Protein AF-A0A553HT23-F1 (afdb_monomer)

Organism: NCBI:txid2512241

Radius of gyration: 43.9 Å; Cα contacts (8 Å, |Δi|>4): 406; chains: 1; bounding box: 92×54×115 Å

Solvent-accessible surface area (backbone atoms only — not comparable to full-atom values): 29241 Å² total; per-residue (Å²): 132,88,68,79,86,70,66,83,78,41,70,64,61,47,50,35,54,78,65,74,55,50,68,73,56,62,58,64,77,71,72,87,86,89,82,90,74,71,60,68,48,44,36,40,29,29,62,83,18,48,77,47,72,59,80,86,75,75,59,93,81,47,62,45,58,51,63,64,72,59,68,59,93,80,26,27,27,40,37,40,36,34,38,49,90,44,45,71,58,51,29,68,50,72,73,45,90,76,85,74,62,69,58,61,57,42,52,74,72,56,40,47,51,104,82,70,52,76,63,76,85,79,76,67,72,59,73,65,75,78,79,52,87,73,60,57,47,77,40,84,79,28,45,39,47,32,68,45,77,58,88,67,30,38,36,35,39,38,33,49,54,78,66,75,76,76,70,63,93,61,59,83,64,53,82,74,36,74,91,49,60,82,75,49,57,71,56,53,48,49,55,56,56,73,71,54,56,50,67,57,35,31,48,27,44,79,40,61,70,57,67,48,53,62,54,52,52,52,49,47,52,49,53,48,53,50,46,54,52,28,50,51,32,33,56,48,16,70,72,41,37,94,84,37,56,62,34,31,56,50,17,31,50,50,28,48,47,49,57,70,54,63,51,47,43,59,51,50,51,51,51,49,28,49,79,74,52,75,36,56,58,68,70,33,72,68,47,48,57,49,53,50,52,48,51,56,50,50,52,51,33,51,52,52,29,50,53,38,48,54,50,52,52,53,46,55,54,50,49,55,52,51,52,50,51,51,51,53,50,52,50,51,52,53,51,52,50,50,51,53,51,49,53,53,52,57,51,48,68,57,47,52,48,51,51,50,42,53,48,66,72,64,48,90,50,67,84,60,60,78,73,68,66,57,72,64,58,58,53,52,52,42,53,50,48,45,51,52,52,51,50,52,47,54,51,50,51,54,52,52,55,59,70,68,51,82,79,70,89,76,81,77,84,74,64,69,67,62,34,52,51,53,50,51,54,39,50,77,70,68,41,49,68,58,31,52,76,53,37,43,48,60,20,43,74,61,84,61,78,72,36,66,59,77,76,48,76,78,60,77,85,75,90,68,96,73,86,90,78,89,61,96,82,41,62,72,59,51,43,35,69,75,68,67,48,74,88,78,66,75,71,80,81,70,80,123

pLDDT: mean 73.72, std 20.32, range [29.84, 97.56]

Mean predicted aligned error: 15.3 Å

Foldseek 3Di:
DPDDPDDPPPVVVVVCVVVVNPPVVVVLVPDDDDDPPKFKWKWWFDLQLDIDTDDPPDDLPCLLVCVVVDDPPRATEIEIEIEPVCVVSCCVRVVHDDDDDVVLLVVVVPCQDVVGDHPDPPPPVPCVVVDDDPQWQDLSLFWIWGFDDDPRYTYIYIYGHADQPPDPPPPVVVVPLPSHPPPDPSVVLVVQVVPDDSVLSNVCSVPVLSSCLSVLVVLLVSLQVLLVQLLVLCVVCVVCVVPCVVSLVVSLVSLVCCLVRSCSSVVSSQVCCVVPVVCPLVPDPSNVVSVVSSVVSSVSSVVSNVVSVVVVVVVVVVVVVVVVVVVVVVVVVVVVVVVVVVVVVVVCLLVVLVVVLCVVVVPPPVVCPPPCDDVVVSVVSSVVSSVVSVVVVLVVVLVVVVVPDDDPPDPDDDDLVLLVVLLVVCVVVVVVVVCSVQSVNVLSVPVVPDSPPPLCVVDPDPPDDDDDDDDPSRPVVCCCPVVVPVPPDDPVVNPD

Structure (mmCIF, N/CA/C/O backbone):
data_AF-A0A553HT23-F1
#
_entry.id   AF-A0A553HT23-F1
#
loop_
_atom_site.group_PDB
_atom_site.id
_atom_site.type_symbol
_atom_site.label_atom_id
_atom_site.label_alt_id
_atom_site.label_comp_id
_atom_site.label_asym_id
_atom_site.label_entity_id
_atom_site.label_seq_id
_atom_site.pdbx_PDB_ins_code
_atom_site.Cartn_x
_atom_site.Cartn_y
_atom_site.Cartn_z
_atom_site.occupancy
_atom_site.B_iso_or_equiv
_atom_site.auth_seq_id
_atom_site.auth_comp_id
_atom_site.auth_asym_id
_atom_site.auth_atom_id
_atom_site.pdbx_PDB_model_num
ATOM 1 N N . MET A 1 1 ? 26.367 4.614 21.105 1.00 32.88 1 MET A N 1
ATOM 2 C CA . MET A 1 1 ? 25.576 5.789 21.529 1.00 32.88 1 MET A CA 1
ATOM 3 C C . MET A 1 1 ? 24.170 5.623 20.978 1.00 32.88 1 MET A C 1
ATOM 5 O O . MET A 1 1 ? 23.951 5.877 19.803 1.00 32.88 1 MET A O 1
ATOM 9 N N . SER A 1 2 ? 23.246 5.091 21.777 1.00 29.84 2 SER A N 1
ATOM 10 C CA . SER A 1 2 ? 21.829 4.984 21.418 1.00 29.84 2 SER A CA 1
ATOM 11 C C . SER A 1 2 ? 21.179 6.352 21.624 1.00 29.84 2 SER A C 1
ATOM 13 O O . SER A 1 2 ? 20.679 6.651 22.707 1.00 29.84 2 SER A O 1
ATOM 15 N N . GLY A 1 3 ? 21.277 7.219 20.616 1.00 34.31 3 GLY A N 1
ATOM 16 C CA . GLY A 1 3 ? 20.488 8.445 20.586 1.00 34.31 3 GLY A CA 1
ATOM 17 C C . GLY A 1 3 ? 19.008 8.074 20.590 1.00 34.31 3 GLY A C 1
ATOM 18 O O . GLY A 1 3 ? 18.611 7.159 19.869 1.00 34.31 3 GLY A O 1
ATOM 19 N N . SER A 1 4 ? 18.214 8.739 21.428 1.00 37.72 4 SER A N 1
ATOM 20 C CA . SER A 1 4 ? 16.754 8.663 21.367 1.00 37.72 4 SER A CA 1
ATOM 21 C C . SER A 1 4 ? 16.317 8.931 19.923 1.00 37.72 4 SER A C 1
ATOM 23 O O . SER A 1 4 ? 16.543 10.019 19.406 1.00 37.72 4 SER A O 1
ATOM 25 N N . ILE A 1 5 ? 15.753 7.914 19.264 1.00 38.78 5 ILE A N 1
ATOM 26 C CA . ILE A 1 5 ? 15.293 7.959 17.862 1.00 38.78 5 ILE A CA 1
ATOM 27 C C . ILE A 1 5 ? 13.998 8.785 17.729 1.00 38.78 5 ILE A C 1
ATOM 29 O O . ILE A 1 5 ? 13.547 9.071 16.623 1.00 38.78 5 ILE A O 1
ATOM 33 N N . TYR A 1 6 ? 13.405 9.191 18.850 1.00 45.75 6 TYR A N 1
ATOM 34 C CA . TYR A 1 6 ? 12.189 9.986 18.866 1.00 45.75 6 TYR A CA 1
ATOM 35 C C . TYR A 1 6 ? 12.524 11.466 18.708 1.00 45.75 6 TYR A C 1
ATOM 37 O O . TYR A 1 6 ? 13.220 12.053 19.538 1.00 45.75 6 TYR A O 1
ATOM 45 N N . ASP A 1 7 ? 12.019 12.042 17.623 1.00 44.50 7 ASP A N 1
ATOM 46 C CA . ASP A 1 7 ? 11.989 13.477 17.396 1.00 44.50 7 ASP A CA 1
ATOM 47 C C . ASP A 1 7 ? 10.976 14.098 18.372 1.00 44.50 7 ASP A C 1
ATOM 49 O O . ASP A 1 7 ? 9.767 13.899 18.242 1.00 44.50 7 ASP A O 1
ATOM 53 N N . ASP A 1 8 ? 11.464 14.827 19.379 1.00 48.31 8 ASP A N 1
ATOM 54 C CA . ASP A 1 8 ? 10.618 15.541 20.347 1.00 48.31 8 ASP A CA 1
ATOM 55 C C . ASP A 1 8 ? 9.737 16.628 19.689 1.00 48.31 8 ASP A C 1
ATOM 57 O O . ASP A 1 8 ? 8.894 17.215 20.365 1.00 48.31 8 ASP A O 1
ATOM 61 N N . SER A 1 9 ? 9.888 16.886 18.382 1.00 43.16 9 SER A N 1
ATOM 62 C CA . SER A 1 9 ? 9.024 17.796 17.622 1.00 43.16 9 SER A CA 1
ATOM 63 C C . SER A 1 9 ? 7.731 17.167 17.080 1.00 43.16 9 SER A C 1
ATOM 65 O O . SER A 1 9 ? 6.916 17.890 16.505 1.00 43.16 9 SER A O 1
ATOM 67 N N . ASP A 1 10 ? 7.487 15.864 17.286 1.00 49.12 10 ASP A N 1
ATOM 68 C CA . ASP A 1 10 ? 6.227 15.231 16.878 1.00 49.12 10 ASP A CA 1
ATOM 69 C C . ASP A 1 10 ? 5.035 15.830 17.670 1.00 49.12 10 ASP A C 1
ATOM 71 O O . ASP A 1 10 ? 4.980 15.723 18.908 1.00 49.12 10 ASP A O 1
ATOM 75 N N . PRO A 1 11 ? 4.063 16.474 16.990 1.00 48.41 11 PRO A N 1
ATOM 76 C CA . PRO A 1 11 ? 2.960 17.173 17.643 1.00 48.41 11 PRO A CA 1
ATOM 77 C C . PRO A 1 11 ? 2.004 16.228 18.386 1.00 48.41 11 PRO A C 1
ATOM 79 O O . PRO A 1 11 ? 1.372 16.646 19.361 1.00 48.41 11 PRO A O 1
ATOM 82 N N . TYR A 1 12 ? 1.913 14.954 17.993 1.00 43.84 12 TYR A N 1
ATOM 83 C CA . TYR A 1 12 ? 1.084 13.967 18.679 1.00 43.84 12 TYR A CA 1
ATOM 84 C C . TYR A 1 12 ? 1.796 13.375 19.900 1.00 43.84 12 TYR A C 1
ATOM 86 O O . TYR A 1 12 ? 1.176 13.262 20.962 1.00 43.84 12 TYR A O 1
ATOM 94 N N . LEU A 1 13 ? 3.102 13.089 19.823 1.00 47.69 13 LEU A N 1
ATOM 95 C CA . LEU A 1 13 ? 3.883 12.710 21.015 1.00 47.69 13 LEU A CA 1
ATOM 96 C C . LEU A 1 13 ? 3.906 13.841 22.048 1.00 47.69 13 LEU A C 1
ATOM 98 O O . LEU A 1 13 ? 3.698 13.594 23.239 1.00 47.69 13 LEU A O 1
ATOM 102 N N . SER A 1 14 ? 4.069 15.086 21.597 1.00 62.66 14 SER A N 1
ATOM 103 C CA . SER A 1 14 ? 3.932 16.280 22.437 1.00 62.66 14 SER A CA 1
ATOM 104 C C . SER A 1 14 ? 2.544 16.360 23.085 1.00 62.66 14 SER A C 1
ATOM 106 O O . SER A 1 14 ? 2.430 16.618 24.287 1.00 62.66 14 SER A O 1
ATOM 108 N N . HIS A 1 15 ? 1.479 16.052 22.333 1.00 55.81 15 HIS A N 1
ATOM 109 C CA . HIS A 1 15 ? 0.119 15.991 22.869 1.00 55.81 15 HIS A CA 1
ATOM 110 C C . HIS A 1 15 ? -0.032 14.897 23.940 1.00 55.81 15 HIS A C 1
ATOM 112 O O . HIS A 1 15 ? -0.539 15.180 25.027 1.00 55.81 15 HIS A O 1
ATOM 118 N N . LEU A 1 16 ? 0.439 13.672 23.694 1.00 45.53 16 LEU A N 1
ATOM 119 C CA . LEU A 1 16 ? 0.335 12.558 24.644 1.00 45.53 16 LEU A CA 1
ATOM 120 C C . LEU A 1 16 ? 1.160 12.780 25.919 1.00 45.53 16 LEU A C 1
ATOM 122 O O . LEU A 1 16 ? 0.661 12.514 27.020 1.00 45.53 16 LEU A O 1
ATOM 126 N N . LYS A 1 17 ? 2.381 13.321 25.789 1.00 61.34 17 LYS A N 1
ATOM 127 C CA . LYS A 1 17 ? 3.230 13.733 26.920 1.00 61.34 17 LYS A CA 1
ATOM 128 C C . LYS A 1 17 ? 2.552 14.833 27.740 1.00 61.34 17 LYS A C 1
ATOM 130 O O . LYS A 1 17 ? 2.459 14.702 28.957 1.00 61.34 17 LYS A O 1
ATOM 135 N N . SER A 1 18 ? 1.960 15.846 27.092 1.00 61.44 18 SER A N 1
ATOM 136 C CA . SER A 1 18 ? 1.226 16.925 27.784 1.00 61.44 18 SER A CA 1
ATOM 137 C C . SER A 1 18 ? 0.013 16.442 28.593 1.00 61.44 18 SER A C 1
ATOM 139 O O . SER A 1 18 ? -0.486 17.158 29.460 1.00 61.44 18 SER A O 1
ATOM 141 N N . LYS A 1 19 ? -0.481 15.228 28.315 1.00 65.50 19 LYS A N 1
ATOM 142 C CA . LYS A 1 19 ? -1.624 14.613 29.001 1.00 65.50 19 LYS A CA 1
ATOM 143 C C . LYS A 1 19 ? -1.232 13.523 30.001 1.00 65.50 19 LYS A C 1
ATOM 145 O O . LYS A 1 19 ? -2.136 12.932 30.585 1.00 65.50 19 LYS A O 1
ATOM 150 N N . GLY A 1 20 ? 0.062 13.238 30.189 1.00 59.62 20 GLY A N 1
ATOM 151 C CA . GLY A 1 20 ? 0.537 12.189 31.103 1.00 59.62 20 GLY A CA 1
ATOM 152 C C . GLY A 1 20 ? 0.102 10.773 30.705 1.00 59.62 20 GLY A C 1
ATOM 153 O O . GLY A 1 20 ? -0.005 9.899 31.559 1.00 59.62 20 GLY A O 1
ATOM 154 N N . LYS A 1 21 ? -0.209 10.542 29.421 1.00 53.16 21 LYS A N 1
ATOM 155 C CA . LYS A 1 21 ? -0.753 9.261 28.933 1.00 53.16 21 LYS A CA 1
ATOM 156 C C . LYS A 1 21 ? 0.279 8.360 28.250 1.00 53.16 21 LYS A C 1
ATOM 158 O O . LYS A 1 21 ? -0.044 7.220 27.952 1.00 53.16 21 LYS A O 1
ATOM 163 N N . TYR A 1 22 ? 1.489 8.853 27.990 1.00 51.84 22 TYR A N 1
ATOM 164 C CA . TYR A 1 22 ? 2.473 8.164 27.147 1.00 51.84 22 TYR A CA 1
ATOM 165 C C . TYR A 1 22 ? 3.105 6.925 27.814 1.00 51.84 22 TYR A C 1
ATOM 167 O O . TYR A 1 22 ? 3.157 5.857 27.212 1.00 51.84 22 TYR A O 1
ATOM 175 N N . GLU A 1 23 ? 3.535 7.033 29.073 1.00 51.25 23 GLU A N 1
ATOM 176 C CA . GLU A 1 23 ? 4.326 5.976 29.730 1.00 51.25 23 GLU A CA 1
ATOM 177 C C . GLU A 1 23 ? 3.486 4.748 30.121 1.00 51.25 23 GLU A C 1
ATOM 179 O O . GLU A 1 23 ? 3.918 3.616 29.923 1.00 51.25 23 GLU A O 1
ATOM 184 N N . GLY A 1 24 ? 2.241 4.951 30.569 1.00 51.59 24 GLY A N 1
ATOM 185 C CA . GLY A 1 24 ? 1.388 3.856 31.047 1.00 51.59 24 GLY A CA 1
ATOM 186 C C . GLY A 1 24 ? 0.917 2.873 29.968 1.00 51.59 24 GLY A C 1
ATOM 187 O O . GLY A 1 24 ? 0.591 1.735 30.294 1.00 51.59 24 GLY A O 1
ATOM 188 N N . TRP A 1 25 ? 0.874 3.283 28.696 1.00 42.53 25 TRP A N 1
ATOM 189 C CA . TRP A 1 25 ? 0.464 2.407 27.589 1.00 42.53 25 TRP A CA 1
ATOM 190 C C . TRP A 1 25 ? 1.647 1.634 26.987 1.00 42.53 25 TRP A C 1
ATOM 192 O O . TRP A 1 25 ? 1.503 0.459 26.658 1.00 42.53 25 TRP A O 1
ATOM 202 N N . MET A 1 26 ? 2.836 2.245 26.926 1.00 41.50 26 MET A N 1
ATOM 203 C CA . MET A 1 26 ? 4.041 1.624 26.349 1.00 41.50 26 MET A CA 1
ATOM 204 C C . MET A 1 26 ? 4.666 0.536 27.234 1.00 41.50 26 MET A C 1
ATOM 206 O O . MET A 1 26 ? 5.411 -0.312 26.740 1.00 41.50 26 MET A O 1
ATOM 210 N N . GLU A 1 27 ? 4.384 0.551 28.538 1.00 41.81 27 GLU A N 1
ATOM 211 C CA . GLU A 1 27 ? 4.813 -0.491 29.478 1.00 41.81 27 GLU A CA 1
ATOM 212 C C . GLU A 1 27 ? 3.898 -1.729 29.431 1.00 41.81 27 GLU A C 1
ATOM 214 O O . GLU A 1 27 ? 4.374 -2.854 29.579 1.00 41.81 27 GLU A O 1
ATOM 219 N N . CYS A 1 28 ? 2.609 -1.549 29.111 1.00 39.19 28 CYS A N 1
ATOM 220 C CA . CYS A 1 28 ? 1.644 -2.646 28.965 1.00 39.19 28 CYS A CA 1
ATOM 221 C C . CYS A 1 28 ? 1.963 -3.561 27.768 1.00 39.19 28 CYS A C 1
ATOM 223 O O . CYS A 1 28 ? 1.777 -4.771 27.849 1.00 39.19 28 CYS A O 1
ATOM 225 N N . LEU A 1 29 ? 2.519 -3.003 26.689 1.00 36.84 29 LEU A N 1
ATOM 226 C CA . LEU A 1 29 ? 2.864 -3.748 25.472 1.00 36.84 29 LEU A CA 1
ATOM 227 C C . LEU A 1 29 ? 4.167 -4.561 25.586 1.00 36.84 29 LEU A C 1
ATOM 229 O O . LEU A 1 29 ? 4.445 -5.391 24.727 1.00 36.84 29 LEU A O 1
ATOM 233 N N . ARG A 1 30 ? 4.983 -4.338 26.628 1.00 39.97 30 ARG A N 1
ATOM 234 C CA . ARG A 1 30 ? 6.358 -4.866 26.709 1.00 39.97 30 ARG A CA 1
ATOM 235 C C . ARG A 1 30 ? 6.490 -6.220 27.426 1.00 39.97 30 ARG A C 1
ATOM 237 O O . ARG A 1 30 ? 7.562 -6.815 27.382 1.00 39.97 30 ARG A O 1
ATOM 244 N N . ASN A 1 31 ? 5.422 -6.718 28.055 1.00 34.09 31 ASN A N 1
ATOM 245 C CA . ASN A 1 31 ? 5.437 -7.939 28.871 1.00 34.09 31 ASN A CA 1
ATOM 246 C C . ASN A 1 31 ? 4.551 -9.041 28.258 1.00 34.09 31 ASN A C 1
ATOM 248 O O . ASN A 1 31 ? 3.340 -9.050 28.480 1.00 34.09 31 ASN A O 1
ATOM 252 N N . ALA A 1 32 ? 5.138 -9.995 27.522 1.00 37.56 32 ALA A N 1
ATOM 253 C CA . ALA A 1 32 ? 4.396 -11.142 26.989 1.00 37.56 32 ALA A CA 1
ATOM 254 C C . ALA A 1 32 ? 5.243 -12.421 26.844 1.00 37.56 32 ALA A C 1
ATOM 256 O O . ALA A 1 32 ? 6.030 -12.536 25.913 1.00 37.56 32 ALA A O 1
ATOM 257 N N . HIS A 1 33 ? 5.013 -13.413 27.714 1.00 36.53 33 HIS A N 1
ATOM 258 C CA . HIS A 1 33 ? 5.000 -14.833 27.341 1.00 36.53 33 HIS A CA 1
ATOM 259 C C . HIS A 1 33 ? 4.323 -15.707 28.418 1.00 36.53 33 HIS A C 1
ATOM 261 O O . HIS A 1 33 ? 4.409 -15.416 29.606 1.00 36.53 33 HIS A O 1
ATOM 267 N N . GLU A 1 34 ? 3.693 -16.783 27.924 1.00 37.50 34 GLU A N 1
ATOM 268 C CA . GLU A 1 34 ? 3.120 -17.976 28.583 1.00 37.50 34 GLU A CA 1
ATOM 269 C C . GLU A 1 34 ? 1.604 -18.047 28.924 1.00 37.50 34 GLU A C 1
ATOM 271 O O . GLU A 1 34 ? 1.054 -17.281 29.707 1.00 37.50 34 GLU A O 1
ATOM 276 N N . ASN A 1 35 ? 1.008 -19.114 28.355 1.00 44.62 35 ASN A N 1
ATOM 277 C CA . ASN A 1 35 ? -0.273 -19.821 28.561 1.00 44.62 35 ASN A CA 1
ATOM 278 C C . ASN A 1 35 ? -1.545 -19.469 27.726 1.00 44.62 35 ASN A C 1
ATOM 280 O O . ASN A 1 35 ? -2.093 -18.380 27.867 1.00 44.62 35 ASN A O 1
ATOM 284 N N . PRO A 1 36 ? -2.084 -20.408 26.895 1.00 46.00 36 PRO A N 1
ATOM 285 C CA . PRO A 1 36 ? -3.158 -20.156 25.924 1.00 46.00 36 PRO A CA 1
ATOM 286 C C . PRO A 1 36 ? -4.531 -20.740 26.323 1.00 46.00 36 PRO A C 1
ATOM 288 O O . PRO A 1 36 ? -5.268 -21.233 25.465 1.00 46.00 36 PRO A O 1
ATOM 291 N N . LEU A 1 37 ? -4.911 -20.713 27.602 1.00 57.91 37 LEU A N 1
ATOM 292 C CA . LEU A 1 37 ? -6.314 -20.944 27.967 1.00 57.91 37 LEU A CA 1
ATOM 293 C C . LEU A 1 37 ? -7.049 -19.611 27.827 1.00 57.91 37 LEU A C 1
ATOM 295 O O . LEU A 1 37 ? -6.831 -18.688 28.603 1.00 57.91 37 LEU A O 1
ATOM 299 N N . GLY A 1 38 ? -7.865 -19.483 26.778 1.00 66.25 38 GLY A N 1
ATOM 300 C CA . GLY A 1 38 ? -8.582 -18.244 26.490 1.00 66.25 38 GLY A CA 1
ATOM 301 C C . GLY A 1 38 ? -9.477 -17.858 27.665 1.00 66.25 38 GLY A C 1
ATOM 302 O O . GLY A 1 38 ? -10.455 -18.550 27.943 1.00 66.25 38 GLY A O 1
ATOM 303 N N . HIS A 1 39 ? -9.163 -16.757 28.341 1.00 77.88 39 HIS A N 1
ATOM 304 C CA . HIS A 1 39 ? -9.997 -16.237 29.416 1.00 77.88 39 HIS A CA 1
ATOM 305 C C . HIS A 1 39 ? -11.312 -15.670 28.852 1.00 77.88 39 HIS A C 1
ATOM 307 O O . HIS A 1 39 ? -11.359 -15.093 27.758 1.00 77.88 39 HIS A O 1
ATOM 313 N N . ILE A 1 40 ? -12.400 -15.872 29.595 1.00 85.62 40 ILE A N 1
ATOM 314 C CA . ILE A 1 40 ? -13.675 -15.181 29.395 1.00 85.62 40 ILE A CA 1
ATOM 315 C C . ILE A 1 40 ? -13.824 -14.230 30.578 1.00 85.62 40 ILE A C 1
ATOM 317 O O . ILE A 1 40 ? -13.844 -14.668 31.726 1.00 85.62 40 ILE A O 1
ATOM 321 N N . HIS A 1 41 ? -13.916 -12.933 30.306 1.00 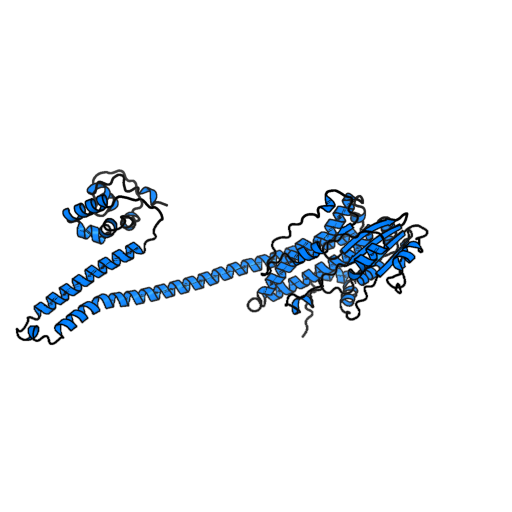88.69 41 HIS A N 1
ATOM 322 C CA . HIS A 1 41 ? -14.174 -11.922 31.322 1.00 88.69 41 HIS A CA 1
ATOM 323 C C . HIS A 1 41 ? -15.629 -11.496 31.243 1.00 88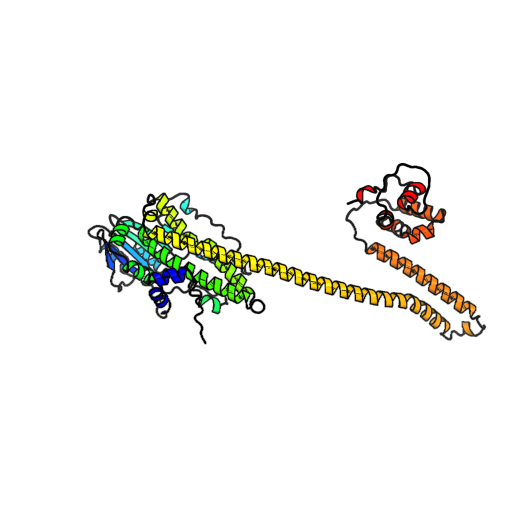.69 41 HIS A C 1
ATOM 325 O O . HIS A 1 41 ? -16.125 -11.158 30.168 1.00 88.69 41 HIS A O 1
ATOM 331 N N . ILE A 1 42 ? -16.307 -11.495 32.386 1.00 91.56 42 ILE A N 1
ATOM 332 C CA . ILE A 1 42 ? -17.690 -11.043 32.492 1.00 91.56 42 ILE A CA 1
ATOM 333 C C . ILE A 1 42 ? -17.717 -9.858 33.443 1.00 91.56 42 ILE A C 1
ATOM 335 O O . ILE A 1 42 ? -17.204 -9.928 34.563 1.00 91.56 42 ILE A O 1
ATOM 339 N N . VAL A 1 43 ? -18.281 -8.758 32.959 1.00 93.69 43 VAL A N 1
ATOM 340 C CA . VAL A 1 43 ? -18.424 -7.509 33.698 1.00 93.69 43 VAL A CA 1
ATOM 341 C C . VAL A 1 43 ? -19.892 -7.125 33.692 1.00 93.69 43 VAL A C 1
ATOM 343 O O . VAL A 1 43 ? -20.474 -6.845 32.645 1.00 93.69 43 VAL A O 1
ATOM 346 N N . ASP A 1 44 ? -20.482 -7.103 34.877 1.00 94.62 44 ASP A N 1
ATOM 347 C CA . ASP A 1 44 ? -21.846 -6.651 35.092 1.00 94.62 44 ASP A CA 1
ATOM 348 C C . ASP A 1 44 ? -21.854 -5.155 35.409 1.00 94.62 44 ASP A C 1
ATOM 350 O O . ASP A 1 44 ? -21.189 -4.704 36.339 1.00 94.62 44 ASP A O 1
ATOM 354 N N . ILE A 1 45 ? -22.606 -4.384 34.625 1.00 95.12 45 ILE A N 1
ATOM 355 C CA . ILE A 1 45 ? -22.737 -2.930 34.741 1.00 95.12 45 ILE A CA 1
ATOM 356 C C . ILE A 1 45 ? -24.168 -2.611 35.175 1.00 95.12 45 ILE A C 1
ATOM 358 O O . ILE A 1 45 ? -25.124 -2.877 34.441 1.00 95.12 45 ILE A O 1
ATOM 362 N N . THR A 1 46 ? -24.336 -2.042 36.365 1.00 95.31 46 THR A N 1
ATOM 363 C CA . THR A 1 46 ? -25.659 -1.695 36.904 1.00 95.31 46 THR A CA 1
ATOM 364 C C . THR A 1 46 ? -26.167 -0.366 36.361 1.00 95.31 46 THR A C 1
ATOM 366 O O . THR A 1 46 ? -25.395 0.471 35.892 1.00 95.31 46 THR A O 1
ATOM 369 N N . ALA A 1 47 ? -27.474 -0.123 36.485 1.00 93.56 47 ALA A N 1
ATOM 370 C CA . ALA A 1 47 ? -28.092 1.145 36.092 1.00 93.56 47 ALA A CA 1
ATOM 371 C C . ALA A 1 47 ? -27.507 2.374 36.812 1.00 93.56 47 ALA A C 1
ATOM 373 O O . ALA A 1 47 ? -27.517 3.482 36.278 1.00 93.56 47 ALA A O 1
ATOM 374 N N . LEU A 1 48 ? -26.952 2.169 38.010 1.00 95.06 48 LEU A N 1
ATOM 375 C CA . LEU A 1 48 ? -26.286 3.201 38.802 1.00 95.06 48 LEU A CA 1
ATOM 376 C C . LEU A 1 48 ? -24.802 3.372 38.438 1.00 95.06 48 LEU A C 1
ATOM 378 O O . LEU A 1 48 ? -24.106 4.129 39.110 1.00 95.06 48 LEU A O 1
ATOM 382 N N . GLY A 1 49 ? -24.302 2.672 37.416 1.00 93.94 49 GLY A N 1
ATOM 383 C CA . GLY A 1 49 ? -22.907 2.717 36.974 1.00 93.94 49 GLY A CA 1
ATOM 384 C C . GLY A 1 49 ? -21.935 1.925 37.848 1.00 93.94 49 GLY A C 1
ATOM 385 O O . GLY A 1 49 ? -20.730 2.147 37.772 1.00 93.94 49 GLY A O 1
ATOM 386 N N . GLY A 1 50 ? -22.437 1.040 38.713 1.00 95.38 50 GLY A N 1
ATOM 387 C CA . GLY A 1 50 ? -21.591 0.102 39.448 1.00 95.38 50 GLY A CA 1
ATOM 388 C C . GLY A 1 50 ? -21.107 -1.011 38.524 1.00 95.38 50 GLY A C 1
ATOM 389 O O . GLY A 1 50 ? -21.874 -1.491 37.693 1.00 95.38 50 GLY A O 1
ATOM 390 N N . THR A 1 51 ? -19.852 -1.421 38.676 1.00 95.06 51 THR A N 1
ATOM 391 C CA . THR A 1 51 ? -19.252 -2.505 37.891 1.00 95.06 51 THR A CA 1
ATOM 392 C C . THR A 1 51 ? -18.878 -3.672 38.789 1.00 95.06 51 THR A C 1
ATOM 394 O O . THR A 1 51 ? -18.188 -3.478 39.789 1.00 95.06 51 THR A O 1
ATOM 397 N N . TYR A 1 52 ? -19.274 -4.881 38.402 1.00 94.19 52 TYR A N 1
ATOM 398 C CA . TYR A 1 52 ? -18.955 -6.118 39.106 1.00 94.19 52 TYR A CA 1
ATOM 399 C C . TYR A 1 52 ? -18.267 -7.071 38.138 1.00 94.19 52 TYR A C 1
ATOM 401 O O . TYR A 1 52 ? -18.886 -7.604 37.216 1.00 94.19 52 TYR A O 1
ATOM 409 N N . GLN A 1 53 ? -16.966 -7.262 38.329 1.00 93.00 53 GLN A N 1
ATOM 410 C CA . GLN A 1 53 ? -16.215 -8.259 37.583 1.00 93.00 53 GLN A CA 1
ATOM 411 C C . GLN A 1 53 ? -16.438 -9.632 38.217 1.00 93.00 53 GLN A C 1
ATOM 413 O O . GLN A 1 53 ? -16.390 -9.776 39.437 1.00 93.00 53 GLN A O 1
ATOM 418 N N . TRP A 1 54 ? -16.684 -10.645 37.392 1.00 90.88 54 TRP A N 1
ATOM 419 C CA . TRP A 1 54 ? -16.767 -12.019 37.871 1.00 90.88 54 TRP A CA 1
ATOM 420 C C . TRP A 1 54 ? -15.350 -12.535 38.156 1.00 90.88 54 TRP A C 1
ATOM 422 O O . TRP A 1 54 ? -14.462 -12.411 37.307 1.00 90.88 54 TRP A O 1
ATOM 432 N N . GLU A 1 55 ? -15.119 -13.079 39.354 1.00 76.12 55 GLU A N 1
ATOM 433 C CA . GLU A 1 55 ? -13.836 -13.695 39.702 1.00 76.12 55 GLU A CA 1
ATOM 434 C C . GLU A 1 55 ? -13.597 -14.921 38.812 1.00 76.12 55 GLU A C 1
ATOM 436 O O . GLU A 1 55 ? -14.417 -15.837 38.730 1.00 76.12 55 GLU A O 1
ATOM 441 N N . ALA A 1 56 ? -12.482 -14.895 38.084 1.00 54.50 56 ALA A N 1
ATOM 442 C CA . ALA A 1 56 ? -12.153 -15.844 37.034 1.00 54.50 56 ALA A CA 1
ATOM 443 C C . ALA A 1 56 ? -11.698 -17.192 37.614 1.00 54.50 56 ALA A C 1
ATOM 445 O O . ALA A 1 56 ? -10.509 -17.467 37.677 1.00 54.50 56 ALA A O 1
ATOM 446 N N . ASN A 1 57 ? -12.651 -18.034 38.005 1.00 54.62 57 ASN A N 1
ATOM 447 C CA . ASN A 1 57 ? -12.457 -19.484 38.145 1.00 54.62 57 ASN A CA 1
ATOM 448 C C . ASN A 1 57 ? -13.493 -20.274 37.333 1.00 54.62 57 ASN A C 1
ATOM 450 O O . ASN A 1 57 ? -13.671 -21.468 37.553 1.00 54.62 57 ASN A O 1
ATOM 454 N N . ALA A 1 58 ? -14.194 -19.611 36.408 1.00 52.00 58 ALA A N 1
ATOM 455 C CA . ALA A 1 58 ? -15.224 -20.245 35.605 1.00 52.00 58 ALA A CA 1
ATOM 456 C C . ALA A 1 58 ? -14.584 -21.269 34.661 1.00 52.00 58 ALA A C 1
ATOM 458 O O . ALA A 1 58 ? -14.137 -20.938 33.559 1.00 52.00 58 ALA A O 1
ATOM 459 N N . ASP A 1 59 ? -14.571 -22.528 35.098 1.00 56.84 59 ASP A N 1
ATOM 460 C CA . ASP A 1 59 ? -14.585 -23.660 34.192 1.00 56.84 59 ASP A CA 1
ATOM 461 C C . ASP A 1 59 ? -15.611 -23.344 33.104 1.00 56.84 59 ASP A C 1
ATOM 463 O O . ASP A 1 59 ? -16.777 -23.033 33.376 1.00 56.84 59 ASP A O 1
ATOM 467 N N . THR A 1 60 ? -15.170 -23.422 31.853 1.00 61.12 60 THR A N 1
ATOM 468 C CA . THR A 1 60 ? -15.965 -23.211 30.635 1.00 61.12 60 THR A CA 1
ATOM 469 C C . THR A 1 60 ? -17.094 -24.240 30.490 1.00 61.12 60 THR A C 1
ATOM 471 O O . THR A 1 60 ? -17.497 -24.586 29.396 1.00 61.12 60 THR A O 1
ATOM 474 N N . ILE A 1 61 ? -17.653 -24.784 31.562 1.00 59.88 61 ILE A N 1
ATOM 475 C CA . ILE A 1 61 ? -18.796 -25.695 31.542 1.00 59.88 61 ILE A CA 1
ATOM 476 C C . ILE A 1 61 ? -20.015 -25.024 32.203 1.00 59.88 61 ILE A C 1
ATOM 478 O O . ILE A 1 61 ? -21.143 -25.330 31.821 1.00 59.88 61 ILE A O 1
ATOM 482 N N . ALA A 1 62 ? -19.827 -24.036 33.091 1.00 73.56 62 ALA A N 1
ATOM 483 C CA . ALA A 1 62 ? -20.918 -23.446 33.879 1.00 73.56 62 ALA A CA 1
ATOM 484 C C . ALA A 1 62 ? -21.563 -22.168 33.294 1.00 73.56 62 ALA A C 1
ATOM 486 O O . ALA A 1 62 ? -22.594 -21.732 33.805 1.00 73.56 62 ALA A O 1
ATOM 487 N N . LEU A 1 63 ? -21.038 -21.585 32.203 1.00 80.62 63 LEU A N 1
ATOM 488 C CA . LEU A 1 63 ? -21.452 -20.250 31.731 1.00 80.62 63 LEU A CA 1
ATOM 489 C C . LEU A 1 63 ? -22.970 -20.099 31.516 1.00 80.62 63 LEU A C 1
ATOM 491 O O . LEU A 1 63 ? -23.542 -19.072 31.861 1.00 80.62 63 LEU A O 1
ATOM 495 N N . SER A 1 64 ? -23.650 -21.103 30.949 1.00 77.69 64 SER A N 1
ATOM 496 C CA . SER A 1 64 ? -25.100 -21.007 30.694 1.00 77.69 64 SER A CA 1
ATOM 497 C C . SER A 1 64 ? -25.935 -21.037 31.981 1.00 77.69 64 SER A C 1
ATOM 499 O O . SER A 1 64 ? -26.914 -20.291 32.082 1.00 77.69 64 SER A O 1
ATOM 501 N N . ALA A 1 65 ? -25.535 -21.854 32.962 1.00 81.25 65 ALA A N 1
ATOM 502 C CA . ALA A 1 65 ? -26.190 -21.913 34.266 1.00 81.25 65 ALA A CA 1
ATOM 503 C C . ALA A 1 65 ? -25.977 -20.595 35.020 1.00 81.25 65 ALA A C 1
ATOM 505 O O . ALA A 1 65 ? -26.950 -19.953 35.404 1.00 81.25 65 ALA A O 1
ATOM 506 N N . GLU A 1 66 ? -24.736 -20.105 35.093 1.00 84.00 66 GLU A N 1
ATOM 507 C CA . GLU A 1 66 ? -24.407 -18.846 35.773 1.00 84.00 66 GLU A CA 1
ATOM 508 C C . GLU A 1 66 ? -25.098 -17.629 35.145 1.00 84.00 66 GLU A C 1
ATOM 510 O O . GLU A 1 66 ? -25.592 -16.755 35.858 1.00 84.00 66 GLU A O 1
ATOM 515 N N . LEU A 1 67 ? -25.184 -17.571 33.809 1.00 83.19 67 LEU A N 1
ATOM 516 C CA . LEU A 1 67 ? -25.912 -16.505 33.114 1.00 83.19 67 LEU A CA 1
ATOM 517 C C . LEU A 1 67 ? -27.414 -16.513 33.424 1.00 83.19 67 LEU A C 1
ATOM 519 O O . LEU A 1 67 ? -28.041 -15.459 33.313 1.00 83.19 67 LEU A O 1
ATOM 523 N N . THR A 1 68 ? -27.977 -17.674 33.770 1.00 82.50 68 THR A N 1
ATOM 524 C CA . THR A 1 68 ? -29.400 -17.842 34.097 1.00 82.50 68 THR A CA 1
ATOM 525 C C . THR A 1 68 ? -29.668 -17.616 35.586 1.00 82.50 68 THR A C 1
ATOM 527 O O . THR A 1 68 ? -30.668 -16.998 35.926 1.00 82.50 68 THR A O 1
ATOM 530 N N . GLU A 1 69 ? -28.774 -18.067 36.468 1.00 85.25 69 GLU A N 1
ATOM 531 C CA . GLU A 1 69 ? -28.909 -17.929 37.924 1.00 85.25 69 GLU A CA 1
ATOM 532 C C . GLU A 1 69 ? -28.610 -16.508 38.416 1.00 85.25 69 GLU A C 1
ATOM 534 O O . GLU A 1 69 ? -29.251 -16.024 39.349 1.00 85.25 69 GLU A O 1
ATOM 539 N N . ARG A 1 70 ? -27.655 -15.806 37.790 1.00 86.88 70 ARG A N 1
ATOM 540 C CA . ARG A 1 70 ? -27.317 -14.419 38.137 1.00 86.88 70 ARG A CA 1
ATOM 541 C C . ARG A 1 70 ? -28.140 -13.439 37.313 1.00 86.88 70 ARG A C 1
ATOM 543 O O . ARG A 1 70 ? -27.635 -12.843 36.353 1.00 86.88 70 ARG A O 1
ATOM 550 N N . GLU A 1 71 ? -29.399 -13.253 37.695 1.00 83.75 71 GLU A N 1
ATOM 551 C CA . GLU A 1 71 ? -30.192 -12.123 37.208 1.00 83.75 71 GLU A CA 1
ATOM 552 C C . GLU A 1 71 ? -29.639 -10.801 37.763 1.00 83.75 71 GLU A C 1
ATOM 554 O O . GLU A 1 71 ? -29.196 -10.720 38.907 1.00 83.75 71 GLU A O 1
ATOM 559 N N . LEU A 1 72 ? -29.638 -9.755 36.933 1.00 85.50 72 LEU A N 1
ATOM 560 C CA . LEU A 1 72 ? -29.287 -8.396 37.347 1.00 85.50 72 LEU A CA 1
ATOM 561 C C . LEU A 1 72 ? -30.538 -7.757 37.974 1.00 85.50 72 LEU A C 1
ATOM 563 O O . LEU A 1 72 ? -31.462 -7.441 37.218 1.00 85.50 72 LEU A O 1
ATOM 567 N N . PRO A 1 73 ? -30.594 -7.574 39.310 1.00 77.88 73 PRO A N 1
ATOM 568 C CA . PRO A 1 73 ? -31.838 -7.291 40.035 1.00 77.88 73 PRO A CA 1
ATOM 569 C C . PRO A 1 73 ? -32.549 -5.997 39.602 1.00 77.88 73 PRO A C 1
ATOM 571 O O . PRO A 1 73 ? -33.770 -5.931 39.679 1.00 77.88 73 PRO A O 1
ATOM 574 N N . ASP A 1 74 ? -31.820 -5.022 39.049 1.00 84.19 74 ASP A N 1
ATOM 575 C CA . ASP A 1 74 ? -32.366 -3.729 38.599 1.00 84.19 74 ASP A CA 1
ATOM 576 C C . ASP A 1 74 ? -32.288 -3.534 37.073 1.00 84.19 74 ASP A C 1
ATOM 578 O O . ASP A 1 74 ? -32.354 -2.415 36.558 1.00 84.19 74 ASP A O 1
ATOM 582 N N . GLY A 1 75 ? -32.090 -4.621 36.323 1.00 86.88 75 GLY A N 1
ATOM 583 C CA . GLY A 1 75 ? -31.600 -4.523 34.952 1.00 86.88 75 GLY A CA 1
ATOM 584 C C . GLY A 1 75 ? -30.140 -4.057 34.906 1.00 86.88 75 GLY A C 1
ATOM 585 O O . GLY A 1 75 ? -29.517 -3.704 35.909 1.00 86.88 75 GLY A O 1
ATOM 586 N N . GLY A 1 76 ? -29.531 -4.121 33.727 1.00 91.62 76 GLY A N 1
ATOM 587 C CA . GLY A 1 76 ? -28.102 -3.846 33.606 1.00 91.62 76 GLY A CA 1
ATOM 588 C C . GLY A 1 76 ? -27.554 -4.107 32.217 1.00 91.62 76 GLY A C 1
ATOM 589 O O . GLY A 1 76 ? -28.285 -4.486 31.304 1.00 91.62 76 GLY A O 1
ATOM 590 N N . THR A 1 77 ? -26.254 -3.894 32.069 1.00 93.25 77 THR A N 1
ATOM 591 C CA . THR A 1 77 ? -25.498 -4.306 30.890 1.00 93.25 77 THR A CA 1
ATOM 592 C C . THR A 1 77 ? -24.459 -5.338 31.319 1.00 93.25 77 THR A C 1
ATOM 594 O O . THR A 1 77 ? -23.534 -5.012 32.053 1.00 93.25 77 THR A O 1
ATOM 597 N N . ARG A 1 78 ? -24.607 -6.584 30.867 1.00 93.25 78 ARG A N 1
ATOM 598 C CA . ARG A 1 78 ? -23.621 -7.653 31.030 1.00 93.25 78 ARG A CA 1
ATOM 599 C C . ARG A 1 78 ? -22.698 -7.673 29.823 1.00 93.25 78 ARG A C 1
ATOM 601 O O . ARG A 1 78 ? -23.124 -7.989 28.716 1.00 93.25 78 ARG A O 1
ATOM 608 N N . LEU A 1 79 ? -21.435 -7.349 30.036 1.00 92.94 79 LEU A N 1
ATOM 609 C CA . LEU A 1 79 ? -20.393 -7.387 29.022 1.00 92.94 79 LEU A CA 1
ATOM 610 C C . LEU A 1 79 ? -19.597 -8.689 29.155 1.00 92.94 79 LEU A C 1
ATOM 612 O O . LEU A 1 79 ? -19.038 -8.969 30.211 1.00 92.94 79 LEU A O 1
ATOM 616 N N . ILE A 1 80 ? -19.540 -9.471 28.080 1.00 90.75 80 ILE A N 1
ATOM 617 C CA . ILE A 1 80 ? -18.792 -10.727 27.986 1.00 90.75 80 ILE A CA 1
ATOM 618 C C . ILE A 1 80 ? -17.666 -10.523 26.976 1.00 90.75 80 ILE A C 1
ATOM 620 O O . ILE A 1 80 ? -17.916 -10.404 25.776 1.00 90.75 80 ILE A O 1
ATOM 624 N N . ILE A 1 81 ? -16.430 -10.489 27.463 1.00 89.00 81 ILE A N 1
ATOM 625 C CA . ILE A 1 81 ? -15.218 -10.347 26.659 1.00 89.00 81 ILE A CA 1
ATOM 626 C C . ILE A 1 81 ? -14.565 -11.721 26.555 1.00 89.00 81 ILE A C 1
ATOM 628 O O . ILE A 1 81 ? -14.312 -12.360 27.575 1.00 89.00 81 ILE A O 1
ATOM 632 N N . PHE A 1 82 ? -14.282 -12.195 25.346 1.00 84.06 82 PHE A N 1
ATOM 633 C CA . PHE A 1 82 ? -13.732 -13.536 25.158 1.00 84.06 82 PHE A CA 1
ATOM 634 C C . PHE A 1 82 ? -12.719 -13.611 24.021 1.00 84.06 82 PHE A C 1
ATOM 636 O O . PHE A 1 82 ? -12.850 -12.960 22.981 1.00 84.06 82 PHE A O 1
ATOM 643 N N . ALA A 1 83 ? -11.722 -14.477 24.211 1.00 79.00 83 ALA A N 1
ATOM 644 C CA . ALA A 1 83 ? -10.805 -14.862 23.152 1.00 79.00 83 ALA A CA 1
ATOM 645 C C . ALA A 1 83 ? -11.559 -15.536 21.983 1.00 79.00 83 ALA A C 1
ATOM 647 O O . ALA A 1 83 ? -12.520 -16.273 22.212 1.00 79.00 83 ALA A O 1
ATOM 648 N N . PRO A 1 84 ? -11.110 -15.367 20.732 1.00 74.75 84 PRO A N 1
ATOM 649 C CA . PRO A 1 84 ? -11.793 -15.906 19.548 1.00 74.75 84 PRO A CA 1
ATOM 650 C C . PRO A 1 84 ? -11.890 -17.437 19.537 1.00 74.75 84 PRO A C 1
ATOM 652 O O . PRO A 1 84 ? -12.837 -17.990 18.974 1.00 74.75 84 PRO A O 1
ATOM 655 N N . SER A 1 85 ? -10.970 -18.135 20.210 1.00 74.56 85 SER A N 1
ATOM 656 C CA . SER A 1 85 ? -11.050 -19.584 20.442 1.00 74.56 85 SER A CA 1
ATOM 657 C C . SER A 1 85 ? -12.314 -19.998 21.208 1.00 74.56 85 SER A C 1
ATOM 659 O O . SER A 1 85 ? -12.842 -21.084 20.978 1.00 74.56 85 SER A O 1
ATOM 661 N N . ASN A 1 86 ? -12.862 -19.111 22.045 1.00 78.19 86 ASN A N 1
ATOM 662 C CA . ASN A 1 86 ? -14.074 -19.343 22.830 1.00 78.19 86 ASN A CA 1
ATOM 663 C C . ASN A 1 86 ? -15.363 -18.947 22.093 1.00 78.19 86 ASN A C 1
ATOM 665 O O . ASN A 1 86 ? -16.446 -19.048 22.662 1.00 78.19 86 ASN A O 1
ATOM 669 N N . ARG A 1 87 ? -15.294 -18.505 20.830 1.00 77.62 87 ARG A N 1
ATOM 670 C CA . ARG A 1 87 ? -16.457 -17.983 20.090 1.00 77.62 87 ARG A CA 1
ATOM 671 C C . ARG A 1 87 ? -17.623 -18.966 20.013 1.00 77.62 87 ARG A C 1
ATOM 673 O O . ARG A 1 87 ? -18.736 -18.615 20.394 1.00 77.62 87 ARG A O 1
ATOM 680 N N . ILE A 1 88 ? -17.367 -20.189 19.542 1.00 72.50 88 ILE A N 1
ATOM 681 C CA . ILE A 1 88 ? -18.405 -21.229 19.394 1.00 72.50 88 ILE A CA 1
ATOM 682 C C . ILE A 1 88 ? -19.020 -21.552 20.759 1.00 72.50 88 ILE A C 1
ATOM 684 O O . ILE A 1 88 ? -20.232 -21.725 20.891 1.00 72.50 88 ILE A O 1
ATOM 688 N N . TYR A 1 89 ? -18.173 -21.589 21.788 1.00 80.62 89 TYR A N 1
ATOM 689 C CA . TYR A 1 89 ? -18.596 -21.827 23.155 1.00 80.62 89 TYR A CA 1
ATOM 690 C C . TYR A 1 89 ? -19.538 -20.719 23.656 1.00 80.62 89 TYR A C 1
ATOM 692 O O . TYR A 1 89 ? -20.664 -21.016 24.057 1.00 80.62 89 TYR A O 1
ATOM 700 N N . VAL A 1 90 ? -19.134 -19.448 23.571 1.00 81.75 90 VAL A N 1
ATOM 701 C CA . VAL A 1 90 ? -19.942 -18.304 24.027 1.00 81.75 90 VAL A CA 1
ATOM 702 C C . VAL A 1 90 ? -21.255 -18.202 23.247 1.00 81.75 90 VAL A C 1
ATOM 704 O O . VAL A 1 90 ? -22.306 -18.049 23.863 1.00 81.75 90 VAL A O 1
ATOM 707 N N . GLN A 1 91 ? -21.236 -18.372 21.921 1.00 78.44 91 GLN A N 1
ATOM 708 C CA . GLN A 1 91 ? -22.449 -18.386 21.087 1.00 78.44 91 GLN A CA 1
ATOM 709 C C . GLN A 1 91 ? -23.472 -19.419 21.570 1.00 78.44 91 GLN A C 1
ATOM 711 O O . GLN A 1 91 ? -24.645 -19.094 21.767 1.00 78.44 91 GLN A O 1
ATOM 716 N N . LYS A 1 92 ? -23.013 -20.659 21.792 1.00 78.88 92 LYS A N 1
ATOM 717 C CA . LYS A 1 92 ? -23.862 -21.770 22.235 1.00 78.88 92 LYS A CA 1
ATOM 718 C C . LYS A 1 92 ? -24.513 -21.484 23.590 1.00 78.88 92 LYS A C 1
ATOM 720 O O . LYS A 1 92 ? -25.682 -21.806 23.767 1.00 78.88 92 LYS A O 1
ATOM 725 N N . HIS A 1 93 ? -23.776 -20.889 24.529 1.00 81.69 93 HIS A N 1
ATOM 726 C CA . HIS A 1 93 ? -24.241 -20.707 25.911 1.00 81.69 93 HIS A CA 1
ATOM 727 C C . HIS A 1 93 ? -25.014 -19.400 26.128 1.00 81.69 93 HIS A C 1
ATOM 729 O O . HIS A 1 93 ? -25.907 -19.361 26.971 1.00 81.69 93 HIS A O 1
ATOM 735 N N . VAL A 1 94 ? -24.721 -18.348 25.359 1.00 81.25 94 VAL A N 1
ATOM 736 C CA . VAL A 1 94 ? -25.487 -17.089 25.384 1.00 81.25 94 VAL A CA 1
ATOM 737 C C . VAL A 1 94 ? -26.785 -17.210 24.577 1.00 81.25 94 VAL A C 1
ATOM 739 O O . VAL A 1 94 ? -27.741 -16.483 24.839 1.00 81.25 94 VAL A O 1
ATOM 742 N N . GLY A 1 95 ? -26.846 -18.129 23.605 1.00 76.25 95 GLY A N 1
ATOM 743 C CA . GLY A 1 95 ? -27.996 -18.271 22.708 1.00 76.25 95 GLY A CA 1
ATOM 744 C C . GLY A 1 95 ? -28.061 -17.173 21.641 1.00 76.25 95 GLY A C 1
ATOM 745 O O . GLY A 1 95 ? -29.128 -16.890 21.099 1.00 76.25 95 GLY A O 1
ATOM 746 N N . ALA A 1 96 ? -26.924 -16.539 21.342 1.00 69.56 96 ALA A N 1
ATOM 747 C CA . ALA A 1 96 ? -26.796 -15.533 20.298 1.00 69.56 96 ALA A CA 1
ATOM 748 C C . ALA A 1 96 ? -25.896 -16.067 19.177 1.00 69.56 96 ALA A C 1
ATOM 750 O O . ALA A 1 96 ? -24.725 -16.376 19.398 1.00 69.56 96 ALA A O 1
ATOM 751 N N . MET A 1 97 ? -26.445 -16.161 17.963 1.00 60.06 97 MET A N 1
ATOM 752 C CA . MET A 1 97 ? -25.656 -16.421 16.757 1.00 60.06 97 MET A CA 1
ATOM 753 C C . MET A 1 97 ? -24.784 -15.193 16.474 1.00 60.06 97 MET A C 1
ATOM 755 O O . MET A 1 97 ? -25.298 -14.088 16.301 1.00 60.06 97 MET A O 1
ATOM 759 N N . TYR A 1 98 ? -23.469 -15.395 16.468 1.00 56.84 98 TYR A N 1
ATOM 760 C CA . TYR A 1 98 ? -22.466 -14.367 16.195 1.00 56.84 98 TYR A CA 1
ATOM 761 C C . TYR A 1 98 ? -21.831 -14.678 14.839 1.00 56.84 98 TYR A C 1
ATOM 763 O O . TYR A 1 98 ? -20.918 -15.491 14.745 1.00 56.84 98 TYR A O 1
ATOM 771 N N . ASP A 1 99 ? -22.367 -14.099 13.773 1.00 48.50 99 ASP A N 1
ATOM 772 C CA . ASP A 1 99 ? -21.997 -14.452 12.401 1.00 48.50 99 ASP A CA 1
ATOM 773 C C . ASP A 1 99 ? -20.899 -13.519 11.879 1.00 48.50 99 ASP A C 1
ATOM 775 O O . ASP A 1 99 ? -21.113 -12.720 10.977 1.00 48.50 99 ASP A O 1
ATOM 779 N N . ILE A 1 100 ? -19.717 -13.560 12.505 1.00 50.41 100 ILE A N 1
ATOM 780 C CA . ILE A 1 100 ? -18.524 -13.078 11.804 1.00 50.41 100 ILE A CA 1
ATOM 781 C C . ILE A 1 100 ? -18.058 -14.223 10.915 1.00 50.41 100 ILE A C 1
ATOM 783 O O . ILE A 1 100 ? -17.499 -15.207 11.425 1.00 50.41 100 ILE A O 1
ATOM 787 N N . ASP A 1 101 ? -18.214 -14.045 9.604 1.00 41.00 101 ASP A N 1
ATOM 788 C CA . ASP A 1 101 ? -17.562 -14.879 8.604 1.00 41.00 101 ASP A CA 1
ATOM 789 C C . ASP A 1 101 ? -16.031 -14.754 8.755 1.00 41.00 101 ASP A C 1
ATOM 791 O O . ASP A 1 101 ? -15.453 -13.699 8.474 1.00 41.00 101 ASP A O 1
ATOM 795 N N . PRO A 1 102 ? -15.320 -15.816 9.180 1.00 38.19 102 PRO A N 1
ATOM 796 C CA . PRO A 1 102 ? -13.858 -15.824 9.185 1.00 38.19 102 PRO A CA 1
ATOM 797 C C . PRO A 1 102 ? -13.272 -15.584 7.782 1.00 38.19 102 PRO A C 1
ATOM 799 O O . PRO A 1 102 ? -12.107 -15.210 7.655 1.00 38.19 102 PRO A O 1
ATOM 802 N N . GLY A 1 103 ? -14.068 -15.822 6.733 1.00 35.59 103 GLY A N 1
ATOM 803 C CA . GLY A 1 103 ? -13.787 -15.518 5.338 1.00 35.59 103 GLY A CA 1
ATOM 804 C C . GLY A 1 103 ? -13.572 -14.032 5.063 1.00 35.59 103 GLY A C 1
ATOM 805 O O . GLY A 1 103 ? -12.716 -13.725 4.243 1.00 35.59 103 GLY A O 1
ATOM 806 N N . PHE A 1 104 ? -14.227 -13.115 5.787 1.00 36.00 104 PHE A N 1
ATOM 807 C CA . PHE A 1 104 ? -13.985 -11.669 5.664 1.00 36.00 104 PHE A CA 1
ATOM 808 C C . PHE A 1 104 ? -12.529 -11.327 6.017 1.00 36.00 104 PHE A C 1
ATOM 810 O O . PHE A 1 104 ? -11.806 -10.716 5.232 1.00 36.00 104 PHE A O 1
ATOM 817 N N . PHE A 1 105 ? -12.051 -11.858 7.145 1.00 35.25 105 PHE A N 1
ATOM 818 C CA . PHE A 1 105 ? -10.659 -11.738 7.583 1.00 35.25 105 PHE A CA 1
ATOM 819 C C . PHE A 1 105 ? -9.675 -12.444 6.640 1.00 35.25 105 PHE A C 1
ATOM 821 O O . PHE A 1 105 ? -8.585 -11.935 6.390 1.00 35.25 105 PHE A O 1
ATOM 828 N N . ARG A 1 106 ? -10.048 -13.606 6.082 1.00 30.95 106 ARG A N 1
ATOM 829 C CA . ARG A 1 106 ? -9.210 -14.334 5.112 1.00 30.95 106 ARG A CA 1
ATOM 830 C C . ARG A 1 106 ? -9.159 -13.668 3.740 1.00 30.95 106 ARG A C 1
ATOM 832 O O . ARG A 1 106 ? -8.104 -13.710 3.134 1.00 30.95 106 ARG A O 1
ATOM 839 N N . ALA A 1 107 ? -10.234 -13.054 3.251 1.00 30.25 107 ALA A N 1
ATOM 840 C CA . ALA A 1 107 ? -10.265 -12.371 1.956 1.00 30.25 107 ALA A CA 1
ATOM 841 C C . ALA A 1 107 ? -9.384 -11.111 1.959 1.00 30.25 107 ALA A C 1
ATOM 843 O O . ALA A 1 107 ? -8.667 -10.869 0.990 1.00 30.25 107 ALA A O 1
ATOM 844 N N . VAL A 1 108 ? -9.356 -10.377 3.079 1.00 36.38 108 VAL A N 1
ATOM 845 C CA . VAL A 1 108 ? -8.392 -9.286 3.316 1.00 36.38 108 VAL A CA 1
ATOM 846 C C . VAL A 1 108 ? -6.953 -9.825 3.353 1.00 36.38 108 VAL A C 1
ATOM 848 O O . VAL A 1 108 ? -6.055 -9.212 2.788 1.00 36.38 108 VAL A O 1
ATOM 851 N N . LEU A 1 109 ? -6.728 -11.016 3.926 1.00 35.88 109 LEU A N 1
ATOM 852 C CA . LEU A 1 109 ? -5.409 -11.666 3.956 1.00 35.88 109 LEU A CA 1
ATOM 853 C C . LEU A 1 109 ? -4.997 -12.358 2.631 1.00 35.88 109 LEU A C 1
ATOM 855 O O . LEU A 1 109 ? -3.822 -12.672 2.467 1.00 35.88 109 LEU A O 1
ATOM 859 N N . MET A 1 110 ? -5.931 -12.639 1.708 1.00 34.84 110 MET A N 1
ATOM 860 C CA . MET A 1 110 ? -5.726 -13.524 0.540 1.00 34.84 110 MET A CA 1
ATOM 861 C C . MET A 1 110 ? -5.959 -12.873 -0.838 1.00 34.84 110 MET A C 1
ATOM 863 O O . MET A 1 110 ? -5.935 -13.585 -1.836 1.00 34.84 110 MET A O 1
ATOM 867 N N . SER A 1 111 ? -6.138 -11.551 -0.945 1.00 37.69 111 SER A N 1
ATOM 868 C CA . SER A 1 111 ? -6.142 -10.871 -2.264 1.00 37.69 111 SER A CA 1
ATOM 869 C C . SER A 1 111 ? -4.749 -10.465 -2.778 1.00 37.69 111 SER A C 1
ATOM 871 O O . SER A 1 111 ? -4.639 -9.686 -3.721 1.00 37.69 111 SER A O 1
ATOM 873 N N . CYS A 1 112 ? -3.681 -11.000 -2.179 1.00 38.09 112 CYS A N 1
ATOM 874 C CA . CYS A 1 112 ? -2.366 -11.002 -2.813 1.00 38.09 112 CYS A CA 1
ATOM 875 C C . CYS A 1 112 ? -2.286 -12.196 -3.766 1.00 38.09 112 CYS A C 1
ATOM 877 O O . CYS A 1 112 ? -2.414 -13.342 -3.327 1.00 38.09 112 CYS A O 1
ATOM 879 N N . GLU A 1 113 ? -2.017 -11.942 -5.047 1.00 39.16 113 GLU A N 1
ATOM 880 C CA . GLU A 1 113 ? -1.495 -12.987 -5.932 1.00 39.16 113 GLU A CA 1
ATOM 881 C C . GLU A 1 113 ? -0.183 -13.558 -5.357 1.00 39.16 113 GLU A C 1
ATOM 883 O O . GLU A 1 113 ? 0.422 -12.978 -4.448 1.00 39.16 113 GLU A O 1
ATOM 888 N N . SER A 1 114 ? 0.292 -14.678 -5.913 1.00 43.19 114 SER A N 1
ATOM 889 C CA . SER A 1 114 ? 1.592 -15.301 -5.595 1.00 43.19 114 SER A CA 1
ATOM 890 C C . SER A 1 114 ? 2.786 -14.333 -5.610 1.00 43.19 114 SER A C 1
ATOM 892 O O . SER A 1 114 ? 3.843 -14.654 -5.069 1.00 43.19 114 SER A O 1
ATOM 894 N N . ASP A 1 115 ? 2.589 -13.147 -6.185 1.00 43.09 115 ASP A N 1
ATOM 895 C CA . ASP A 1 115 ? 3.594 -12.139 -6.478 1.00 43.09 115 ASP A CA 1
ATOM 896 C C . ASP A 1 115 ? 3.490 -10.915 -5.533 1.00 43.09 115 ASP A C 1
ATOM 898 O O . ASP A 1 115 ? 4.282 -9.982 -5.639 1.00 43.09 115 ASP A O 1
ATOM 902 N N . GLY A 1 116 ? 2.541 -10.904 -4.582 1.00 40.84 116 GLY A N 1
ATOM 903 C CA . GLY A 1 116 ? 2.467 -9.905 -3.502 1.00 40.84 116 GLY A CA 1
ATOM 904 C C . GLY A 1 116 ? 1.777 -8.574 -3.837 1.00 40.84 116 GLY A C 1
ATOM 905 O O . GLY A 1 116 ? 1.849 -7.639 -3.036 1.00 40.84 116 GLY A O 1
ATOM 906 N N . PHE A 1 117 ? 1.090 -8.466 -4.979 1.00 35.66 117 PHE A N 1
ATOM 907 C CA . PHE A 1 117 ? 0.334 -7.266 -5.359 1.00 35.66 117 PHE A CA 1
ATOM 908 C C . PHE A 1 117 ? -1.161 -7.398 -5.020 1.00 35.66 117 PHE A C 1
ATOM 910 O O . PHE A 1 117 ? -1.778 -8.429 -5.276 1.00 35.66 117 PHE A O 1
ATOM 917 N N . TYR A 1 118 ? -1.739 -6.334 -4.447 1.00 38.09 118 TYR A N 1
ATOM 918 C CA . TYR A 1 118 ? -3.164 -6.228 -4.101 1.00 38.09 118 TYR A CA 1
ATOM 919 C C . TYR A 1 118 ? -4.012 -5.932 -5.352 1.00 38.09 118 TYR A C 1
ATOM 921 O O . TYR A 1 118 ? -3.974 -4.805 -5.861 1.00 38.09 118 TYR A O 1
ATOM 929 N N . GLU A 1 119 ? -4.846 -6.876 -5.798 1.00 36.16 119 GLU A N 1
ATOM 930 C CA . GLU A 1 119 ? -6.007 -6.541 -6.632 1.00 36.16 119 GLU A CA 1
ATOM 931 C C . GLU A 1 119 ? -7.141 -6.087 -5.709 1.00 36.16 119 GLU A C 1
ATOM 933 O O . GLU A 1 119 ? -7.589 -6.824 -4.836 1.00 36.16 119 GLU A O 1
ATOM 938 N N . GLY A 1 120 ? -7.547 -4.823 -5.849 1.00 35.78 120 GLY A N 1
ATOM 939 C CA . GLY A 1 120 ? -8.386 -4.107 -4.889 1.00 35.78 120 GLY A CA 1
ATOM 940 C C . GLY A 1 120 ? -9.533 -4.922 -4.285 1.00 35.78 120 GLY A C 1
ATOM 941 O O . GLY A 1 120 ? -10.312 -5.568 -4.988 1.00 35.78 120 GLY A O 1
ATOM 942 N N . VAL A 1 121 ? -9.678 -4.810 -2.962 1.00 37.50 121 VAL A N 1
ATOM 943 C CA . VAL A 1 121 ? -10.810 -5.367 -2.224 1.00 37.50 121 VAL A CA 1
ATOM 944 C C . VAL A 1 121 ? -12.087 -4.737 -2.780 1.00 37.50 121 VAL A C 1
ATOM 946 O O . VAL A 1 121 ? -12.389 -3.568 -2.533 1.00 37.50 121 VAL A O 1
ATOM 949 N N . LYS A 1 122 ? -12.859 -5.502 -3.560 1.00 34.59 122 LYS A N 1
ATOM 950 C CA . LYS A 1 122 ? -14.257 -5.159 -3.821 1.00 34.59 122 LYS A CA 1
ATOM 951 C C . LYS A 1 122 ? -14.988 -5.303 -2.496 1.00 34.59 122 LYS A C 1
ATOM 953 O O . LYS A 1 122 ? -15.453 -6.390 -2.160 1.00 34.59 122 LYS A O 1
ATOM 958 N N . HIS A 1 123 ? -15.094 -4.197 -1.765 1.00 37.31 123 HIS A N 1
ATOM 959 C CA . HIS A 1 123 ? -16.010 -4.058 -0.642 1.00 37.31 123 HIS A CA 1
ATOM 960 C C . HIS A 1 123 ? -17.424 -4.230 -1.172 1.00 37.31 123 HIS A C 1
ATOM 962 O O . HIS A 1 123 ? -18.106 -3.272 -1.532 1.00 37.31 123 HIS A O 1
ATOM 968 N N . ARG A 1 124 ? -17.889 -5.477 -1.234 1.00 34.31 124 ARG A N 1
ATOM 969 C CA . ARG A 1 124 ? -19.302 -5.691 -0.992 1.00 34.31 124 ARG A CA 1
ATOM 970 C C . ARG A 1 124 ? -19.479 -5.273 0.454 1.00 34.31 124 ARG A C 1
ATOM 972 O O . ARG A 1 124 ? -19.043 -5.986 1.352 1.00 34.31 124 ARG A O 1
ATOM 979 N N . VAL A 1 125 ? -20.079 -4.098 0.654 1.00 34.84 125 VAL A N 1
ATOM 980 C CA . VAL A 1 125 ? -20.885 -3.857 1.851 1.00 34.84 125 VAL A CA 1
ATOM 981 C C . VAL A 1 125 ? -21.634 -5.165 2.059 1.00 34.84 125 VAL A C 1
ATOM 983 O O . VAL A 1 125 ? -22.339 -5.574 1.127 1.00 34.84 125 VAL A O 1
ATOM 986 N N . PRO A 1 126 ? -21.374 -5.902 3.144 1.00 38.91 126 PRO A N 1
ATOM 987 C CA . PRO A 1 126 ? -21.884 -7.248 3.220 1.00 38.91 126 PRO A CA 1
ATOM 988 C C . PRO A 1 126 ? -23.397 -7.217 3.021 1.00 38.91 126 PRO A C 1
ATOM 990 O O . PRO A 1 126 ? -24.091 -6.361 3.579 1.00 38.91 126 PRO A O 1
ATOM 993 N N . GLU A 1 127 ? -23.905 -8.123 2.187 1.00 35.22 127 GLU A N 1
ATOM 994 C CA . GLU A 1 127 ? -25.316 -8.188 1.782 1.00 35.22 127 GLU A CA 1
ATOM 995 C C . GLU A 1 127 ? -26.278 -8.248 2.995 1.00 35.22 127 GLU A C 1
ATOM 997 O O . GLU A 1 127 ? -27.467 -7.965 2.862 1.00 35.22 127 GLU A O 1
ATOM 1002 N N . PHE A 1 128 ? -25.761 -8.495 4.209 1.00 40.78 128 PHE A N 1
ATOM 1003 C CA . PHE A 1 128 ? -26.484 -8.400 5.476 1.00 40.78 128 PHE A CA 1
ATOM 1004 C C . PHE A 1 128 ? -26.992 -6.995 5.854 1.00 40.78 128 PHE A C 1
ATOM 1006 O O . PHE A 1 128 ? -27.907 -6.904 6.672 1.00 40.78 128 PHE A O 1
ATOM 1013 N N . LEU A 1 129 ? -26.484 -5.907 5.258 1.00 37.31 129 LEU A N 1
ATOM 1014 C CA . LEU A 1 129 ? -27.042 -4.557 5.461 1.00 37.31 129 LEU A CA 1
ATOM 1015 C C . LEU A 1 129 ? -28.225 -4.231 4.532 1.00 37.31 129 LEU A C 1
ATOM 1017 O O . LEU A 1 129 ? -28.893 -3.220 4.730 1.00 37.31 129 LEU A O 1
ATOM 1021 N N . VAL A 1 130 ? -28.532 -5.085 3.548 1.00 34.69 130 VAL A N 1
ATOM 1022 C CA . VAL A 1 130 ? -29.536 -4.788 2.508 1.00 34.69 130 VAL A CA 1
ATOM 1023 C C . VAL A 1 130 ? -30.950 -5.288 2.871 1.00 34.69 130 VAL A C 1
ATOM 1025 O O . VAL A 1 130 ? -31.893 -5.053 2.122 1.00 34.69 130 VAL A O 1
ATOM 1028 N N . GLY A 1 131 ? -31.177 -5.911 4.039 1.00 35.47 131 GLY A N 1
ATOM 1029 C CA . GLY A 1 131 ? -32.527 -6.419 4.351 1.00 35.47 131 GLY A CA 1
ATOM 1030 C C . GLY A 1 131 ? -32.897 -6.779 5.792 1.00 35.47 131 GLY A C 1
ATOM 1031 O O . GLY A 1 131 ? -34.013 -7.248 6.010 1.00 35.47 131 GLY A O 1
ATOM 1032 N N . GLY A 1 132 ? -32.042 -6.571 6.797 1.00 39.53 132 GLY A N 1
ATOM 1033 C CA . GLY A 1 132 ? -32.368 -6.944 8.179 1.00 39.53 132 GLY A CA 1
ATOM 1034 C C . GLY A 1 132 ? -31.599 -6.134 9.214 1.00 39.53 132 GLY A C 1
ATOM 1035 O O . GLY A 1 132 ? -30.444 -5.794 8.998 1.00 39.53 132 GLY A O 1
ATOM 1036 N N . ARG A 1 133 ? -32.249 -5.823 10.346 1.00 41.03 133 ARG A N 1
ATOM 1037 C CA . ARG A 1 133 ? -31.660 -5.092 11.484 1.00 41.03 133 ARG A CA 1
ATOM 1038 C C . ARG A 1 133 ? -30.309 -5.731 11.863 1.00 41.03 133 ARG A C 1
ATOM 1040 O O . ARG A 1 133 ? -30.339 -6.859 12.370 1.00 41.03 133 ARG A O 1
ATOM 1047 N N . PRO A 1 134 ? -29.155 -5.074 11.656 1.00 41.88 134 PRO A N 1
ATOM 1048 C CA . PRO A 1 134 ? -27.874 -5.660 12.010 1.00 41.88 134 PRO A CA 1
ATOM 1049 C C . PRO A 1 134 ? -27.815 -5.801 13.534 1.00 41.88 134 PRO A C 1
ATOM 1051 O O . PRO A 1 134 ? -27.863 -4.825 14.276 1.00 41.88 134 PRO A O 1
ATOM 1054 N N . ARG A 1 135 ? -27.775 -7.049 14.015 1.00 50.53 135 ARG A N 1
ATOM 1055 C CA . ARG A 1 135 ? -27.602 -7.372 15.445 1.00 50.53 135 ARG A CA 1
ATOM 1056 C C . ARG A 1 135 ? -26.128 -7.346 15.879 1.00 50.53 135 ARG A C 1
ATOM 1058 O O . ARG A 1 135 ? -25.839 -7.617 17.042 1.00 50.53 135 ARG A O 1
ATOM 1065 N N . HIS A 1 136 ? -25.212 -7.066 14.954 1.00 54.84 136 HIS A N 1
ATOM 1066 C CA . HIS A 1 136 ? -23.767 -7.074 15.159 1.00 54.84 136 HIS A CA 1
ATOM 1067 C C . HIS A 1 136 ? -23.116 -5.868 14.469 1.00 54.84 136 HIS A C 1
ATOM 1069 O O . HIS A 1 136 ? -23.585 -5.418 13.425 1.00 54.84 136 HIS A O 1
ATOM 1075 N N . LEU A 1 137 ? -22.036 -5.362 15.063 1.00 53.25 137 LEU A N 1
ATOM 1076 C CA . LEU A 1 137 ? -21.120 -4.388 14.467 1.00 53.25 137 LEU A CA 1
ATOM 1077 C C . LEU A 1 137 ? -19.820 -5.113 14.139 1.00 53.25 137 LEU A C 1
ATOM 1079 O O . LEU A 1 137 ? -19.154 -5.555 15.070 1.00 53.25 137 LEU A O 1
ATOM 1083 N N . ASP A 1 138 ? -19.477 -5.236 12.859 1.00 58.72 138 ASP A N 1
ATOM 1084 C CA . ASP A 1 138 ? -18.181 -5.761 12.420 1.00 58.72 138 ASP A CA 1
ATOM 1085 C C . ASP A 1 138 ? -17.231 -4.596 12.124 1.00 58.72 138 ASP A C 1
ATOM 1087 O O . ASP A 1 138 ? -17.560 -3.703 11.344 1.00 58.72 138 ASP A O 1
ATOM 1091 N N . LEU A 1 139 ? -16.073 -4.585 12.784 1.00 59.34 139 LEU A N 1
ATOM 1092 C CA . LEU A 1 139 ? -15.041 -3.562 12.615 1.00 59.34 139 LEU A CA 1
ATOM 1093 C C . LEU A 1 139 ? -13.882 -4.032 11.717 1.00 59.34 139 LEU A C 1
ATOM 1095 O O . LEU A 1 139 ? -12.854 -3.365 11.665 1.00 59.34 139 LEU A O 1
ATOM 1099 N N . GLY A 1 140 ? -13.993 -5.187 11.056 1.00 51.84 140 GLY A N 1
ATOM 1100 C CA . GLY A 1 140 ? -13.084 -5.658 10.005 1.00 51.84 140 GLY A CA 1
ATOM 1101 C C . GLY A 1 140 ? -11.662 -6.070 10.415 1.00 51.84 140 GLY A C 1
ATOM 1102 O O . GLY A 1 140 ? -11.010 -6.784 9.660 1.00 51.84 140 GLY A O 1
ATOM 1103 N N . TYR A 1 141 ? -11.198 -5.711 11.622 1.00 54.59 141 TYR A N 1
ATOM 1104 C CA . TYR A 1 141 ? -9.832 -5.995 12.125 1.00 54.59 141 TYR A CA 1
ATOM 1105 C C . TYR A 1 141 ? -9.772 -6.825 13.399 1.00 54.59 141 TYR A C 1
ATOM 1107 O O . TYR A 1 141 ? -8.703 -7.023 13.963 1.00 54.59 141 TYR A O 1
ATOM 1115 N N . GLY A 1 142 ? -10.905 -7.344 13.857 1.00 56.62 142 GLY A N 1
ATOM 1116 C CA . GLY A 1 142 ? -10.890 -8.202 15.028 1.00 56.62 142 GLY A CA 1
ATOM 1117 C C . GLY A 1 142 ? -12.072 -8.022 15.946 1.00 56.62 142 GLY A C 1
ATOM 1118 O O . GLY A 1 142 ? -12.233 -8.795 16.868 1.00 56.62 142 GLY A O 1
ATOM 1119 N N . TRP A 1 143 ? -12.895 -7.009 15.756 1.00 63.88 143 TRP A N 1
ATOM 1120 C CA . TRP A 1 143 ? -13.794 -6.588 16.816 1.00 63.88 143 TRP A CA 1
ATOM 1121 C C . TRP A 1 143 ? -15.216 -6.729 16.312 1.00 63.88 143 TRP A C 1
ATOM 1123 O O . TRP A 1 143 ? -15.621 -5.958 15.445 1.00 63.88 143 TRP A O 1
ATOM 1133 N N . ALA A 1 144 ? -15.982 -7.678 16.854 1.00 57.06 144 ALA A N 1
ATOM 1134 C CA . ALA A 1 144 ? -17.427 -7.495 16.833 1.00 57.06 144 ALA A CA 1
ATOM 1135 C C . ALA A 1 144 ? -18.057 -7.505 18.207 1.00 57.06 144 ALA A C 1
ATOM 1137 O O . ALA A 1 144 ? -17.803 -8.384 19.037 1.00 57.06 144 ALA A O 1
ATOM 1138 N N . GLY A 1 145 ? -18.906 -6.492 18.358 1.00 63.53 145 GLY A N 1
ATOM 1139 C CA . GLY A 1 145 ? -19.893 -6.324 19.399 1.00 63.53 145 GLY A CA 1
ATOM 1140 C C . GLY A 1 145 ? -21.230 -6.887 18.924 1.00 63.53 145 GLY A C 1
ATOM 1141 O O . GLY A 1 145 ? -21.746 -6.440 17.899 1.00 63.53 145 GLY A O 1
ATOM 1142 N N . VAL A 1 146 ? -21.817 -7.831 19.660 1.00 65.50 146 VAL A N 1
ATOM 1143 C CA . VAL A 1 146 ? -23.254 -8.146 19.538 1.00 65.50 146 VAL A CA 1
ATOM 1144 C C . VAL A 1 146 ? -23.968 -7.582 20.745 1.00 65.50 146 VAL A C 1
ATOM 1146 O O . VAL A 1 146 ? -23.618 -7.922 21.872 1.00 65.50 146 VAL A O 1
ATOM 1149 N N . ILE A 1 147 ? -24.984 -6.754 20.504 1.00 70.88 147 ILE A N 1
ATOM 1150 C CA . ILE A 1 147 ? -25.873 -6.251 21.550 1.00 70.88 147 ILE A CA 1
ATOM 1151 C C . ILE A 1 147 ? -27.150 -7.091 21.498 1.00 70.88 147 ILE A C 1
ATOM 1153 O O . ILE A 1 147 ? -27.982 -6.948 20.602 1.00 70.88 147 ILE A O 1
ATOM 1157 N N . HIS A 1 148 ? -27.300 -7.995 22.460 1.00 76.50 148 HIS A N 1
ATOM 1158 C CA . HIS A 1 148 ? -28.474 -8.840 22.620 1.00 76.50 148 HIS A CA 1
ATOM 1159 C C . HIS A 1 148 ? -29.277 -8.388 23.838 1.00 76.50 148 HIS A C 1
ATOM 1161 O O . HIS A 1 148 ? -28.757 -8.345 24.946 1.00 76.50 148 HIS A O 1
ATOM 1167 N N . ARG A 1 149 ? -30.561 -8.070 23.669 1.00 76.38 149 ARG A N 1
ATOM 1168 C CA . ARG A 1 149 ? -31.424 -7.683 24.791 1.00 76.38 149 ARG A CA 1
ATOM 1169 C C . ARG A 1 149 ? -32.218 -8.890 25.285 1.00 76.38 149 ARG A C 1
ATOM 1171 O O . ARG A 1 149 ? -33.011 -9.442 24.524 1.00 76.38 149 ARG A O 1
ATOM 1178 N N . ARG A 1 150 ? -32.037 -9.267 26.554 1.00 78.81 150 ARG A N 1
ATOM 1179 C CA . ARG A 1 150 ? -32.777 -10.345 27.231 1.00 78.81 150 ARG A CA 1
ATOM 1180 C C . ARG A 1 150 ? -33.501 -9.754 28.442 1.00 78.81 150 ARG A C 1
ATOM 1182 O O . ARG A 1 150 ? -32.888 -9.465 29.466 1.00 78.81 150 ARG A O 1
ATOM 1189 N N . GLY A 1 151 ? -34.805 -9.514 28.300 1.00 85.75 151 GLY A N 1
ATOM 1190 C CA . GLY A 1 151 ? -35.591 -8.795 29.310 1.00 85.75 151 GLY A CA 1
ATOM 1191 C C . GLY A 1 151 ? -35.079 -7.362 29.525 1.00 85.75 151 GLY A C 1
ATOM 1192 O O . GLY A 1 151 ? -34.949 -6.592 28.569 1.00 85.75 151 GLY A O 1
ATOM 1193 N N . ASN A 1 152 ? -34.757 -7.025 30.778 1.00 85.06 152 ASN A N 1
ATOM 1194 C CA . ASN A 1 152 ? -34.200 -5.724 31.179 1.00 85.06 152 ASN A CA 1
ATOM 1195 C C . ASN A 1 152 ? -32.659 -5.685 31.175 1.00 85.06 152 ASN A C 1
ATOM 1197 O O . ASN A 1 152 ? -32.067 -4.694 31.600 1.00 85.06 152 ASN A O 1
ATOM 1201 N N . CYS A 1 153 ? -32.005 -6.750 30.704 1.00 86.62 153 CYS A N 1
ATOM 1202 C CA . CYS A 1 153 ? -30.554 -6.837 30.613 1.00 86.62 153 CYS A CA 1
ATOM 1203 C C . CYS A 1 153 ? -30.080 -6.702 29.158 1.00 86.62 153 CYS A C 1
ATOM 1205 O O . CYS A 1 153 ? -30.572 -7.391 28.256 1.00 86.62 153 CYS A O 1
ATOM 1207 N N . ASN A 1 154 ? -29.100 -5.829 28.934 1.00 87.00 154 ASN A N 1
ATOM 1208 C CA . ASN A 1 154 ? -28.326 -5.785 27.701 1.00 87.00 154 ASN A CA 1
ATOM 1209 C C . ASN A 1 154 ? -27.141 -6.743 27.840 1.00 87.00 154 ASN A C 1
ATOM 1211 O O . ASN A 1 154 ? -26.322 -6.581 28.733 1.00 87.00 154 ASN A O 1
ATOM 1215 N N . ILE A 1 155 ? -27.014 -7.715 26.951 1.00 86.00 155 ILE A N 1
ATOM 1216 C CA . ILE A 1 155 ? -25.855 -8.600 26.864 1.00 86.00 155 ILE A CA 1
ATOM 1217 C C . ILE A 1 155 ? -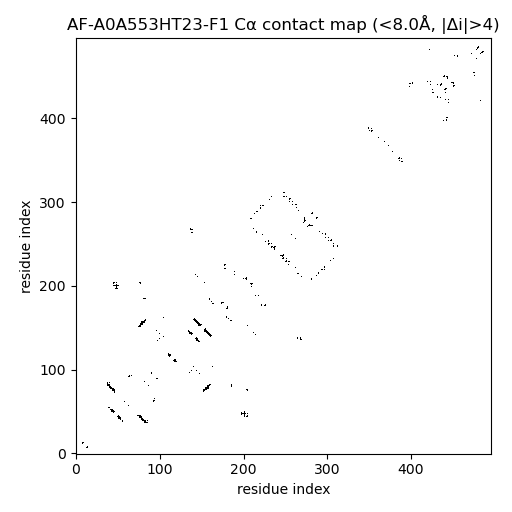24.993 -8.108 25.707 1.00 86.00 155 ILE A C 1
ATOM 1219 O O . ILE A 1 155 ? -25.447 -8.085 24.564 1.00 86.00 155 ILE A O 1
ATOM 1223 N N . VAL A 1 156 ? -23.760 -7.707 26.001 1.00 87.25 156 VAL A N 1
ATOM 1224 C CA . VAL A 1 156 ? -22.785 -7.250 25.010 1.00 87.25 156 VAL A CA 1
ATOM 1225 C C . VAL A 1 156 ? -21.689 -8.288 24.891 1.00 87.25 156 VAL A C 1
ATOM 1227 O O . VAL A 1 156 ? -20.987 -8.572 25.855 1.00 87.25 156 VAL A O 1
ATOM 1230 N N . LEU A 1 157 ? -21.555 -8.869 23.705 1.00 86.31 157 LEU A N 1
ATOM 1231 C CA . LEU A 1 157 ? -20.520 -9.850 23.396 1.00 86.31 157 LEU A CA 1
ATOM 1232 C C . LEU A 1 157 ? -19.389 -9.158 22.661 1.00 86.31 157 LEU A C 1
ATOM 1234 O O . LEU A 1 157 ? -19.636 -8.623 21.586 1.00 86.31 157 LEU A O 1
ATOM 1238 N N . LEU A 1 158 ? -18.179 -9.195 23.209 1.00 86.50 158 LEU A N 1
ATOM 1239 C CA . LEU A 1 158 ? -16.996 -8.602 22.606 1.00 86.50 158 LEU A CA 1
ATOM 1240 C C . LEU A 1 158 ? -15.938 -9.684 22.397 1.00 86.50 158 LEU A C 1
ATOM 1242 O O . LEU A 1 158 ? -15.419 -10.261 23.352 1.00 86.50 158 LEU A O 1
ATOM 1246 N N . SER A 1 159 ? -15.613 -9.950 21.135 1.00 81.19 159 SER A N 1
ATOM 1247 C CA . SER A 1 159 ? -14.494 -10.817 20.771 1.00 81.19 159 SER A CA 1
ATOM 1248 C C . SER A 1 159 ? -13.423 -10.013 20.058 1.00 81.19 159 SER A C 1
ATOM 1250 O O . SER A 1 159 ? -13.755 -9.141 19.258 1.00 81.19 159 SER A O 1
ATOM 1252 N N . ALA A 1 160 ? -12.166 -10.335 20.355 1.00 68.25 160 ALA A N 1
ATOM 1253 C CA . ALA A 1 160 ? -11.028 -10.033 19.496 1.00 68.25 160 ALA A CA 1
ATOM 1254 C C . ALA A 1 160 ? -10.935 -11.145 18.441 1.00 68.25 160 ALA A C 1
ATOM 1256 O O . ALA A 1 160 ? -11.072 -12.303 18.814 1.00 68.25 160 ALA A O 1
ATOM 1257 N N . SER A 1 161 ? -10.688 -10.873 17.163 1.00 58.69 161 SER A N 1
ATOM 1258 C CA . SER A 1 161 ? -10.455 -11.914 16.166 1.00 58.69 161 SER A CA 1
ATOM 1259 C C . SER A 1 161 ? -8.972 -12.243 16.132 1.00 58.69 161 SER A C 1
ATOM 1261 O O . SER A 1 161 ? -8.100 -11.423 16.416 1.00 58.69 161 SER A O 1
ATOM 1263 N N . TYR A 1 162 ? -8.714 -13.519 15.879 1.00 52.50 162 TYR A N 1
ATOM 1264 C CA . TYR A 1 162 ? -7.385 -14.083 15.794 1.00 52.50 162 TYR A CA 1
ATOM 1265 C C . TYR A 1 162 ? -7.034 -14.159 14.322 1.00 52.50 162 TYR A C 1
ATOM 1267 O O . TYR A 1 162 ? -7.501 -15.055 13.616 1.00 52.50 162 TYR A O 1
ATOM 1275 N N . SER A 1 163 ? -6.206 -13.229 13.864 1.00 46.38 163 SER A N 1
ATOM 1276 C CA . SER A 1 163 ? -5.361 -13.525 12.721 1.00 46.38 163 SER A CA 1
ATOM 1277 C C . SER A 1 163 ? -4.150 -14.252 13.282 1.00 46.38 163 SER A C 1
ATOM 1279 O O . SER A 1 163 ? -3.297 -13.633 13.914 1.00 46.38 163 SER A O 1
ATOM 1281 N N . SER A 1 164 ? -4.070 -15.578 13.114 1.00 43.44 164 SER A N 1
ATOM 1282 C CA . SER A 1 164 ? -2.752 -16.194 13.212 1.00 43.44 164 SER A CA 1
ATOM 1283 C C . SER A 1 164 ? -1.911 -15.499 12.160 1.00 43.44 164 SER A C 1
ATOM 1285 O O . SER A 1 164 ? -2.198 -15.629 10.970 1.00 43.44 164 SER A O 1
ATOM 1287 N N . GLY A 1 165 ? -0.871 -14.786 12.585 1.00 42.47 165 GLY A N 1
ATOM 1288 C CA . GLY A 1 165 ? 0.238 -14.401 11.724 1.00 42.47 165 GLY A CA 1
ATOM 1289 C C . GLY A 1 165 ? 0.945 -15.661 11.232 1.00 42.47 165 GLY A C 1
ATOM 1290 O O . GLY A 1 165 ? 2.083 -15.931 11.602 1.00 42.47 165 GLY A O 1
ATOM 1291 N N . ARG A 1 166 ? 0.248 -16.505 10.462 1.00 37.81 166 ARG A N 1
ATOM 1292 C CA . ARG A 1 166 ? 0.764 -17.734 9.882 1.00 37.81 166 ARG A CA 1
ATOM 1293 C C . ARG A 1 166 ? 1.661 -17.317 8.722 1.00 37.81 166 ARG A C 1
ATOM 1295 O O . ARG A 1 166 ? 1.260 -17.352 7.569 1.00 37.81 166 ARG A O 1
ATOM 1302 N N . LEU A 1 167 ? 2.853 -16.870 9.113 1.00 39.22 167 LEU A N 1
ATOM 1303 C CA . LEU A 1 167 ? 4.147 -17.132 8.502 1.00 39.22 167 LEU A CA 1
ATOM 1304 C C . LEU A 1 167 ? 4.107 -17.199 6.975 1.00 39.22 167 LEU A C 1
ATOM 1306 O O . LEU A 1 167 ? 4.151 -18.279 6.389 1.00 39.22 167 LEU A O 1
ATOM 1310 N N . THR A 1 168 ? 4.129 -16.033 6.339 1.00 40.75 168 THR A N 1
ATOM 1311 C CA . THR A 1 168 ? 5.027 -15.882 5.193 1.00 40.75 168 THR A CA 1
ATOM 1312 C C . THR A 1 168 ? 6.465 -15.898 5.738 1.00 40.75 168 THR A C 1
ATOM 1314 O O . THR A 1 168 ? 6.711 -15.450 6.859 1.00 40.75 168 THR A O 1
ATOM 1317 N N . GLU A 1 169 ? 7.422 -16.474 5.005 1.00 47.97 169 GLU A N 1
ATOM 1318 C CA . GLU A 1 169 ? 8.796 -16.769 5.471 1.00 47.97 169 GL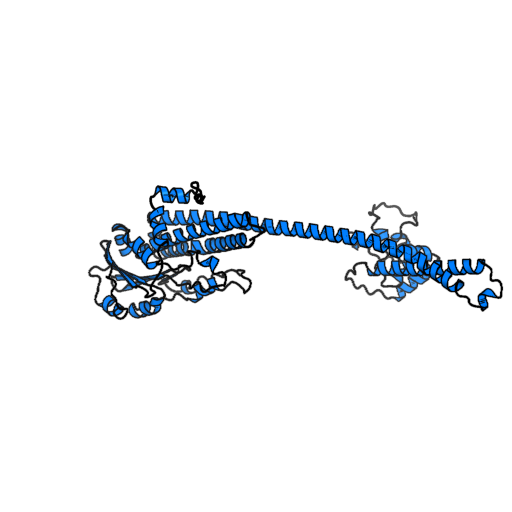U A CA 1
ATOM 1319 C C . GLU A 1 169 ? 9.606 -15.551 5.980 1.00 47.97 169 GLU A C 1
ATOM 1321 O O . GLU A 1 169 ? 10.687 -15.710 6.550 1.00 47.97 169 GLU A O 1
ATOM 1326 N N . HIS A 1 170 ? 9.079 -14.329 5.876 1.00 52.88 170 HIS A N 1
ATOM 1327 C CA . HIS A 1 170 ? 9.666 -13.114 6.440 1.00 52.88 170 HIS A CA 1
ATOM 1328 C C . HIS A 1 170 ? 9.383 -12.961 7.947 1.00 52.88 170 HIS A C 1
ATOM 1330 O O . HIS A 1 170 ? 8.820 -11.971 8.411 1.00 52.88 170 HIS A O 1
ATOM 1336 N N . ARG A 1 171 ? 9.838 -13.946 8.731 1.00 45.97 171 ARG A N 1
ATOM 1337 C CA . ARG A 1 171 ? 9.706 -14.030 10.199 1.00 45.97 171 ARG A CA 1
ATOM 1338 C C . ARG A 1 171 ? 10.156 -12.756 10.936 1.00 45.97 171 ARG A C 1
ATOM 1340 O O . ARG A 1 171 ? 9.485 -12.307 11.854 1.00 45.97 171 ARG A O 1
ATOM 1347 N N . TRP A 1 172 ? 11.222 -12.111 10.460 1.00 55.22 172 TRP A N 1
ATOM 1348 C CA . TRP A 1 172 ? 11.789 -10.891 11.054 1.00 55.22 172 TRP A CA 1
ATOM 1349 C C . TRP A 1 172 ? 10.898 -9.644 10.930 1.00 55.22 172 TRP A C 1
ATOM 1351 O O . TRP A 1 172 ? 11.129 -8.656 11.624 1.00 55.22 172 TRP A O 1
ATOM 1361 N N . TYR A 1 173 ? 9.914 -9.661 10.026 1.00 52.84 173 TYR A N 1
ATOM 1362 C CA . TYR A 1 173 ? 9.064 -8.503 9.743 1.00 52.84 173 TYR A CA 1
ATOM 1363 C C . TYR A 1 173 ? 7.825 -8.444 10.642 1.00 52.84 173 TYR A C 1
ATOM 1365 O O . TYR A 1 173 ? 7.322 -7.363 10.937 1.00 52.84 173 TYR A O 1
ATOM 1373 N N . TYR A 1 174 ? 7.354 -9.604 11.103 1.00 49.25 174 TYR A N 1
ATOM 1374 C CA . TYR A 1 174 ? 6.146 -9.727 11.917 1.00 49.25 174 TYR A CA 1
ATOM 1375 C C . TYR A 1 174 ? 6.418 -9.755 13.419 1.00 49.25 174 TYR A C 1
ATOM 1377 O O . TYR A 1 174 ? 5.556 -9.313 14.166 1.00 49.25 174 TYR A O 1
ATOM 1385 N N . GLU A 1 175 ? 7.623 -10.143 13.851 1.00 45.91 175 GLU A N 1
ATOM 1386 C CA . GLU A 1 175 ? 8.028 -10.120 15.272 1.00 45.91 175 GLU A CA 1
ATOM 1387 C C . GLU A 1 175 ? 8.010 -8.712 15.904 1.00 45.91 175 GLU A C 1
ATOM 1389 O O . GLU A 1 175 ? 8.100 -8.585 17.118 1.00 45.91 175 GLU A O 1
ATOM 1394 N N . ASN A 1 176 ? 7.888 -7.644 15.104 1.00 46.72 176 ASN A N 1
ATOM 1395 C CA . ASN A 1 176 ? 7.730 -6.267 15.593 1.00 46.72 176 ASN A CA 1
ATOM 1396 C C . ASN A 1 176 ? 6.476 -5.568 15.057 1.00 46.72 176 ASN A C 1
ATOM 1398 O O . ASN A 1 176 ? 6.280 -4.381 15.318 1.00 46.72 176 ASN A O 1
ATOM 1402 N N . ASN A 1 177 ? 5.649 -6.259 14.268 1.00 45.00 177 ASN A N 1
ATOM 1403 C CA . ASN A 1 177 ? 4.438 -5.658 13.737 1.00 45.00 177 ASN A CA 1
ATOM 1404 C C . ASN A 1 177 ? 3.332 -5.878 14.767 1.00 45.00 177 ASN A C 1
ATOM 1406 O O . ASN A 1 177 ? 2.623 -6.884 14.755 1.00 45.00 177 ASN A O 1
ATOM 1410 N N . THR A 1 178 ? 3.197 -4.910 15.671 1.00 46.44 178 THR A N 1
ATOM 1411 C CA . THR A 1 178 ? 2.207 -4.849 16.760 1.00 46.44 178 THR A CA 1
ATOM 1412 C C . THR A 1 178 ? 0.764 -5.043 16.277 1.00 46.44 178 THR A C 1
ATOM 1414 O O . THR A 1 178 ? -0.129 -5.293 17.079 1.00 46.44 178 THR A O 1
ATOM 1417 N N . TYR A 1 179 ? 0.536 -4.951 14.962 1.00 46.75 179 TYR A N 1
ATOM 1418 C CA . TYR A 1 179 ? -0.716 -5.289 14.293 1.00 46.75 179 TYR A CA 1
ATOM 1419 C C . TYR A 1 179 ? -1.119 -6.770 14.445 1.00 46.75 179 TYR A C 1
ATOM 1421 O O . TYR A 1 179 ? -2.296 -7.091 14.305 1.00 46.75 179 TYR A O 1
ATOM 1429 N N . LEU A 1 180 ? -0.162 -7.678 14.687 1.00 46.16 180 LEU A N 1
ATOM 1430 C CA . LEU A 1 180 ? -0.374 -9.132 14.626 1.00 46.16 180 LEU A CA 1
ATOM 1431 C C . LEU A 1 180 ? 0.018 -9.892 15.896 1.00 46.16 180 LEU A C 1
ATOM 1433 O O . LEU A 1 180 ? -0.505 -10.988 16.114 1.00 46.16 180 LEU A O 1
ATOM 1437 N N . ASP A 1 181 ? 0.856 -9.316 16.760 1.00 46.06 181 ASP A N 1
ATOM 1438 C CA . ASP A 1 181 ? 1.103 -9.900 18.075 1.00 46.06 181 ASP A CA 1
ATOM 1439 C C . ASP A 1 181 ? -0.060 -9.574 19.017 1.00 46.06 181 ASP A C 1
ATOM 1441 O O . ASP A 1 181 ? -0.126 -8.544 19.684 1.00 46.06 181 ASP A O 1
ATOM 1445 N N . LEU A 1 182 ? -1.001 -10.523 19.010 1.00 55.44 182 LEU A N 1
ATOM 1446 C CA . LEU A 1 182 ? -2.198 -10.744 19.829 1.00 55.44 182 LEU A CA 1
ATOM 1447 C C . LEU A 1 182 ? -1.947 -10.760 21.351 1.00 55.44 182 LEU A C 1
ATOM 1449 O O . LEU A 1 182 ? -2.533 -11.554 22.093 1.00 55.44 182 LEU A O 1
ATOM 1453 N N . VAL A 1 183 ? -1.102 -9.875 21.862 1.00 49.28 183 VAL A N 1
ATOM 1454 C CA . VAL A 1 183 ? -0.917 -9.710 23.295 1.00 49.28 183 VAL A CA 1
ATOM 1455 C C . VAL A 1 183 ? -2.133 -8.965 23.840 1.00 49.28 183 VAL A C 1
ATOM 1457 O O . VAL A 1 183 ? -2.266 -7.750 23.744 1.00 49.28 183 VAL A O 1
ATOM 1460 N N . LYS A 1 184 ? -3.042 -9.745 24.432 1.00 64.62 184 LYS A N 1
ATOM 1461 C CA . LYS A 1 184 ? -3.909 -9.318 25.535 1.00 64.62 184 LYS A CA 1
ATOM 1462 C C . LYS A 1 184 ? -4.881 -8.170 25.248 1.00 64.62 184 LYS A C 1
ATOM 1464 O O . LYS A 1 184 ? -5.295 -7.526 26.203 1.00 64.62 184 LYS A O 1
ATOM 1469 N N . PHE A 1 185 ? -5.346 -7.945 24.010 1.00 74.00 185 PHE A N 1
ATOM 1470 C CA . PHE A 1 185 ? -6.363 -6.899 23.775 1.00 74.00 185 PHE A CA 1
ATOM 1471 C C . PHE A 1 185 ? -7.530 -7.000 24.755 1.00 74.00 185 PHE A C 1
ATOM 1473 O O . PHE A 1 185 ? -7.972 -5.990 25.278 1.00 74.00 185 PHE A O 1
ATOM 1480 N N . HIS A 1 186 ? -8.046 -8.204 25.012 1.00 77.44 186 HIS A N 1
ATOM 1481 C CA . HIS A 1 186 ? -9.162 -8.369 25.939 1.00 77.44 186 HIS A CA 1
ATOM 1482 C C . HIS A 1 186 ? -8.808 -7.882 27.354 1.00 77.44 186 HIS A C 1
ATOM 1484 O O . HIS A 1 186 ? -9.657 -7.279 28.006 1.00 77.44 186 HIS A O 1
ATOM 1490 N N . GLU A 1 187 ? -7.561 -8.070 27.802 1.00 79.12 187 GLU A N 1
ATOM 1491 C CA . GLU A 1 187 ? -7.069 -7.520 29.066 1.00 79.12 187 GLU A CA 1
ATOM 1492 C C . GLU A 1 187 ? -6.852 -6.005 28.986 1.00 79.12 187 GLU A C 1
ATOM 1494 O O . GLU A 1 187 ? -7.212 -5.308 29.927 1.00 79.12 187 GLU A O 1
ATOM 1499 N N . GLU A 1 188 ? -6.295 -5.474 27.891 1.00 80.62 188 GLU A N 1
ATOM 1500 C CA . GLU A 1 188 ? -6.090 -4.028 27.708 1.00 80.62 188 GLU A CA 1
ATOM 1501 C C . GLU A 1 188 ? -7.414 -3.279 27.623 1.00 80.62 188 GLU A C 1
ATOM 1503 O O . GLU A 1 188 ? -7.588 -2.241 28.254 1.00 80.62 188 GLU A O 1
ATOM 1508 N N . TYR A 1 189 ? -8.377 -3.834 26.896 1.00 88.12 189 TYR A N 1
ATOM 1509 C CA . TYR A 1 189 ? -9.736 -3.336 26.817 1.00 88.12 189 TYR A CA 1
ATOM 1510 C C . TYR A 1 189 ? -10.402 -3.382 28.188 1.00 88.12 189 TYR A C 1
ATOM 1512 O O . TYR A 1 189 ? -10.955 -2.374 28.617 1.00 88.12 189 TYR A O 1
ATOM 1520 N N . LEU A 1 190 ? -10.298 -4.502 28.914 1.00 88.62 190 LEU A N 1
ATOM 1521 C CA . LEU A 1 190 ? -10.818 -4.600 30.277 1.00 88.62 190 LEU A CA 1
ATOM 1522 C C . LEU A 1 190 ? -10.150 -3.569 31.198 1.00 88.62 190 LEU A C 1
ATOM 1524 O O . LEU A 1 190 ? -10.833 -2.867 31.937 1.00 88.62 190 LEU A O 1
ATOM 1528 N N . ARG A 1 191 ? -8.828 -3.412 31.120 1.00 87.81 191 ARG A N 1
ATOM 1529 C CA . ARG A 1 191 ? -8.064 -2.442 31.913 1.00 87.81 191 ARG A CA 1
ATOM 1530 C C . ARG A 1 191 ? -8.427 -1.001 31.559 1.00 87.81 191 ARG A C 1
ATOM 1532 O O . ARG A 1 191 ? -8.508 -0.165 32.455 1.00 87.81 191 ARG A O 1
ATOM 1539 N N . ALA A 1 192 ? -8.643 -0.697 30.282 1.00 88.81 192 ALA A N 1
ATOM 1540 C CA . ALA A 1 192 ? -9.094 0.609 29.814 1.00 88.81 192 ALA A CA 1
ATOM 1541 C C . ALA A 1 192 ? -10.524 0.893 30.284 1.00 88.81 192 ALA A C 1
ATOM 1543 O O . ALA A 1 192 ? -10.795 1.987 30.772 1.00 88.81 192 ALA A O 1
ATOM 1544 N N . LEU A 1 193 ? -11.404 -0.107 30.208 1.00 92.06 193 LEU A N 1
ATOM 1545 C CA . LEU A 1 193 ? -12.787 -0.029 30.658 1.00 92.06 193 LEU A CA 1
ATOM 1546 C C . LEU A 1 193 ? -12.865 0.243 32.165 1.00 92.06 193 LEU A C 1
ATOM 1548 O O . LEU A 1 193 ? -13.545 1.175 32.575 1.00 92.06 193 LEU A O 1
ATOM 1552 N N . LEU A 1 194 ? -12.123 -0.508 32.985 1.00 90.88 194 LEU A N 1
ATOM 1553 C CA . LEU A 1 194 ? -12.114 -0.366 34.449 1.00 90.88 194 LEU A CA 1
ATOM 1554 C C . LEU A 1 194 ? -11.543 0.978 34.941 1.00 90.88 194 LEU A C 1
ATOM 1556 O O . LEU A 1 194 ? -11.755 1.344 36.093 1.00 90.88 194 LEU A O 1
ATOM 1560 N N . LYS A 1 195 ? -10.830 1.726 34.088 1.00 92.50 195 LYS A N 1
ATOM 1561 C CA . LYS A 1 195 ? -10.339 3.083 34.392 1.00 92.50 195 LYS A CA 1
ATOM 1562 C C . LYS A 1 195 ? -11.389 4.177 34.154 1.00 92.50 195 LYS A C 1
ATOM 1564 O O . LYS A 1 195 ? -11.122 5.335 34.476 1.00 92.50 195 LYS A O 1
ATOM 1569 N N . LEU A 1 196 ? -12.532 3.851 33.549 1.00 93.81 196 LEU A N 1
ATOM 1570 C CA . LEU A 1 196 ? -13.582 4.823 33.250 1.00 93.81 196 LEU A CA 1
ATOM 1571 C C . LEU A 1 196 ? -14.396 5.157 34.500 1.00 93.81 196 LEU A C 1
ATOM 1573 O O . LEU A 1 196 ? -14.473 4.385 35.453 1.00 93.81 196 LEU A O 1
ATOM 1577 N N . ASP A 1 197 ? -14.981 6.351 34.506 1.00 95.50 197 ASP A N 1
ATOM 1578 C CA . ASP A 1 197 ? -15.736 6.834 35.653 1.00 95.50 197 ASP A CA 1
ATOM 1579 C C . ASP A 1 197 ? -17.136 6.208 35.738 1.00 95.50 197 ASP A C 1
ATOM 1581 O O . ASP A 1 197 ? -17.695 5.659 34.786 1.00 95.50 197 ASP A O 1
ATOM 1585 N N . LYS A 1 198 ? -17.744 6.321 36.920 1.00 96.12 198 LYS A N 1
ATOM 1586 C CA . LYS A 1 198 ? -19.110 5.849 37.173 1.00 96.12 198 LYS A CA 1
ATOM 1587 C C . LYS A 1 198 ? -20.130 6.463 36.204 1.00 96.12 198 LYS A C 1
ATOM 1589 O O . LYS A 1 198 ? -21.103 5.808 35.837 1.00 96.12 198 LYS A O 1
ATOM 1594 N N . GLN A 1 199 ? -19.907 7.709 35.778 1.00 96.31 199 GLN A N 1
ATOM 1595 C CA . GLN A 1 199 ? -20.799 8.411 34.858 1.00 96.31 199 GLN A CA 1
ATOM 1596 C C . GLN A 1 199 ? -20.818 7.750 33.477 1.00 96.31 199 GLN A C 1
ATOM 1598 O O . GLN A 1 199 ? -21.892 7.586 32.899 1.00 96.31 199 GLN A O 1
ATOM 1603 N N . PHE A 1 200 ? -19.663 7.313 32.972 1.00 95.00 200 PHE A N 1
ATOM 1604 C CA . PHE A 1 200 ? -19.571 6.539 31.740 1.00 95.00 200 PHE A CA 1
ATOM 1605 C C . PHE A 1 200 ? -20.422 5.268 31.814 1.00 95.00 200 PHE A C 1
ATOM 1607 O O . PHE A 1 200 ? -21.190 4.991 30.897 1.00 95.00 200 PHE A O 1
ATOM 1614 N N . PHE A 1 201 ? -20.359 4.527 32.922 1.00 95.38 201 PHE A N 1
ATOM 1615 C CA . PHE A 1 201 ? -21.128 3.292 33.085 1.00 95.38 201 PHE A CA 1
ATOM 1616 C C . PHE A 1 201 ? -22.645 3.510 33.178 1.00 95.38 201 PHE A C 1
ATOM 1618 O O . PHE A 1 201 ? -23.410 2.688 32.672 1.00 95.38 201 PHE A O 1
ATOM 1625 N N . ILE A 1 202 ? -23.092 4.639 33.741 1.00 94.69 202 ILE A N 1
ATOM 1626 C CA . ILE A 1 202 ? -24.506 5.050 33.684 1.00 94.69 202 ILE A CA 1
ATOM 1627 C C . ILE A 1 202 ? -24.940 5.259 32.226 1.00 94.69 202 ILE A C 1
ATOM 1629 O O . ILE A 1 202 ? -26.015 4.811 31.824 1.00 94.69 202 ILE A O 1
ATOM 1633 N N . GLU A 1 203 ? -24.105 5.906 31.410 1.00 94.38 203 GLU A N 1
ATOM 1634 C CA . GLU A 1 203 ? -24.393 6.099 29.985 1.00 94.38 203 GLU A CA 1
ATOM 1635 C C . GLU A 1 203 ? -24.321 4.786 29.191 1.00 94.38 203 GLU A C 1
ATOM 1637 O O . GLU A 1 203 ? -25.173 4.553 28.336 1.00 94.38 203 GLU A O 1
ATOM 1642 N N . VAL A 1 204 ? -23.398 3.873 29.518 1.00 92.38 204 VAL A N 1
ATOM 1643 C CA . VAL A 1 204 ? -23.339 2.515 28.939 1.00 92.38 204 VAL A CA 1
ATOM 1644 C C . VAL A 1 204 ? -24.609 1.720 29.226 1.00 92.38 204 VAL A C 1
ATOM 1646 O O . VAL A 1 204 ? -25.087 0.985 28.361 1.00 92.38 204 VAL A O 1
ATOM 1649 N N . HIS A 1 205 ? -25.180 1.851 30.423 1.00 90.00 205 HIS A N 1
ATOM 1650 C CA . HIS A 1 205 ? -26.447 1.198 30.731 1.00 90.00 205 HIS A CA 1
ATOM 1651 C C . HIS A 1 205 ? -27.585 1.718 29.838 1.00 90.00 205 HIS A C 1
ATOM 1653 O O . HIS A 1 205 ? -28.361 0.926 29.299 1.00 90.00 205 HIS A O 1
ATOM 1659 N N . LYS A 1 206 ? -27.650 3.041 29.627 1.00 91.00 206 LYS A N 1
ATOM 1660 C CA . LYS A 1 206 ? -28.634 3.673 28.731 1.00 91.00 206 LYS A CA 1
ATOM 1661 C C . LYS A 1 206 ? -28.394 3.312 27.265 1.00 91.00 206 LYS A C 1
ATOM 1663 O O . LYS A 1 206 ? -29.350 3.171 26.504 1.00 91.00 206 LYS A O 1
ATOM 1668 N N . ASN A 1 207 ? -27.130 3.202 26.868 1.00 89.12 207 ASN A N 1
ATOM 1669 C CA . ASN A 1 207 ? -26.710 2.941 25.504 1.00 89.12 207 ASN A CA 1
ATOM 1670 C C . ASN A 1 207 ? -25.425 2.087 25.472 1.00 89.12 207 ASN A C 1
ATOM 1672 O O . ASN A 1 207 ? -24.314 2.619 25.548 1.00 89.12 207 ASN A O 1
ATOM 1676 N N . PRO A 1 208 ? -25.548 0.764 25.278 1.00 88.56 208 PRO A N 1
ATOM 1677 C CA . PRO A 1 208 ? -24.401 -0.142 25.300 1.00 88.56 208 PRO A CA 1
ATOM 1678 C C . PRO A 1 208 ? -23.350 0.138 24.220 1.00 88.56 208 PRO A C 1
ATOM 1680 O O . PRO A 1 208 ? -22.214 -0.306 24.349 1.00 88.56 208 PRO A O 1
ATOM 1683 N N . LEU A 1 209 ? -23.687 0.907 23.179 1.00 87.56 209 LEU A N 1
ATOM 1684 C CA . LEU A 1 209 ? -22.761 1.275 22.109 1.00 87.56 209 LEU A CA 1
ATOM 1685 C C . LEU A 1 209 ? -21.588 2.150 22.615 1.00 87.56 209 LEU A C 1
ATOM 1687 O O . LEU A 1 209 ? -20.530 2.170 21.989 1.00 87.56 209 LEU A O 1
ATOM 1691 N N . PHE A 1 210 ? -21.700 2.776 23.798 1.00 91.19 210 PHE A N 1
ATOM 1692 C CA . PHE A 1 210 ? -20.568 3.438 24.469 1.00 91.19 210 PHE A CA 1
ATOM 1693 C C . PHE A 1 210 ? -19.392 2.490 24.760 1.00 91.19 210 PHE A C 1
ATOM 1695 O O . PHE A 1 210 ? -18.245 2.937 24.783 1.00 91.19 210 PHE A O 1
ATOM 1702 N N . LEU A 1 211 ? -19.640 1.182 24.894 1.00 91.44 211 LEU A N 1
ATOM 1703 C CA . LEU A 1 211 ? -18.595 0.164 25.064 1.00 91.44 211 LEU A CA 1
ATOM 1704 C C . LEU A 1 211 ? -17.671 0.029 23.843 1.00 91.44 211 LEU A C 1
ATOM 1706 O O . LEU A 1 211 ? -16.610 -0.584 23.963 1.00 91.44 211 LEU A O 1
ATOM 1710 N N . MET A 1 212 ? -18.027 0.624 22.699 1.00 89.31 212 MET A N 1
ATOM 1711 C CA . MET A 1 212 ? -17.167 0.685 21.514 1.00 89.31 212 MET A CA 1
ATOM 1712 C C . MET A 1 212 ? -16.104 1.788 21.613 1.00 89.31 212 MET A C 1
ATOM 1714 O O . MET A 1 212 ? -15.090 1.703 20.926 1.00 8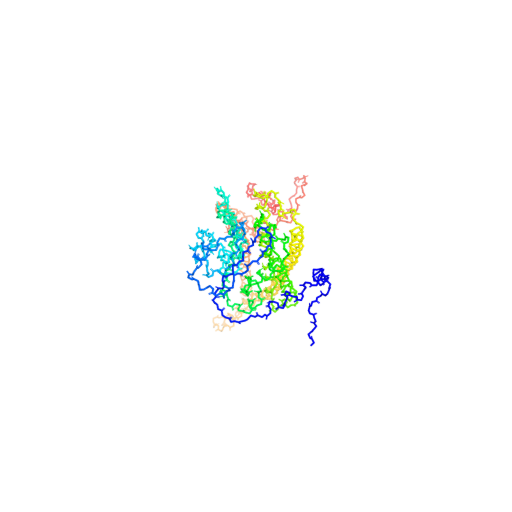9.31 212 MET A O 1
ATOM 1718 N N . LEU A 1 213 ? -16.279 2.809 22.468 1.00 91.88 213 LEU A N 1
ATOM 1719 C CA . LEU A 1 213 ? -15.315 3.916 22.564 1.00 91.88 213 LEU A CA 1
ATOM 1720 C C . LEU A 1 213 ? -13.909 3.459 22.980 1.00 91.88 213 LEU A C 1
ATOM 1722 O O . LEU A 1 213 ? -12.957 3.893 22.333 1.00 91.88 213 LEU A O 1
ATOM 1726 N N . PRO A 1 214 ? -13.731 2.567 23.976 1.00 91.31 214 PRO A N 1
ATOM 1727 C CA . PRO A 1 214 ? -12.399 2.067 24.308 1.00 91.31 214 PRO A CA 1
ATOM 1728 C C . PRO A 1 214 ? -11.791 1.213 23.187 1.00 91.31 214 PRO A C 1
ATOM 1730 O O . PRO A 1 214 ? -10.583 1.256 22.996 1.00 91.31 214 PRO A O 1
ATOM 1733 N N . ILE A 1 215 ? -12.608 0.490 22.404 1.00 87.88 215 ILE A N 1
ATOM 1734 C CA . ILE A 1 215 ? -12.128 -0.261 21.227 1.00 87.88 215 ILE A CA 1
ATOM 1735 C C . ILE A 1 215 ? -11.565 0.709 20.192 1.00 87.88 215 ILE A C 1
ATOM 1737 O O . ILE A 1 215 ? -10.456 0.526 19.701 1.00 87.88 215 ILE A O 1
ATOM 1741 N N . LEU A 1 216 ? -12.326 1.760 19.885 1.00 89.88 216 LEU A N 1
ATOM 1742 C CA . LEU A 1 216 ? -11.916 2.797 18.951 1.00 89.88 216 LEU A CA 1
ATOM 1743 C C . LEU A 1 216 ? -10.658 3.530 19.445 1.00 89.88 216 LEU A C 1
ATOM 1745 O O . LEU A 1 216 ? -9.777 3.802 18.643 1.00 89.88 216 LEU A O 1
ATOM 1749 N N . ASP A 1 217 ? -10.534 3.813 20.745 1.00 90.00 217 ASP A N 1
ATOM 1750 C CA . ASP A 1 217 ? -9.339 4.451 21.321 1.00 90.00 217 ASP A CA 1
ATOM 1751 C C . ASP A 1 217 ? -8.087 3.578 21.183 1.00 90.00 217 ASP A C 1
ATOM 1753 O O . ASP A 1 217 ? -7.028 4.052 20.765 1.00 90.00 217 ASP A O 1
ATOM 1757 N N . ILE A 1 218 ? -8.231 2.282 21.458 1.00 86.00 218 ILE A N 1
ATOM 1758 C CA . ILE A 1 218 ? -7.176 1.293 21.251 1.00 86.00 218 ILE A CA 1
ATOM 1759 C C . ILE A 1 218 ? -6.806 1.205 19.759 1.00 86.00 218 ILE A C 1
ATOM 1761 O O . ILE A 1 218 ? -5.628 1.245 19.414 1.00 86.00 218 ILE A O 1
ATOM 1765 N N . HIS A 1 219 ? -7.793 1.173 18.859 1.00 86.56 219 HIS A N 1
ATOM 1766 C CA . HIS A 1 219 ? -7.563 1.159 17.409 1.00 86.56 219 HIS A CA 1
ATOM 1767 C C . HIS A 1 219 ? -6.815 2.405 16.916 1.00 86.56 219 HIS A C 1
ATOM 1769 O O . HIS A 1 219 ? -5.900 2.292 16.107 1.00 86.56 219 HIS A O 1
ATOM 1775 N N . VAL A 1 220 ? -7.122 3.591 17.452 1.00 89.75 220 VAL A N 1
ATOM 1776 C CA . VAL A 1 220 ? -6.362 4.822 17.161 1.00 89.75 220 VAL A CA 1
ATOM 1777 C C . VAL A 1 220 ? -4.908 4.703 17.589 1.00 89.75 220 VAL A C 1
ATOM 1779 O O . VAL A 1 220 ? -4.021 5.127 16.849 1.00 89.75 220 VAL A O 1
ATOM 1782 N N . ALA A 1 221 ? -4.650 4.151 18.777 1.00 87.25 221 ALA A N 1
ATOM 1783 C CA . ALA A 1 221 ? -3.287 3.928 19.243 1.00 87.25 221 ALA A CA 1
ATOM 1784 C C . ALA A 1 221 ? -2.535 2.968 18.307 1.00 87.25 221 ALA A C 1
ATOM 1786 O O . ALA A 1 221 ? -1.399 3.250 17.933 1.00 87.25 221 ALA A O 1
ATOM 1787 N N . TYR A 1 222 ? -3.195 1.904 17.845 1.00 83.94 222 TYR A N 1
ATOM 1788 C CA . TYR A 1 222 ? -2.617 0.981 16.869 1.00 83.94 222 TYR A CA 1
ATOM 1789 C C . TYR A 1 222 ? -2.318 1.634 15.518 1.00 83.94 222 TYR A C 1
ATOM 1791 O O . TYR A 1 222 ? -1.231 1.435 14.978 1.00 83.94 222 TYR A O 1
ATOM 1799 N N . LEU A 1 223 ? -3.237 2.440 14.976 1.00 87.38 223 LEU A N 1
ATOM 1800 C CA . LEU A 1 223 ? -2.992 3.179 13.732 1.00 87.38 223 LEU A CA 1
ATOM 1801 C C . LEU A 1 223 ? -1.801 4.127 13.860 1.00 87.38 223 LEU A C 1
ATOM 1803 O O . LEU A 1 223 ? -1.025 4.278 12.920 1.00 87.38 223 LEU A O 1
ATOM 1807 N N . TYR A 1 224 ? -1.649 4.750 15.025 1.00 90.75 224 TYR A N 1
ATOM 1808 C CA . TYR A 1 224 ? -0.540 5.650 15.289 1.00 90.75 224 TYR A CA 1
ATOM 1809 C C . TYR A 1 224 ? 0.812 4.924 15.360 1.00 90.75 224 TYR A C 1
ATOM 1811 O O . TYR A 1 224 ? 1.772 5.354 14.724 1.00 90.75 224 TYR A O 1
ATOM 1819 N N . GLU A 1 225 ? 0.888 3.795 16.066 1.00 84.62 225 GLU A N 1
ATOM 1820 C CA . GLU A 1 225 ? 2.093 2.953 16.094 1.00 84.62 225 GLU A CA 1
ATOM 1821 C C . GLU A 1 225 ? 2.447 2.428 14.693 1.00 84.62 225 GLU A C 1
ATOM 1823 O O . GLU A 1 225 ? 3.602 2.499 14.266 1.00 84.62 225 GLU A O 1
ATOM 1828 N N . GLY A 1 226 ? 1.444 1.972 13.935 1.00 85.81 226 GLY A N 1
ATOM 1829 C CA . GLY A 1 226 ? 1.622 1.540 12.549 1.00 85.81 226 GLY A CA 1
ATOM 1830 C C . GLY A 1 226 ? 2.154 2.658 11.647 1.00 85.81 226 GLY A C 1
ATOM 1831 O O . GLY A 1 226 ? 3.056 2.424 10.841 1.00 85.81 226 GLY A O 1
ATOM 1832 N N . LEU A 1 227 ? 1.657 3.888 11.820 1.00 92.69 227 LEU A N 1
ATOM 1833 C CA . LEU A 1 227 ? 2.161 5.075 11.130 1.00 92.69 227 LEU A CA 1
ATOM 1834 C C . LEU A 1 227 ? 3.631 5.350 11.475 1.00 92.69 227 LEU A C 1
ATOM 1836 O O . LEU A 1 227 ? 4.429 5.534 10.556 1.00 92.69 227 LEU A O 1
ATOM 1840 N N . ILE A 1 228 ? 4.007 5.337 12.762 1.00 90.31 228 ILE A N 1
ATOM 1841 C CA . ILE A 1 228 ? 5.405 5.526 13.189 1.00 90.31 228 ILE A CA 1
ATOM 1842 C C . ILE A 1 228 ? 6.303 4.482 12.524 1.00 90.31 228 ILE A C 1
ATOM 1844 O O . ILE A 1 228 ? 7.357 4.815 11.977 1.00 90.31 228 ILE A O 1
ATOM 1848 N N . TYR A 1 229 ? 5.892 3.217 12.557 1.00 88.56 229 TYR A N 1
ATOM 1849 C CA . TYR A 1 229 ? 6.659 2.128 11.971 1.00 88.56 229 TYR A CA 1
ATOM 1850 C C . TYR A 1 229 ? 6.822 2.293 10.454 1.00 88.56 229 TYR A C 1
ATOM 1852 O O . TYR A 1 229 ? 7.937 2.203 9.933 1.00 88.56 229 TYR A O 1
ATOM 1860 N N . ALA A 1 230 ? 5.738 2.606 9.740 1.00 90.81 230 ALA A N 1
ATOM 1861 C CA . ALA A 1 230 ? 5.784 2.833 8.301 1.00 90.81 230 ALA A CA 1
ATOM 1862 C C . ALA A 1 230 ? 6.641 4.056 7.925 1.00 90.81 230 ALA A C 1
ATOM 1864 O O . ALA A 1 230 ? 7.415 3.981 6.969 1.00 90.81 230 ALA A O 1
ATOM 1865 N N . ASP A 1 231 ? 6.587 5.150 8.691 1.00 94.81 231 ASP A N 1
ATOM 1866 C CA . ASP A 1 231 ? 7.473 6.304 8.485 1.00 94.81 231 ASP A CA 1
ATOM 1867 C C . ASP A 1 231 ? 8.948 5.932 8.720 1.00 94.81 231 ASP A C 1
ATOM 1869 O O . ASP A 1 231 ? 9.822 6.283 7.925 1.00 94.81 231 ASP A O 1
ATOM 1873 N N . GLN A 1 232 ? 9.255 5.143 9.755 1.00 93.94 232 GLN A N 1
ATOM 1874 C CA . GLN A 1 232 ? 10.620 4.656 9.988 1.00 93.94 232 GLN A CA 1
ATOM 1875 C C . GLN A 1 232 ? 11.134 3.794 8.831 1.00 93.94 232 GLN A C 1
ATOM 1877 O O . GLN A 1 232 ? 12.281 3.965 8.402 1.00 93.94 232 GLN A O 1
ATOM 1882 N N . LEU A 1 233 ? 10.305 2.884 8.312 1.00 92.62 233 LEU A N 1
ATOM 1883 C CA . LEU A 1 233 ? 10.626 2.083 7.130 1.00 92.62 233 LEU A CA 1
ATOM 1884 C C . LEU A 1 233 ? 10.871 2.968 5.912 1.00 92.62 233 LEU A C 1
ATOM 1886 O O . LEU A 1 233 ? 11.883 2.798 5.231 1.00 92.62 233 LEU A O 1
ATOM 1890 N N . PHE A 1 234 ? 10.004 3.955 5.687 1.00 95.88 234 PHE A N 1
ATOM 1891 C CA . PHE A 1 234 ? 10.146 4.911 4.599 1.00 95.88 234 PHE A CA 1
ATOM 1892 C C . PHE A 1 234 ? 11.471 5.676 4.696 1.00 95.88 234 PHE A C 1
ATOM 1894 O O . PHE A 1 234 ? 12.252 5.697 3.743 1.00 95.88 234 PHE A O 1
ATOM 1901 N N . ARG A 1 235 ? 11.786 6.252 5.863 1.00 95.56 235 ARG A N 1
ATOM 1902 C CA . ARG A 1 235 ? 13.043 6.982 6.097 1.00 95.56 235 ARG A CA 1
ATOM 1903 C C . ARG A 1 235 ? 14.269 6.093 5.915 1.00 95.56 235 ARG A C 1
ATOM 1905 O O . ARG A 1 235 ? 15.226 6.512 5.263 1.00 95.56 235 ARG A O 1
ATOM 1912 N N . ARG A 1 236 ? 14.249 4.868 6.450 1.00 94.44 236 ARG A N 1
ATOM 1913 C CA . ARG A 1 236 ? 15.346 3.901 6.277 1.00 94.44 236 ARG A CA 1
ATOM 1914 C C . ARG A 1 236 ? 15.519 3.528 4.812 1.00 94.44 236 ARG A C 1
ATOM 1916 O O . ARG A 1 236 ? 16.624 3.661 4.303 1.00 94.44 236 ARG A O 1
ATOM 1923 N N . GLY A 1 237 ? 14.436 3.175 4.121 1.00 94.88 237 GLY A N 1
ATOM 1924 C CA . GLY A 1 237 ? 14.447 2.843 2.697 1.00 94.88 237 GLY A CA 1
ATOM 1925 C C . GLY A 1 237 ? 14.969 3.977 1.817 1.00 94.88 237 GLY A C 1
ATOM 1926 O O . GLY A 1 237 ? 15.711 3.736 0.869 1.00 94.88 237 GLY A O 1
ATOM 1927 N N . ARG A 1 238 ? 14.687 5.236 2.178 1.00 94.94 238 ARG A N 1
ATOM 1928 C CA . ARG A 1 238 ? 15.261 6.404 1.494 1.00 94.94 238 ARG A CA 1
ATOM 1929 C C . ARG A 1 238 ? 16.780 6.506 1.635 1.00 94.94 238 ARG A C 1
ATOM 1931 O O . ARG A 1 238 ? 17.432 6.943 0.687 1.00 94.94 238 ARG A O 1
ATOM 1938 N N . ILE A 1 239 ? 17.328 6.149 2.799 1.00 95.75 239 ILE A N 1
ATOM 1939 C CA . ILE A 1 239 ? 18.770 6.201 3.086 1.00 95.75 239 ILE A CA 1
ATOM 1940 C C . ILE A 1 239 ? 19.479 4.986 2.473 1.00 95.75 239 ILE A C 1
ATOM 1942 O O . ILE A 1 239 ? 20.461 5.145 1.753 1.00 95.75 239 ILE A O 1
ATOM 1946 N N . SER A 1 240 ? 18.965 3.776 2.707 1.00 93.56 240 SER A N 1
ATOM 1947 C CA . SER A 1 240 ? 19.567 2.504 2.284 1.00 93.56 240 SER A CA 1
ATOM 1948 C C . SER A 1 240 ? 19.054 2.013 0.930 1.00 93.56 240 SER A C 1
ATOM 1950 O O . SER A 1 240 ? 18.994 0.812 0.682 1.00 93.56 240 SER A O 1
ATOM 1952 N N . ARG A 1 241 ? 18.670 2.927 0.035 1.00 85.62 241 ARG A N 1
ATOM 1953 C CA . ARG A 1 241 ? 17.939 2.605 -1.202 1.00 85.62 241 ARG A CA 1
ATOM 1954 C C . ARG A 1 241 ? 18.617 1.556 -2.084 1.00 85.62 241 ARG A C 1
ATOM 1956 O O . ARG A 1 241 ? 17.940 0.738 -2.685 1.00 85.62 241 ARG A O 1
ATOM 1963 N N . ARG A 1 242 ? 19.949 1.599 -2.199 1.00 88.69 242 ARG A N 1
ATOM 1964 C CA . ARG A 1 242 ? 20.706 0.646 -3.034 1.00 88.69 242 ARG A CA 1
ATOM 1965 C C . ARG A 1 242 ? 20.762 -0.754 -2.436 1.00 88.69 242 ARG A C 1
ATOM 1967 O O . ARG A 1 242 ? 20.931 -1.712 -3.174 1.00 88.69 242 ARG A O 1
ATOM 1974 N N . GLU A 1 243 ? 20.682 -0.841 -1.115 1.00 93.62 243 GLU A N 1
ATOM 1975 C CA . GLU A 1 243 ? 20.818 -2.094 -0.378 1.00 93.62 243 GLU A CA 1
ATOM 1976 C C . GLU A 1 243 ? 19.460 -2.750 -0.140 1.00 93.62 243 GLU A C 1
ATOM 1978 O O . GLU A 1 243 ? 19.385 -3.972 -0.136 1.00 93.62 243 GLU A O 1
ATOM 1983 N N . LYS A 1 244 ? 18.416 -1.937 0.086 1.00 92.88 244 LYS A N 1
ATOM 1984 C CA . LYS A 1 244 ? 17.076 -2.382 0.488 1.00 92.88 244 LYS A CA 1
ATOM 1985 C C . LYS A 1 244 ? 15.958 -1.525 -0.133 1.00 92.88 244 LYS A C 1
ATOM 1987 O O . LYS A 1 244 ? 15.302 -0.766 0.596 1.00 92.88 244 LYS A O 1
ATOM 1992 N N . PRO A 1 245 ? 15.771 -1.549 -1.465 1.00 87.62 245 PRO A N 1
ATOM 1993 C CA . PRO A 1 245 ? 14.708 -0.790 -2.134 1.00 87.62 245 PRO A CA 1
ATOM 1994 C C . PRO A 1 245 ? 13.297 -1.159 -1.641 1.00 87.62 245 PRO A C 1
ATOM 1996 O O . PRO A 1 245 ? 12.424 -0.291 -1.574 1.00 87.62 245 PRO A O 1
ATOM 1999 N N . GLU A 1 246 ? 13.101 -2.403 -1.206 1.00 91.81 246 GLU A N 1
ATOM 2000 C CA . GLU A 1 246 ? 11.828 -2.959 -0.746 1.00 91.81 246 GLU A CA 1
ATOM 2001 C C . GLU A 1 246 ? 11.247 -2.244 0.485 1.00 91.81 246 GLU A C 1
ATOM 2003 O O . GLU A 1 246 ? 10.033 -2.207 0.665 1.00 91.81 246 GLU A O 1
ATOM 2008 N N . LEU A 1 247 ? 12.077 -1.588 1.309 1.00 92.75 247 LEU A N 1
ATOM 2009 C CA . LEU A 1 247 ? 11.608 -0.890 2.515 1.00 92.75 247 LEU A CA 1
ATOM 2010 C C . LEU A 1 247 ? 10.612 0.236 2.205 1.00 92.75 247 LEU A C 1
ATOM 2012 O O . LEU A 1 247 ? 9.686 0.468 2.982 1.00 92.75 247 LEU A O 1
ATOM 2016 N N . VAL A 1 248 ? 10.801 0.950 1.090 1.00 94.25 248 VAL A N 1
ATOM 2017 C CA . VAL A 1 248 ? 9.890 2.037 0.696 1.00 94.25 248 VAL A CA 1
ATOM 2018 C C . VAL A 1 248 ? 8.573 1.475 0.169 1.00 94.25 248 VAL A C 1
ATOM 2020 O O . VAL A 1 248 ? 7.513 2.020 0.472 1.00 94.25 248 VAL A O 1
ATOM 2023 N N . GLU A 1 249 ? 8.628 0.381 -0.588 1.00 91.25 249 GLU A N 1
ATOM 2024 C CA . GLU A 1 249 ? 7.439 -0.306 -1.099 1.00 91.25 249 GLU A CA 1
ATOM 2025 C C . GLU A 1 249 ? 6.605 -0.881 0.045 1.00 91.25 249 GLU A C 1
ATOM 2027 O O . GLU A 1 249 ? 5.387 -0.709 0.074 1.00 91.25 249 GLU A O 1
ATOM 2032 N N . TRP A 1 250 ? 7.264 -1.477 1.040 1.00 91.06 250 TRP A N 1
ATOM 2033 C CA . TRP A 1 250 ? 6.613 -1.972 2.247 1.00 91.06 250 TRP A CA 1
ATOM 2034 C C . TRP A 1 250 ? 5.972 -0.851 3.060 1.00 91.06 250 TRP A C 1
ATOM 2036 O O . TRP A 1 250 ? 4.812 -0.977 3.453 1.00 91.06 250 TRP A O 1
ATOM 2046 N N . ALA A 1 251 ? 6.679 0.266 3.260 1.00 92.81 251 ALA A N 1
ATOM 2047 C CA . ALA A 1 251 ? 6.113 1.439 3.920 1.00 92.81 251 ALA A CA 1
ATOM 2048 C C . ALA A 1 251 ? 4.869 1.955 3.180 1.00 92.81 251 ALA A C 1
ATOM 2050 O O . ALA A 1 251 ? 3.830 2.182 3.797 1.00 92.81 251 ALA A O 1
ATOM 2051 N N . TRP A 1 252 ? 4.950 2.094 1.853 1.00 95.12 252 TRP A N 1
ATOM 2052 C CA . TRP A 1 252 ? 3.830 2.543 1.028 1.00 95.12 252 TRP A CA 1
ATOM 2053 C C . TRP A 1 252 ? 2.632 1.585 1.100 1.00 95.12 252 TRP A C 1
ATOM 2055 O O . TRP A 1 252 ? 1.499 2.034 1.275 1.00 95.12 252 TRP A O 1
ATOM 2065 N N . SER A 1 253 ? 2.875 0.274 1.026 1.00 87.69 253 SER A N 1
ATOM 2066 C CA . SER A 1 253 ? 1.837 -0.754 1.149 1.00 87.69 253 SER A CA 1
ATOM 2067 C C . SER A 1 253 ? 1.148 -0.702 2.516 1.00 87.69 253 SER A C 1
ATOM 2069 O O . SER A 1 253 ? -0.079 -0.607 2.587 1.00 87.69 253 SER A O 1
ATOM 2071 N N . ALA A 1 254 ? 1.924 -0.640 3.605 1.00 86.12 254 ALA A N 1
ATOM 2072 C CA . ALA A 1 254 ? 1.394 -0.518 4.961 1.00 86.12 254 ALA A CA 1
ATOM 2073 C C . ALA A 1 254 ? 0.544 0.753 5.136 1.00 86.12 254 ALA A C 1
ATOM 2075 O O . ALA A 1 254 ? -0.562 0.689 5.671 1.00 86.12 254 ALA A O 1
ATOM 2076 N N . LEU A 1 255 ? 1.017 1.900 4.634 1.00 91.56 255 LEU A N 1
ATOM 2077 C CA . LEU A 1 255 ? 0.280 3.167 4.685 1.00 91.56 255 LEU A CA 1
ATOM 2078 C C . LEU A 1 255 ? -1.028 3.110 3.894 1.00 91.56 255 LEU A C 1
ATOM 2080 O O . LEU A 1 255 ? -2.038 3.638 4.353 1.00 91.56 255 LEU A O 1
ATOM 2084 N N . ARG A 1 256 ? -1.042 2.450 2.731 1.00 90.31 256 ARG A N 1
ATOM 2085 C CA . ARG A 1 256 ? -2.264 2.256 1.940 1.00 90.31 256 ARG A CA 1
ATOM 2086 C C . ARG A 1 256 ? -3.287 1.394 2.661 1.00 90.31 256 ARG A C 1
ATOM 2088 O O . ARG A 1 256 ? -4.457 1.769 2.664 1.00 90.31 256 ARG A O 1
ATOM 2095 N N . ILE A 1 257 ? -2.848 0.289 3.262 1.00 82.56 257 ILE A N 1
ATOM 2096 C CA . ILE A 1 257 ? -3.709 -0.571 4.078 1.00 82.56 257 ILE A CA 1
ATOM 2097 C C . ILE A 1 257 ? -4.280 0.269 5.219 1.00 82.56 257 ILE A C 1
ATOM 2099 O O . ILE A 1 257 ? -5.483 0.469 5.264 1.00 82.56 257 ILE A O 1
ATOM 2103 N N . MET A 1 258 ? -3.442 0.907 6.045 1.00 86.62 258 MET A N 1
ATOM 2104 C CA . MET A 1 258 ? -3.909 1.750 7.157 1.00 86.62 258 MET A CA 1
ATOM 2105 C C . MET A 1 258 ? -4.851 2.882 6.724 1.00 86.62 258 MET A C 1
ATOM 2107 O O . MET A 1 258 ? -5.799 3.192 7.439 1.00 86.62 258 MET A O 1
ATOM 2111 N N . LYS A 1 259 ? -4.623 3.503 5.563 1.00 88.88 259 LYS A N 1
ATOM 2112 C CA . LYS A 1 259 ? -5.492 4.555 5.015 1.00 88.88 259 LYS A CA 1
ATOM 2113 C C . LYS A 1 259 ? -6.862 4.020 4.615 1.00 88.88 259 LYS A C 1
ATOM 2115 O O . LYS A 1 259 ? -7.870 4.661 4.891 1.00 88.88 259 LYS A O 1
ATOM 2120 N N . HIS A 1 260 ? -6.877 2.885 3.924 1.00 82.25 260 HIS A N 1
ATOM 2121 C CA . HIS A 1 260 ? -8.097 2.256 3.440 1.00 82.25 260 HIS A CA 1
ATOM 2122 C C . HIS A 1 260 ? -8.919 1.687 4.611 1.00 82.25 260 HIS A C 1
ATOM 2124 O O . HIS A 1 260 ? -10.136 1.840 4.677 1.00 82.25 260 HIS A O 1
ATOM 2130 N N . ASP A 1 261 ? -8.223 1.087 5.566 1.00 80.44 261 ASP A N 1
ATOM 2131 C CA . ASP A 1 261 ? -8.798 0.206 6.573 1.00 80.44 261 ASP A CA 1
ATOM 2132 C C . ASP A 1 261 ? -8.979 0.884 7.933 1.00 80.44 261 ASP A C 1
ATOM 2134 O O . ASP A 1 261 ? -9.869 0.544 8.713 1.00 80.44 261 ASP A O 1
ATOM 2138 N N . GLY A 1 262 ? -8.156 1.892 8.222 1.00 81.19 262 GLY A N 1
ATOM 2139 C CA . GLY A 1 262 ? -8.101 2.532 9.530 1.00 81.19 262 GLY A CA 1
ATOM 2140 C C . GLY A 1 262 ? -9.374 3.279 9.910 1.00 81.19 262 GLY A C 1
ATOM 2141 O O . GLY A 1 262 ? -9.704 3.327 11.094 1.00 81.19 262 GLY A O 1
ATOM 2142 N N . MET A 1 263 ? -10.116 3.811 8.933 1.00 81.50 263 MET A N 1
ATOM 2143 C CA . MET A 1 263 ? -11.366 4.546 9.173 1.00 81.50 263 MET A CA 1
ATOM 2144 C C . MET A 1 263 ? -12.595 3.652 9.320 1.00 81.50 263 MET A C 1
ATOM 2146 O O . MET A 1 263 ? -13.571 4.084 9.935 1.00 81.50 263 MET A O 1
ATOM 2150 N N . GLY A 1 264 ? -12.534 2.411 8.823 1.00 84.81 264 GLY A N 1
ATOM 2151 C CA . GLY A 1 264 ? -13.665 1.482 8.813 1.00 84.81 264 GLY A CA 1
ATOM 2152 C C . GLY A 1 264 ? -14.384 1.400 10.164 1.00 84.81 264 GLY A C 1
ATOM 2153 O O . GLY A 1 264 ? -15.583 1.672 10.219 1.00 84.81 264 GLY A O 1
ATOM 2154 N N . PRO A 1 265 ? -13.676 1.149 11.283 1.00 84.81 265 PRO A N 1
ATOM 2155 C CA . PRO A 1 265 ? -14.315 1.053 12.592 1.00 84.81 265 PRO A CA 1
ATOM 2156 C C . PRO A 1 265 ? -15.058 2.321 13.036 1.00 84.81 265 PRO A C 1
ATOM 2158 O O . PRO A 1 265 ? -16.164 2.234 13.576 1.00 84.81 265 PRO A O 1
ATOM 2161 N N . LEU A 1 266 ? -14.467 3.501 12.816 1.00 89.50 266 LEU A N 1
ATOM 2162 C CA . LEU A 1 266 ? -15.086 4.772 13.194 1.00 89.50 266 LEU A CA 1
ATOM 2163 C C . LEU A 1 266 ? -16.316 5.055 12.325 1.00 89.50 266 LEU A C 1
ATOM 2165 O O . LEU A 1 266 ? -17.358 5.443 12.853 1.00 89.50 266 LEU A O 1
ATOM 2169 N N . ASP A 1 267 ? -16.208 4.833 11.015 1.00 87.88 267 ASP A N 1
ATOM 2170 C CA . ASP A 1 267 ? -17.304 5.037 10.071 1.00 87.88 267 ASP A CA 1
ATOM 2171 C C . ASP A 1 267 ? -18.471 4.081 10.350 1.00 87.88 267 ASP A C 1
ATOM 2173 O O . ASP A 1 267 ? -19.622 4.520 10.344 1.00 87.88 267 ASP A O 1
ATOM 2177 N N . CYS A 1 268 ? -18.192 2.819 10.696 1.00 84.44 268 CYS A N 1
ATOM 2178 C CA . CYS A 1 268 ? -19.200 1.846 11.121 1.00 84.44 268 CYS A CA 1
ATOM 2179 C C . CYS A 1 268 ? -19.954 2.310 12.375 1.00 84.44 268 CYS A C 1
ATOM 2181 O O . CYS A 1 268 ? -21.186 2.282 12.397 1.00 84.44 268 CYS A O 1
ATOM 2183 N N . VAL A 1 269 ? -19.240 2.769 13.411 1.00 86.12 269 VAL A N 1
ATOM 2184 C CA . VAL A 1 269 ? -19.872 3.276 14.642 1.00 86.12 269 VAL A CA 1
ATOM 2185 C C . VAL A 1 269 ? -20.671 4.550 14.365 1.00 86.12 269 VAL A C 1
ATOM 2187 O O . VAL A 1 269 ? -21.791 4.675 14.858 1.00 86.12 269 VAL A O 1
ATOM 2190 N N . ARG A 1 270 ? -20.143 5.471 13.548 1.00 90.06 270 ARG A N 1
ATOM 2191 C CA . ARG A 1 270 ? -20.836 6.705 13.150 1.00 90.06 270 ARG A CA 1
ATOM 2192 C C . ARG A 1 270 ? -22.136 6.404 12.409 1.00 90.06 270 ARG A C 1
ATOM 2194 O O . ARG A 1 270 ? -23.173 6.965 12.752 1.00 90.06 270 ARG A O 1
ATOM 2201 N N . GLN A 1 271 ? -22.077 5.517 11.417 1.00 87.00 271 GLN A N 1
ATOM 2202 C CA . GLN A 1 271 ? -23.235 5.120 10.621 1.00 87.00 271 GLN A CA 1
ATOM 2203 C C . GLN A 1 271 ? -24.301 4.474 11.510 1.00 87.00 271 GLN A C 1
ATOM 2205 O O . GLN A 1 271 ? -25.449 4.906 11.510 1.00 87.00 271 GLN A O 1
ATOM 2210 N N . TYR A 1 272 ? -23.908 3.511 12.349 1.00 84.25 272 TYR A N 1
ATOM 2211 C CA . TYR A 1 272 ? -24.832 2.838 13.259 1.00 84.25 272 TYR A CA 1
ATOM 2212 C C . TYR A 1 272 ? -25.464 3.800 14.279 1.00 84.25 272 TYR A C 1
ATOM 2214 O O . TYR A 1 272 ? -26.662 3.723 14.552 1.00 84.25 272 TYR A O 1
ATOM 2222 N N . ASP A 1 273 ? -24.685 4.725 14.848 1.00 88.31 273 ASP A N 1
ATOM 2223 C CA . ASP A 1 273 ? -25.199 5.734 15.781 1.00 88.31 273 ASP A CA 1
ATOM 2224 C C . ASP A 1 273 ? -26.204 6.683 15.107 1.00 88.31 273 ASP A C 1
ATOM 2226 O O . ASP A 1 273 ? -27.196 7.076 15.728 1.00 88.31 273 ASP A O 1
ATOM 2230 N N . SER A 1 274 ? -25.987 7.010 13.829 1.00 89.19 274 SER A N 1
ATOM 2231 C CA . SER A 1 274 ? -26.924 7.806 13.033 1.00 89.19 274 SER A CA 1
ATOM 2232 C C . SER A 1 274 ? -28.222 7.055 12.753 1.00 89.19 274 SER A C 1
ATOM 2234 O O . SER A 1 274 ? -29.305 7.567 13.041 1.00 89.19 274 SER A O 1
ATOM 2236 N N . ASP A 1 275 ? -28.107 5.814 12.284 1.00 85.00 275 ASP A N 1
ATOM 2237 C CA . ASP A 1 275 ? -29.244 5.002 11.852 1.00 85.00 275 ASP A CA 1
ATOM 2238 C C . ASP A 1 275 ? -30.134 4.562 13.025 1.00 85.00 275 ASP A C 1
ATOM 2240 O O . ASP A 1 275 ? -31.357 4.489 12.886 1.00 85.00 275 ASP A O 1
ATOM 2244 N N . TYR A 1 276 ? -29.541 4.267 14.189 1.00 82.62 276 TYR A N 1
ATOM 2245 C CA . TYR A 1 276 ? -30.250 3.581 15.280 1.00 82.62 276 TYR A CA 1
ATOM 2246 C C . TYR A 1 276 ? -30.312 4.344 16.599 1.00 82.62 276 TYR A C 1
ATOM 2248 O O . TYR A 1 276 ? -31.136 4.006 17.451 1.00 82.62 276 TYR A O 1
ATOM 2256 N N . ASN A 1 277 ? -29.464 5.350 16.805 1.00 84.12 277 ASN A N 1
ATOM 2257 C CA . ASN A 1 277 ? -29.315 5.985 18.114 1.00 84.12 277 ASN A CA 1
ATOM 2258 C C . ASN A 1 277 ? -29.454 7.516 18.080 1.00 84.12 277 ASN A C 1
ATOM 2260 O O . ASN A 1 277 ? -29.264 8.179 19.102 1.00 84.12 277 ASN A O 1
ATOM 2264 N N . GLY A 1 278 ? -29.839 8.084 16.932 1.00 92.00 278 GLY A N 1
ATOM 2265 C CA . GLY A 1 278 ? -30.115 9.513 16.789 1.00 92.00 278 GLY A CA 1
ATOM 2266 C C . GLY A 1 278 ? -28.898 10.389 17.079 1.00 92.00 278 GLY A C 1
ATOM 2267 O O . GLY A 1 278 ? -29.052 11.465 17.644 1.00 92.00 278 GLY A O 1
ATOM 2268 N N . ASN A 1 279 ? -27.698 9.918 16.730 1.00 94.19 279 ASN A N 1
ATOM 2269 C CA . ASN A 1 279 ? -26.425 10.624 16.911 1.00 94.19 279 ASN A CA 1
ATOM 2270 C C . ASN A 1 279 ? -26.008 10.888 18.378 1.00 94.19 279 ASN A C 1
ATOM 2272 O O . ASN A 1 279 ? -25.134 11.722 18.633 1.00 94.19 279 ASN A O 1
ATOM 2276 N N . LYS A 1 280 ? -26.593 10.196 19.369 1.00 92.88 280 LYS A N 1
ATOM 2277 C CA . LYS A 1 280 ? -26.273 10.441 20.791 1.00 92.88 280 LYS A CA 1
ATOM 2278 C C . LYS A 1 280 ? -24.810 10.153 21.138 1.00 92.88 280 LYS A C 1
ATOM 2280 O O . LYS A 1 280 ? -24.260 10.829 22.006 1.00 92.88 280 LYS A O 1
ATOM 2285 N N . ILE A 1 281 ? -24.164 9.167 20.504 1.00 92.62 281 ILE A N 1
ATOM 2286 C CA . ILE A 1 281 ? -22.728 8.935 20.736 1.00 92.62 281 ILE A CA 1
ATOM 2287 C C . ILE A 1 281 ? -21.904 10.034 20.094 1.00 92.62 281 ILE A C 1
ATOM 2289 O O . ILE A 1 281 ? -20.972 10.530 20.723 1.00 92.62 281 ILE A O 1
ATOM 2293 N N . GLN A 1 282 ? -22.256 10.453 18.881 1.00 94.38 282 GLN A N 1
ATOM 2294 C CA . GLN A 1 282 ? -21.561 11.536 18.191 1.00 94.38 282 GLN A CA 1
ATOM 2295 C C . GLN A 1 282 ? -21.584 12.856 18.970 1.00 94.38 282 GLN A C 1
ATOM 2297 O O . GLN A 1 282 ? -20.633 13.639 18.905 1.00 94.38 282 GLN A O 1
ATOM 2302 N N . GLU A 1 283 ? -22.631 13.100 19.756 1.00 95.75 283 GLU A N 1
ATOM 2303 C CA . GLU A 1 283 ? -22.724 14.268 20.630 1.00 95.75 283 GLU A CA 1
ATOM 2304 C C . GLU A 1 283 ? -21.833 14.173 21.877 1.00 95.75 283 GLU A C 1
ATOM 2306 O O . GLU A 1 283 ? -21.442 15.211 22.430 1.00 95.75 283 GLU A O 1
ATOM 2311 N N . PHE A 1 284 ? -21.444 12.959 22.281 1.00 94.88 284 PHE A N 1
ATOM 2312 C CA . PHE A 1 284 ? -20.650 12.713 23.476 1.00 94.88 284 PHE A CA 1
ATOM 2313 C C . PHE A 1 284 ? -19.235 13.290 23.354 1.00 94.88 284 PHE A C 1
ATOM 2315 O O . PHE A 1 284 ? -18.494 13.041 22.400 1.00 94.88 284 PHE A O 1
ATOM 2322 N N . GLY A 1 285 ? -18.814 14.047 24.370 1.00 94.12 285 GLY A N 1
ATOM 2323 C CA . GLY A 1 285 ? -17.546 14.781 24.337 1.00 94.12 285 GLY A CA 1
ATOM 2324 C C . GLY A 1 285 ? -16.305 13.897 24.160 1.00 94.12 285 GLY A C 1
ATOM 2325 O O . GLY A 1 285 ? -15.340 14.333 23.530 1.00 94.12 285 GLY A O 1
ATOM 2326 N N . GLN A 1 286 ? -16.311 12.661 24.677 1.00 92.12 286 GLN A N 1
ATOM 2327 C CA . GLN A 1 286 ? -15.193 11.729 24.474 1.00 92.12 286 GLN A CA 1
ATOM 2328 C C . GLN A 1 286 ? -15.134 11.216 23.031 1.00 92.12 286 GLN A C 1
ATOM 2330 O O . GLN A 1 286 ? -14.042 11.139 22.472 1.00 92.12 286 GLN A O 1
ATOM 2335 N N . TYR A 1 287 ? -16.286 10.950 22.404 1.00 94.44 287 TYR A N 1
ATOM 2336 C CA . TYR A 1 287 ? -16.342 10.537 21.003 1.00 94.44 287 TYR A CA 1
ATOM 2337 C C . TYR A 1 287 ? -15.820 11.641 20.082 1.00 94.44 287 TYR A C 1
ATOM 2339 O O . TYR A 1 287 ? -14.974 11.369 19.241 1.00 94.44 287 TYR A O 1
ATOM 2347 N N . LYS A 1 288 ? -16.232 12.903 20.281 1.00 96.06 288 LYS A N 1
ATOM 2348 C CA . LYS A 1 288 ? -15.734 14.037 19.475 1.00 96.06 288 LYS A CA 1
ATOM 2349 C C . LYS A 1 288 ? -14.209 14.153 19.519 1.00 96.06 288 LYS A C 1
ATOM 2351 O O . LYS A 1 288 ? -13.570 14.322 18.487 1.00 96.06 288 LYS A O 1
ATOM 2356 N N . LYS A 1 289 ? -13.618 14.013 20.712 1.00 95.50 289 LYS A N 1
ATOM 2357 C CA . LYS A 1 289 ? -12.155 14.011 20.889 1.00 95.50 289 LYS A CA 1
ATOM 2358 C C . LYS A 1 289 ? -11.490 12.820 20.199 1.00 95.50 289 LYS A C 1
ATOM 2360 O O . LYS A 1 289 ? -10.395 12.962 19.666 1.00 95.50 289 LYS A O 1
ATOM 2365 N N . LEU A 1 290 ? -12.129 11.654 20.236 1.00 94.19 290 LEU A N 1
ATOM 2366 C CA . LEU A 1 290 ? -11.622 10.444 19.603 1.00 94.19 290 LEU A CA 1
ATOM 2367 C C . LEU A 1 290 ? -11.681 10.537 18.074 1.00 94.19 290 LEU A C 1
ATOM 2369 O O . LEU A 1 290 ? -10.674 10.292 17.419 1.00 94.19 290 LEU A O 1
ATOM 2373 N N . ALA A 1 291 ? -12.812 10.966 17.517 1.00 95.31 291 ALA A N 1
ATOM 2374 C CA . ALA A 1 291 ? -12.991 11.200 16.087 1.00 95.31 291 ALA A CA 1
ATOM 2375 C C . ALA A 1 291 ? -11.986 12.230 15.545 1.00 95.31 291 ALA A C 1
ATOM 2377 O O . ALA A 1 291 ? -11.426 12.043 14.468 1.00 95.31 291 ALA A O 1
ATOM 2378 N N . GLU A 1 292 ? -11.692 13.276 16.319 1.00 96.06 292 GLU A N 1
ATOM 2379 C CA . GLU A 1 292 ? -10.664 14.251 15.955 1.00 96.06 292 GLU A CA 1
ATOM 2380 C C . GLU A 1 292 ? -9.257 13.628 15.918 1.00 96.06 292 GLU A C 1
ATOM 2382 O O . GLU A 1 292 ? -8.489 13.889 14.996 1.00 96.06 292 GLU A O 1
ATOM 2387 N N . ARG A 1 293 ? -8.923 12.740 16.866 1.00 94.69 293 ARG A N 1
ATOM 2388 C CA . ARG A 1 293 ? -7.648 11.998 16.839 1.00 94.69 293 ARG A CA 1
ATOM 2389 C C . ARG A 1 293 ? -7.539 11.080 15.623 1.00 94.69 293 ARG A C 1
ATOM 2391 O O . ARG A 1 293 ? -6.486 11.061 14.993 1.00 94.69 293 ARG A O 1
ATOM 2398 N N . PHE A 1 294 ? -8.614 10.367 15.279 1.00 94.50 294 PHE A N 1
ATOM 2399 C CA . PHE A 1 294 ? -8.690 9.583 14.042 1.00 94.50 294 PHE A CA 1
ATOM 2400 C C . PHE A 1 294 ? -8.394 10.446 12.818 1.00 94.50 294 PHE A C 1
ATOM 2402 O O . PHE A 1 294 ? -7.538 10.090 12.012 1.00 94.50 294 PHE A O 1
ATOM 2409 N N . ARG A 1 295 ? -9.068 11.598 12.708 1.00 94.81 295 ARG A N 1
ATOM 2410 C CA . ARG A 1 295 ? -8.893 12.533 11.592 1.00 94.81 295 ARG A CA 1
ATOM 2411 C C . ARG A 1 295 ? -7.432 12.960 11.453 1.00 94.81 295 ARG A C 1
ATOM 2413 O O . ARG A 1 295 ? -6.871 12.821 10.372 1.00 94.81 295 ARG A O 1
ATOM 2420 N N . CYS A 1 296 ? -6.803 13.394 12.547 1.00 96.00 296 CYS A N 1
ATOM 2421 C CA . CYS A 1 296 ? -5.396 13.802 12.542 1.00 96.00 296 CYS A CA 1
ATOM 2422 C C . CYS A 1 296 ? -4.454 12.672 12.095 1.00 96.00 296 CYS A C 1
ATOM 2424 O O . CYS A 1 296 ? -3.563 12.899 11.281 1.00 96.00 296 CYS A O 1
ATOM 2426 N N . ILE A 1 297 ? -4.652 11.448 12.597 1.00 94.44 297 ILE A N 1
ATOM 2427 C CA . ILE A 1 297 ? -3.797 10.303 12.246 1.00 94.44 297 ILE A CA 1
ATOM 2428 C C . ILE A 1 297 ? -3.975 9.904 10.780 1.00 94.44 297 ILE A C 1
ATOM 2430 O O . ILE A 1 297 ? -2.996 9.612 10.101 1.00 94.44 297 ILE A O 1
ATOM 2434 N N . ILE A 1 298 ? -5.198 9.940 10.257 1.00 93.56 298 ILE A N 1
ATOM 2435 C CA . ILE A 1 298 ? -5.482 9.592 8.859 1.00 93.56 298 ILE A CA 1
ATOM 2436 C C . ILE A 1 298 ? -4.968 10.654 7.885 1.00 93.56 298 ILE A C 1
ATOM 2438 O O . ILE A 1 298 ? -4.505 10.312 6.792 1.00 93.56 298 ILE A O 1
ATOM 2442 N N . GLU A 1 299 ? -5.004 11.929 8.272 1.00 95.94 299 GLU A N 1
ATOM 2443 C CA . GLU A 1 299 ? -4.356 13.006 7.521 1.00 95.94 299 GLU A CA 1
ATOM 2444 C C . GLU A 1 299 ? -2.844 12.775 7.427 1.00 95.94 299 GLU A C 1
ATOM 2446 O O . GLU A 1 299 ? -2.284 12.851 6.330 1.00 95.94 299 GLU A O 1
ATOM 2451 N N . GLU A 1 300 ? -2.194 12.392 8.529 1.00 96.38 300 GLU A N 1
ATOM 2452 C CA . GLU A 1 300 ? -0.754 12.114 8.530 1.00 96.38 300 GLU A CA 1
ATOM 2453 C C . GLU A 1 300 ? -0.397 10.814 7.784 1.00 96.38 300 GLU A C 1
ATOM 2455 O O . GLU A 1 300 ? 0.577 10.786 7.027 1.00 96.38 300 GLU A O 1
ATOM 2460 N N . ILE A 1 301 ? -1.220 9.762 7.889 1.00 95.56 301 ILE A N 1
ATOM 2461 C CA . ILE A 1 301 ? -1.099 8.554 7.052 1.00 95.56 301 ILE A CA 1
ATOM 2462 C C . ILE A 1 301 ? -1.198 8.934 5.572 1.00 95.56 301 ILE A C 1
ATOM 2464 O O . ILE A 1 301 ? -0.370 8.511 4.769 1.00 95.56 301 ILE A O 1
ATOM 2468 N N . SER A 1 302 ? -2.179 9.758 5.197 1.00 96.50 302 SER A N 1
ATOM 2469 C CA . SER A 1 302 ? -2.382 10.179 3.807 1.00 96.50 302 SER A CA 1
ATOM 2470 C C . SER A 1 302 ? -1.217 11.011 3.280 1.00 96.50 302 SER A C 1
ATOM 2472 O O . SER A 1 302 ? -0.818 10.850 2.126 1.00 96.50 302 SER A O 1
ATOM 2474 N N . ARG A 1 303 ? -0.652 11.878 4.123 1.00 97.56 303 ARG A N 1
ATOM 2475 C CA . ARG A 1 303 ? 0.530 12.674 3.797 1.00 97.56 303 ARG A CA 1
ATOM 2476 C C . ARG A 1 303 ? 1.756 11.788 3.581 1.00 97.56 303 ARG A C 1
ATOM 2478 O O . ARG A 1 303 ? 2.428 11.925 2.560 1.00 97.56 303 ARG A O 1
ATOM 2485 N N . THR A 1 304 ? 2.029 10.872 4.506 1.00 96.19 304 THR A N 1
ATOM 2486 C CA . THR A 1 304 ? 3.178 9.960 4.420 1.00 96.19 304 THR A CA 1
ATOM 2487 C C . THR A 1 304 ? 3.029 8.993 3.241 1.00 96.19 304 THR A C 1
ATOM 2489 O O . THR A 1 304 ? 3.998 8.743 2.527 1.00 96.19 304 THR A O 1
ATOM 2492 N N . GLU A 1 305 ? 1.813 8.515 2.957 1.00 97.00 305 GLU A N 1
ATOM 2493 C CA . GLU A 1 305 ? 1.510 7.682 1.783 1.00 97.00 305 GLU A CA 1
ATOM 2494 C C . GLU A 1 305 ? 1.822 8.413 0.476 1.00 97.00 305 GLU A C 1
ATOM 2496 O O . GLU A 1 305 ? 2.501 7.855 -0.386 1.00 97.00 305 GLU A O 1
ATOM 2501 N N . ALA A 1 306 ? 1.387 9.671 0.349 1.00 97.31 306 ALA A N 1
ATOM 2502 C CA . ALA A 1 306 ? 1.678 10.491 -0.823 1.00 97.31 306 ALA A CA 1
ATOM 2503 C C . ALA A 1 306 ? 3.190 10.694 -1.008 1.00 97.31 306 ALA A C 1
ATOM 2505 O O . ALA A 1 306 ? 3.699 10.515 -2.112 1.00 97.31 306 ALA A O 1
ATOM 2506 N N . LEU A 1 307 ? 3.928 10.975 0.074 1.00 97.19 307 LEU A N 1
ATOM 2507 C CA . LEU A 1 307 ? 5.390 11.096 0.028 1.00 97.19 307 LEU A CA 1
ATOM 2508 C C . LEU A 1 307 ? 6.071 9.792 -0.408 1.00 97.19 307 LEU A C 1
ATOM 2510 O O . LEU A 1 307 ? 7.009 9.828 -1.208 1.00 97.19 307 LEU A O 1
ATOM 2514 N N . ALA A 1 308 ? 5.609 8.647 0.100 1.00 96.50 308 ALA A N 1
ATOM 2515 C CA . ALA A 1 308 ? 6.139 7.342 -0.275 1.00 96.50 308 ALA A CA 1
ATOM 2516 C C . ALA A 1 308 ? 5.865 7.025 -1.753 1.00 96.50 308 ALA A C 1
ATOM 2518 O O . ALA A 1 308 ? 6.778 6.631 -2.482 1.00 96.50 308 ALA A O 1
ATOM 2519 N N . ARG A 1 309 ? 4.642 7.287 -2.225 1.00 96.81 309 ARG A N 1
ATOM 2520 C CA . ARG A 1 309 ? 4.246 7.115 -3.627 1.00 96.81 309 ARG A CA 1
ATOM 2521 C C . ARG A 1 309 ? 5.064 7.994 -4.568 1.00 96.81 309 ARG A C 1
ATOM 2523 O O . ARG A 1 309 ? 5.592 7.495 -5.559 1.00 96.81 309 ARG A O 1
ATOM 2530 N N . ASP A 1 310 ? 5.185 9.283 -4.267 1.00 97.12 310 ASP A N 1
ATOM 2531 C CA . ASP A 1 310 ? 5.907 10.234 -5.114 1.00 97.12 310 ASP A CA 1
ATOM 2532 C C . ASP A 1 310 ? 7.403 9.868 -5.182 1.00 97.12 310 ASP A C 1
ATOM 2534 O O . ASP A 1 310 ? 8.030 9.953 -6.241 1.00 97.12 310 ASP A O 1
ATOM 2538 N N . TYR A 1 311 ? 7.972 9.362 -4.079 1.00 96.06 311 TYR A N 1
ATOM 2539 C CA . TYR A 1 311 ? 9.334 8.829 -4.061 1.00 96.06 311 TYR A CA 1
ATOM 2540 C C . TYR A 1 311 ? 9.494 7.588 -4.954 1.00 96.06 311 TYR A C 1
ATOM 2542 O O . TYR A 1 311 ? 10.464 7.508 -5.715 1.00 96.06 311 TYR A O 1
ATOM 2550 N N . LEU A 1 312 ? 8.557 6.634 -4.895 1.00 95.19 312 LEU A N 1
ATOM 2551 C CA . LEU A 1 312 ? 8.562 5.444 -5.756 1.00 95.19 312 LEU A CA 1
ATOM 2552 C C . LEU A 1 312 ? 8.423 5.821 -7.237 1.00 95.19 312 LEU A C 1
ATOM 2554 O O . LEU A 1 312 ? 9.193 5.344 -8.068 1.00 95.19 312 LEU A O 1
ATOM 2558 N N . GLN A 1 313 ? 7.518 6.740 -7.577 1.00 95.44 313 GLN A N 1
ATOM 2559 C CA . GLN A 1 313 ? 7.352 7.226 -8.952 1.00 95.44 313 GLN A CA 1
ATOM 2560 C C . GLN A 1 313 ? 8.615 7.920 -9.472 1.00 95.44 313 GLN A C 1
ATOM 2562 O O . GLN A 1 313 ? 9.075 7.636 -10.581 1.00 95.44 313 GLN A O 1
ATOM 2567 N N . HIS A 1 314 ? 9.231 8.777 -8.653 1.00 94.44 314 HIS A N 1
ATOM 2568 C CA . HIS A 1 314 ? 10.521 9.378 -8.976 1.00 94.44 314 HIS A CA 1
ATOM 2569 C C . HIS A 1 314 ? 11.604 8.306 -9.189 1.00 94.44 314 HIS A C 1
ATOM 2571 O O . HIS A 1 314 ? 12.461 8.447 -10.065 1.00 94.44 314 HIS A O 1
ATOM 2577 N N . HIS A 1 315 ? 11.569 7.205 -8.430 1.00 91.00 315 HIS A N 1
ATOM 2578 C CA . HIS A 1 315 ? 12.510 6.104 -8.613 1.00 91.00 315 HIS A CA 1
ATOM 2579 C C . HIS A 1 315 ? 12.359 5.405 -9.956 1.00 91.00 315 HIS A C 1
ATOM 2581 O O . HIS A 1 315 ? 13.364 5.219 -10.648 1.00 91.00 315 HIS A O 1
ATOM 2587 N N . VAL A 1 316 ? 11.134 5.034 -10.313 1.00 92.94 316 VAL A N 1
ATOM 2588 C CA . VAL A 1 316 ? 10.838 4.384 -11.591 1.00 92.94 316 VAL A CA 1
ATOM 2589 C C . VAL A 1 316 ? 11.272 5.288 -12.748 1.00 92.94 316 VAL A C 1
ATOM 2591 O O . VAL A 1 316 ? 11.947 4.830 -13.669 1.00 92.94 316 VAL A O 1
ATOM 2594 N N . GLY A 1 317 ? 11.005 6.596 -12.652 1.00 95.12 317 GLY A N 1
ATOM 2595 C CA . GLY A 1 317 ? 11.477 7.575 -13.635 1.00 95.12 317 GLY A CA 1
ATOM 2596 C C . GLY A 1 317 ? 13.005 7.625 -13.760 1.00 95.12 317 GLY A C 1
ATOM 2597 O O . GLY A 1 317 ? 13.541 7.635 -14.868 1.00 95.12 317 GLY A O 1
ATOM 2598 N N . MET A 1 318 ? 13.727 7.597 -12.637 1.00 93.44 318 MET A N 1
ATOM 2599 C CA . MET A 1 318 ? 15.194 7.569 -12.637 1.00 93.44 318 MET A CA 1
ATOM 2600 C C . MET A 1 318 ? 15.765 6.298 -13.279 1.00 93.44 318 MET A C 1
ATOM 2602 O O . MET A 1 318 ? 16.717 6.401 -14.052 1.00 93.44 318 MET A O 1
ATOM 2606 N N . PHE A 1 319 ? 15.179 5.125 -13.017 1.00 92.00 319 PHE A N 1
ATOM 2607 C CA . PHE A 1 319 ? 15.611 3.880 -13.659 1.00 92.00 319 PHE A CA 1
ATOM 2608 C C . PHE A 1 319 ? 15.395 3.911 -15.172 1.00 92.00 319 PHE A C 1
ATOM 2610 O O . PHE A 1 319 ? 16.312 3.571 -15.917 1.00 92.00 319 PHE A O 1
ATOM 2617 N N . GLY A 1 320 ? 14.251 4.420 -15.638 1.00 95.38 320 GLY A N 1
ATOM 2618 C CA . GLY A 1 320 ? 14.001 4.582 -17.073 1.00 95.38 320 GLY A CA 1
ATOM 2619 C C . GLY A 1 320 ? 15.024 5.499 -17.760 1.00 95.38 320 GLY A C 1
ATOM 2620 O O . GLY A 1 320 ? 15.448 5.242 -18.891 1.00 95.38 320 GLY A O 1
ATOM 2621 N N . LEU A 1 321 ? 15.495 6.545 -17.070 1.00 96.19 321 LEU A N 1
ATOM 2622 C CA . LEU A 1 321 ? 16.563 7.413 -17.578 1.00 96.19 321 LEU A CA 1
ATOM 2623 C C . LEU A 1 321 ? 17.930 6.716 -17.609 1.00 96.19 321 LEU A C 1
ATOM 2625 O O . LEU A 1 321 ? 18.703 6.928 -18.547 1.00 96.19 321 LEU A O 1
ATOM 2629 N N . GLU A 1 322 ? 18.257 5.911 -16.600 1.00 94.75 322 GLU A N 1
ATOM 2630 C CA . GLU A 1 322 ? 19.500 5.135 -16.569 1.00 94.75 322 GLU A CA 1
ATOM 2631 C C . GLU A 1 322 ? 19.528 4.074 -17.670 1.00 94.75 322 GLU A C 1
ATOM 2633 O O . GLU A 1 322 ? 20.505 4.005 -18.419 1.00 94.75 322 GLU A O 1
ATOM 2638 N N . GLU A 1 323 ? 18.436 3.333 -17.842 1.00 95.81 323 GLU A N 1
ATOM 2639 C CA . GLU A 1 323 ? 18.271 2.354 -18.915 1.00 95.81 323 GLU A CA 1
ATOM 2640 C C . GLU A 1 323 ? 18.396 3.016 -20.293 1.00 95.81 323 GLU A C 1
ATOM 2642 O O . GLU A 1 323 ? 19.176 2.569 -21.137 1.00 95.81 323 GLU A O 1
ATOM 2647 N N . SER A 1 324 ? 17.741 4.164 -20.491 1.00 96.25 324 SER A N 1
ATOM 2648 C CA . SER A 1 324 ? 17.867 4.953 -21.722 1.00 96.25 324 SER A CA 1
ATOM 2649 C C . SER A 1 324 ? 19.317 5.373 -21.989 1.00 96.25 324 SER A C 1
ATOM 2651 O O . SER A 1 324 ? 19.800 5.295 -23.119 1.00 96.25 324 SER A O 1
ATOM 2653 N N . ARG A 1 325 ? 20.063 5.789 -20.957 1.00 96.88 325 ARG A N 1
ATOM 2654 C CA . ARG A 1 325 ? 21.486 6.149 -21.094 1.00 96.88 325 ARG A CA 1
ATOM 2655 C C . ARG A 1 325 ? 22.350 4.944 -21.450 1.00 96.88 325 ARG A C 1
ATOM 2657 O O . ARG A 1 325 ? 23.266 5.091 -22.262 1.00 96.88 325 ARG A O 1
ATOM 2664 N N . VAL A 1 326 ? 22.093 3.781 -20.853 1.00 96.56 326 VAL A N 1
ATOM 2665 C CA . VAL A 1 326 ? 22.799 2.532 -21.178 1.00 96.56 326 VAL A CA 1
ATOM 2666 C C . VAL A 1 326 ? 22.508 2.125 -22.620 1.00 96.56 326 VAL A C 1
ATOM 2668 O O . VAL A 1 326 ? 23.451 1.893 -23.375 1.00 96.56 326 VAL A O 1
ATOM 2671 N N . SER A 1 327 ? 21.243 2.158 -23.038 1.00 95.94 327 SER A N 1
ATOM 2672 C CA . SER A 1 327 ? 20.821 1.868 -24.411 1.00 95.94 327 SER A CA 1
ATOM 2673 C C . SER A 1 327 ? 21.469 2.812 -25.433 1.00 95.94 327 SER A C 1
ATOM 2675 O O . SER A 1 327 ? 22.020 2.366 -26.444 1.00 95.94 327 SER A O 1
ATOM 2677 N N . ILE A 1 328 ? 21.538 4.120 -25.144 1.00 96.38 328 ILE A N 1
ATOM 2678 C CA . ILE A 1 328 ? 22.243 5.093 -25.997 1.00 96.38 328 ILE A CA 1
ATOM 2679 C C . ILE A 1 328 ? 23.741 4.768 -26.090 1.00 96.38 328 ILE A C 1
ATOM 2681 O O . ILE A 1 328 ? 24.322 4.856 -27.174 1.00 96.38 328 ILE A O 1
ATOM 2685 N N . LYS A 1 329 ? 24.391 4.390 -24.981 1.00 96.50 329 LYS A N 1
ATOM 2686 C CA . LYS A 1 329 ? 25.812 4.001 -24.984 1.00 96.50 329 LYS A CA 1
ATOM 2687 C C . LYS A 1 329 ? 26.051 2.726 -25.794 1.00 96.50 329 LYS A C 1
ATOM 2689 O O . LYS A 1 329 ? 26.971 2.710 -26.608 1.00 96.50 329 LYS A O 1
ATOM 2694 N N . GLN A 1 330 ? 25.215 1.704 -25.619 1.00 95.56 330 GLN A N 1
ATOM 2695 C CA . GLN A 1 330 ? 25.276 0.458 -26.391 1.00 95.56 330 GLN A CA 1
ATOM 2696 C C . GLN A 1 330 ? 25.073 0.724 -27.884 1.00 95.56 330 GLN A C 1
ATOM 2698 O O . GLN A 1 330 ? 25.853 0.257 -28.709 1.00 95.56 330 GLN A O 1
ATOM 2703 N N . THR A 1 331 ? 24.096 1.562 -28.226 1.00 94.38 331 THR A N 1
ATOM 2704 C CA . THR A 1 331 ? 23.833 1.984 -29.604 1.00 94.38 331 THR A CA 1
ATOM 2705 C C . THR A 1 331 ? 25.042 2.704 -30.208 1.00 94.38 331 THR A C 1
ATOM 2707 O O . THR A 1 331 ? 25.445 2.399 -31.328 1.00 94.38 331 THR A O 1
ATOM 2710 N N . ARG A 1 332 ? 25.683 3.623 -29.471 1.00 95.44 332 ARG A N 1
ATOM 2711 C CA . ARG A 1 332 ? 26.911 4.303 -29.928 1.00 95.44 332 ARG A CA 1
ATOM 2712 C C . ARG A 1 332 ? 28.071 3.333 -30.145 1.00 95.44 332 ARG A C 1
ATOM 2714 O O . ARG A 1 332 ? 28.723 3.422 -31.181 1.00 95.44 332 ARG A O 1
ATOM 2721 N N . ALA A 1 333 ? 28.290 2.400 -29.220 1.00 95.62 333 ALA A N 1
ATOM 2722 C CA . ALA A 1 333 ? 29.322 1.375 -29.359 1.00 95.62 333 ALA A CA 1
ATOM 2723 C C . ALA A 1 333 ? 29.072 0.491 -30.595 1.00 95.62 333 ALA A C 1
ATOM 2725 O O . ALA A 1 333 ? 29.971 0.317 -31.416 1.00 95.62 333 ALA A O 1
ATOM 2726 N N . ALA A 1 334 ? 27.831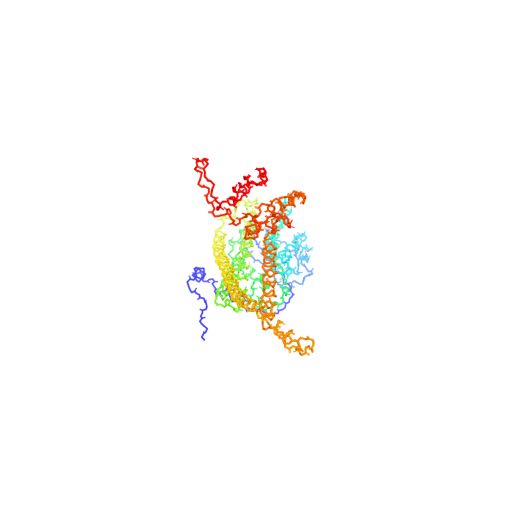 0.038 -30.799 1.00 93.12 334 ALA A N 1
ATOM 2727 C CA . ALA A 1 334 ? 27.437 -0.725 -31.983 1.00 93.12 334 ALA A CA 1
ATOM 2728 C C . ALA A 1 334 ? 27.620 0.080 -33.284 1.00 93.12 334 ALA A C 1
ATOM 2730 O O . ALA A 1 334 ? 28.048 -0.459 -34.306 1.00 93.12 334 ALA A O 1
ATOM 2731 N N . PHE A 1 335 ? 27.353 1.391 -33.266 1.00 93.56 335 PHE A N 1
ATOM 2732 C CA . PHE A 1 335 ? 27.624 2.266 -34.408 1.00 93.56 335 PHE A CA 1
ATOM 2733 C C . PHE A 1 335 ? 29.121 2.401 -34.710 1.00 93.56 335 PHE A C 1
ATOM 2735 O O . PHE A 1 335 ? 29.505 2.417 -35.882 1.00 93.56 335 PHE A O 1
ATOM 2742 N N . GLU A 1 336 ? 29.972 2.514 -33.691 1.00 94.12 336 GLU A N 1
ATOM 2743 C CA . GLU A 1 336 ? 31.428 2.566 -33.865 1.00 94.12 336 GLU A CA 1
ATOM 2744 C C . GLU A 1 336 ? 31.985 1.248 -34.406 1.00 94.12 336 GLU A C 1
ATOM 2746 O O . GLU A 1 336 ? 32.793 1.261 -35.339 1.00 94.12 336 GLU A O 1
ATOM 2751 N N . GLU A 1 337 ? 31.504 0.115 -33.898 1.00 93.94 337 GLU A N 1
ATOM 2752 C CA . GLU A 1 337 ? 31.851 -1.209 -34.412 1.00 93.94 337 GLU A CA 1
ATOM 2753 C C . GLU A 1 337 ? 31.393 -1.376 -35.865 1.00 93.94 337 GLU A C 1
ATOM 2755 O O . GLU A 1 337 ? 32.191 -1.736 -36.729 1.00 93.94 337 GLU A O 1
ATOM 2760 N N . SER A 1 338 ? 30.156 -0.980 -36.185 1.00 91.38 338 SER A N 1
ATOM 2761 C CA . SER A 1 338 ? 29.644 -0.980 -37.559 1.00 91.38 338 SER A CA 1
ATOM 2762 C C . SER A 1 338 ? 30.515 -0.146 -38.504 1.00 91.38 338 SER A C 1
ATOM 2764 O O . SER A 1 338 ? 30.765 -0.559 -39.638 1.00 91.38 338 SER A O 1
ATOM 2766 N N . LYS A 1 339 ? 31.030 1.012 -38.061 1.00 92.25 339 LYS A N 1
ATOM 2767 C CA . LYS A 1 339 ? 31.964 1.825 -38.861 1.00 92.25 339 LYS A CA 1
ATOM 2768 C C . LYS A 1 339 ? 33.285 1.095 -39.119 1.00 92.25 339 LYS A C 1
ATOM 2770 O O . LYS A 1 339 ? 33.767 1.128 -40.251 1.00 92.25 339 LYS A O 1
ATOM 2775 N N . ARG A 1 340 ? 33.854 0.426 -38.110 1.00 92.69 340 ARG A N 1
ATOM 2776 C CA . ARG A 1 340 ? 35.093 -0.361 -38.259 1.00 92.69 340 ARG A CA 1
ATOM 2777 C C . ARG A 1 340 ? 34.891 -1.536 -39.212 1.00 92.69 340 ARG A C 1
ATOM 2779 O O . ARG A 1 340 ? 35.674 -1.701 -40.144 1.00 92.69 340 ARG A O 1
ATOM 2786 N N . THR A 1 341 ? 33.799 -2.280 -39.052 1.00 92.19 341 THR A N 1
ATOM 2787 C CA . THR A 1 341 ? 33.454 -3.401 -39.934 1.00 92.19 341 THR A CA 1
ATOM 2788 C C . THR A 1 341 ? 33.235 -2.930 -41.370 1.00 92.19 341 THR A C 1
ATOM 2790 O O . THR A 1 341 ? 33.752 -3.549 -42.293 1.00 92.19 341 THR A O 1
ATOM 2793 N N . LYS A 1 342 ? 32.570 -1.783 -41.583 1.00 88.25 342 LYS A N 1
ATOM 2794 C CA . LYS A 1 342 ? 32.427 -1.187 -42.925 1.00 88.25 342 LYS A CA 1
ATOM 2795 C C . LYS A 1 342 ? 33.777 -0.906 -43.581 1.00 88.25 342 LYS A C 1
ATOM 2797 O O . LYS A 1 342 ? 33.934 -1.212 -44.758 1.00 88.25 342 LYS A O 1
ATOM 2802 N N . LEU A 1 343 ? 34.742 -0.351 -42.845 1.00 92.94 343 LEU A N 1
ATOM 2803 C CA . LEU A 1 343 ? 36.080 -0.077 -43.379 1.00 92.94 343 LEU A CA 1
ATOM 2804 C C . LEU A 1 343 ? 36.795 -1.371 -43.792 1.00 92.94 343 LEU A C 1
ATOM 2806 O O . LEU A 1 343 ? 37.348 -1.436 -44.888 1.00 92.94 343 LEU A O 1
ATOM 2810 N N . IL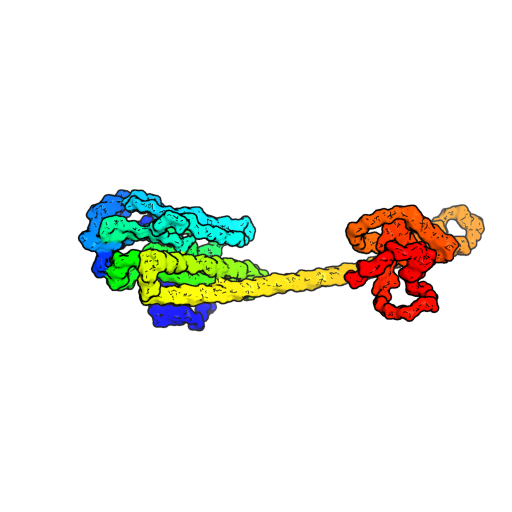E A 1 344 ? 36.734 -2.409 -42.953 1.00 93.56 344 ILE A N 1
ATOM 2811 C CA . ILE A 1 344 ? 37.333 -3.720 -43.246 1.00 93.56 344 ILE A CA 1
ATOM 2812 C C . ILE A 1 344 ? 36.693 -4.343 -44.493 1.00 93.56 344 ILE A C 1
ATOM 2814 O O . ILE A 1 344 ? 37.407 -4.805 -45.383 1.00 93.56 344 ILE A O 1
ATOM 2818 N N . THR A 1 345 ? 35.364 -4.302 -44.609 1.00 90.62 345 THR A N 1
ATOM 2819 C CA . THR A 1 345 ? 34.656 -4.821 -45.786 1.00 90.62 345 THR A CA 1
ATOM 2820 C C . THR A 1 345 ? 35.032 -4.057 -47.054 1.00 90.62 345 THR A C 1
ATOM 2822 O O . THR A 1 345 ? 35.272 -4.682 -48.084 1.00 90.62 345 THR A O 1
ATOM 2825 N N . VAL A 1 346 ? 35.139 -2.722 -46.987 1.00 88.12 346 VAL A N 1
ATOM 2826 C CA . VAL A 1 346 ? 35.592 -1.899 -48.122 1.00 88.12 346 VAL A CA 1
ATOM 2827 C C . VAL A 1 346 ? 36.989 -2.317 -48.571 1.00 88.12 346 VAL A C 1
ATOM 2829 O O . VAL A 1 346 ? 37.203 -2.499 -49.763 1.00 88.12 346 VAL A O 1
ATOM 2832 N N . LEU A 1 347 ? 37.918 -2.540 -47.640 1.00 91.94 347 LEU A N 1
ATOM 2833 C CA . LEU A 1 347 ? 39.271 -2.990 -47.968 1.00 91.94 347 LEU A CA 1
ATOM 2834 C C . LEU A 1 347 ? 39.269 -4.380 -48.629 1.00 91.94 347 LEU A C 1
ATOM 2836 O O . LEU A 1 347 ? 39.904 -4.577 -49.665 1.00 91.94 347 LEU A O 1
ATOM 2840 N N . ALA A 1 348 ? 38.507 -5.326 -48.074 1.00 91.44 348 ALA A N 1
ATOM 2841 C CA . ALA A 1 348 ? 38.401 -6.687 -48.599 1.00 91.44 348 ALA A CA 1
ATOM 2842 C C . ALA A 1 348 ? 37.876 -6.725 -50.046 1.00 91.44 348 ALA A C 1
ATOM 2844 O O . ALA A 1 348 ? 38.353 -7.529 -50.845 1.00 91.44 348 ALA A O 1
ATOM 2845 N N . ILE A 1 349 ? 36.960 -5.821 -50.411 1.00 88.06 349 ILE A N 1
ATOM 2846 C CA . ILE A 1 349 ? 36.416 -5.719 -51.777 1.00 88.06 349 ILE A CA 1
ATOM 2847 C C . ILE A 1 349 ? 37.503 -5.410 -52.811 1.00 88.06 349 ILE A C 1
ATOM 2849 O O . ILE A 1 349 ? 37.402 -5.878 -53.939 1.00 88.06 349 ILE A O 1
ATOM 2853 N N . PHE A 1 350 ? 38.546 -4.660 -52.449 1.00 87.94 350 PHE A N 1
ATOM 2854 C CA . PHE A 1 350 ? 39.664 -4.386 -53.357 1.00 87.94 350 PHE A CA 1
ATOM 2855 C C . PHE A 1 350 ? 40.725 -5.486 -53.326 1.00 87.94 350 PHE A C 1
ATOM 2857 O O . PHE A 1 350 ? 41.224 -5.883 -54.376 1.00 87.94 350 PHE A O 1
ATOM 2864 N N . PHE A 1 351 ? 41.074 -5.989 -52.141 1.00 91.94 351 PHE A N 1
ATOM 2865 C CA . PHE A 1 351 ? 42.170 -6.949 -52.001 1.00 91.94 351 PHE A CA 1
ATOM 2866 C C . PHE A 1 351 ? 41.816 -8.343 -52.514 1.00 91.94 351 PHE A C 1
ATOM 2868 O O . PHE A 1 351 ? 42.647 -8.957 -53.171 1.00 91.94 351 PHE A O 1
ATOM 2875 N N . VAL A 1 352 ? 40.596 -8.838 -52.283 1.00 93.00 352 VAL A N 1
ATOM 2876 C CA . VAL A 1 352 ? 40.210 -10.201 -52.692 1.00 93.00 352 VAL A CA 1
ATOM 2877 C C . VAL A 1 352 ? 40.320 -10.413 -54.215 1.00 93.00 352 VAL A C 1
ATOM 2879 O O . VAL A 1 352 ? 40.963 -11.384 -54.619 1.00 93.00 352 VAL A O 1
ATOM 2882 N N . PRO A 1 353 ? 39.789 -9.528 -55.083 1.00 88.44 353 PRO A N 1
ATOM 2883 C CA . PRO A 1 353 ? 39.917 -9.675 -56.537 1.00 88.44 353 PRO A CA 1
ATOM 2884 C C . PRO A 1 353 ? 41.364 -9.554 -57.031 1.00 88.44 353 PRO A C 1
ATOM 2886 O O . PRO A 1 353 ? 41.773 -10.288 -57.931 1.00 88.44 353 PRO A O 1
ATOM 2889 N N . ILE A 1 354 ? 42.149 -8.652 -56.429 1.00 89.38 354 ILE A N 1
ATOM 2890 C CA . ILE A 1 354 ? 43.567 -8.470 -56.764 1.00 89.38 354 ILE A CA 1
ATOM 2891 C C . ILE A 1 354 ? 44.357 -9.723 -56.382 1.00 89.38 354 ILE A C 1
ATOM 2893 O O . ILE A 1 354 ? 45.079 -10.258 -57.219 1.00 89.38 354 ILE A O 1
ATOM 2897 N N . SER A 1 355 ? 44.178 -10.229 -55.158 1.00 92.44 355 SER A N 1
ATOM 2898 C CA . SER A 1 355 ? 44.828 -11.448 -54.676 1.00 92.44 355 SER A CA 1
ATOM 2899 C C . SER A 1 355 ? 44.453 -12.669 -55.515 1.00 92.44 355 SER A C 1
ATOM 2901 O O . SER A 1 355 ? 45.327 -13.473 -55.836 1.00 92.44 355 SER A O 1
ATOM 2903 N N . LEU A 1 356 ? 43.184 -12.786 -55.926 1.00 91.88 356 LEU A N 1
ATOM 2904 C CA . LEU A 1 356 ? 42.738 -13.835 -56.841 1.00 91.88 356 LEU A CA 1
ATOM 2905 C C . LEU A 1 356 ? 43.468 -13.741 -58.184 1.00 91.88 356 LEU A C 1
ATOM 2907 O O . LEU A 1 356 ? 44.000 -14.746 -58.646 1.00 91.88 356 LEU A O 1
ATOM 2911 N N . SER A 1 357 ? 43.550 -12.544 -58.773 1.00 89.12 357 SER A N 1
ATOM 2912 C CA . SER A 1 357 ? 44.292 -12.340 -60.020 1.00 89.12 357 SER A CA 1
ATOM 2913 C C . SER A 1 357 ? 45.763 -12.734 -59.853 1.00 89.12 357 SER A C 1
ATOM 2915 O O . SER A 1 357 ? 46.265 -13.588 -60.579 1.00 89.12 357 SER A O 1
ATOM 2917 N N . THR A 1 358 ? 46.444 -12.222 -58.821 1.00 89.81 358 THR A N 1
ATOM 2918 C CA . THR A 1 358 ? 47.846 -12.585 -58.555 1.00 89.81 358 THR A CA 1
ATOM 2919 C C . THR A 1 358 ? 48.038 -14.076 -58.297 1.00 89.81 358 THR A C 1
ATOM 2921 O O . THR A 1 358 ? 49.068 -14.617 -58.676 1.00 89.81 358 THR A O 1
ATOM 2924 N N . SER A 1 359 ? 47.062 -14.758 -57.688 1.00 91.06 359 SER A N 1
ATOM 2925 C CA . SER A 1 359 ? 47.125 -16.202 -57.461 1.00 91.06 359 SER A CA 1
ATOM 2926 C C . SER A 1 359 ? 46.998 -16.974 -58.770 1.00 91.06 359 SER A C 1
ATOM 2928 O O . SER A 1 359 ? 47.780 -17.887 -58.997 1.00 91.06 359 SER A O 1
ATOM 2930 N N . VAL A 1 360 ? 46.050 -16.609 -59.639 1.00 88.06 360 VAL A N 1
ATOM 2931 C CA . VAL A 1 360 ? 45.843 -17.276 -60.936 1.00 88.06 360 VAL A CA 1
ATOM 2932 C C . VAL A 1 360 ? 47.087 -17.155 -61.818 1.00 88.06 360 VAL A C 1
ATOM 2934 O O . VAL A 1 360 ? 47.488 -18.134 -62.436 1.00 88.06 360 VAL A O 1
ATOM 2937 N N . PHE A 1 361 ? 47.729 -15.985 -61.831 1.00 84.62 361 PHE A N 1
ATOM 2938 C CA . PHE A 1 361 ? 48.950 -15.753 -62.611 1.00 84.62 361 PHE A CA 1
ATOM 2939 C C . PHE A 1 361 ? 50.248 -16.160 -61.897 1.00 84.62 361 PHE A C 1
ATOM 2941 O O . PHE A 1 361 ? 51.278 -16.303 -62.545 1.00 84.62 361 PHE A O 1
ATOM 2948 N N . GLY A 1 362 ? 50.218 -16.343 -60.575 1.00 84.69 362 GLY A N 1
ATOM 2949 C CA . GLY A 1 362 ? 51.342 -16.852 -59.784 1.00 84.69 362 GLY A CA 1
ATOM 2950 C C . GLY A 1 362 ? 51.415 -18.380 -59.740 1.00 84.69 362 GLY A C 1
ATOM 2951 O O . GLY A 1 362 ? 52.434 -18.939 -59.337 1.00 84.69 362 GLY A O 1
ATOM 2952 N N . MET A 1 363 ? 50.350 -19.073 -60.152 1.00 83.88 363 MET A N 1
ATOM 2953 C CA . MET A 1 363 ? 50.379 -20.515 -60.369 1.00 83.88 363 MET A CA 1
ATOM 2954 C C . MET A 1 363 ? 51.230 -20.820 -61.607 1.00 83.88 363 MET A C 1
ATOM 2956 O O . MET A 1 363 ? 50.975 -20.288 -62.683 1.00 83.88 363 MET A O 1
ATOM 2960 N N . ASN A 1 364 ? 52.230 -21.696 -61.456 1.00 73.38 364 ASN A N 1
ATOM 2961 C CA . ASN A 1 364 ? 53.085 -22.183 -62.548 1.00 73.38 364 ASN A CA 1
ATOM 2962 C C . ASN A 1 364 ? 52.297 -23.100 -63.496 1.00 73.38 364 ASN A C 1
ATOM 2964 O O . ASN A 1 364 ? 52.507 -24.310 -63.543 1.00 73.38 364 ASN A O 1
ATOM 2968 N N . ILE A 1 365 ? 51.360 -22.519 -64.234 1.00 77.44 365 ILE A N 1
ATOM 2969 C CA . ILE A 1 365 ? 50.638 -23.183 -65.309 1.00 77.44 365 ILE A CA 1
ATOM 2970 C C . ILE A 1 365 ? 51.572 -23.152 -66.517 1.00 77.44 365 ILE A C 1
ATOM 2972 O O . ILE A 1 365 ? 51.908 -22.080 -67.030 1.00 77.44 365 ILE A O 1
ATOM 2976 N N . HIS A 1 366 ? 52.054 -24.327 -66.918 1.00 74.44 366 HIS A N 1
ATOM 2977 C CA . HIS A 1 366 ? 53.077 -24.465 -67.953 1.00 74.44 366 HIS A CA 1
ATOM 2978 C C . HIS A 1 366 ? 52.618 -23.813 -69.269 1.00 74.44 366 HIS A C 1
ATOM 2980 O O . HIS A 1 366 ? 53.411 -23.143 -69.929 1.00 74.44 366 HIS A O 1
ATOM 2986 N N . GLU A 1 367 ? 51.312 -23.877 -69.560 1.00 73.88 367 GLU A N 1
ATOM 2987 C CA . GLU A 1 367 ? 50.690 -23.292 -70.750 1.00 73.88 367 GLU A CA 1
ATOM 2988 C C . GLU A 1 367 ? 50.721 -21.751 -70.800 1.00 73.88 367 GLU A C 1
ATOM 2990 O O . GLU A 1 367 ? 50.654 -21.177 -71.887 1.00 73.88 367 GLU A O 1
ATOM 2995 N N . LEU A 1 368 ? 50.823 -21.059 -69.658 1.00 70.31 368 LEU A N 1
ATOM 2996 C CA . LEU A 1 368 ? 50.893 -19.588 -69.621 1.00 70.31 368 LEU A CA 1
ATOM 2997 C C . LEU A 1 368 ? 52.334 -19.070 -69.759 1.00 70.31 368 LEU A C 1
ATOM 2999 O O . LEU A 1 368 ? 52.546 -17.973 -70.277 1.00 70.31 368 LEU A O 1
ATOM 3003 N N . ASN A 1 369 ? 53.327 -19.863 -69.344 1.00 70.81 369 ASN A N 1
ATOM 3004 C CA . ASN A 1 369 ? 54.730 -19.440 -69.307 1.00 70.81 369 ASN A CA 1
ATOM 3005 C C . ASN A 1 369 ? 55.502 -19.710 -70.609 1.00 70.81 369 ASN A C 1
ATOM 3007 O O . ASN A 1 369 ? 56.415 -18.949 -70.927 1.00 70.81 369 ASN A O 1
ATOM 3011 N N . GLU A 1 370 ? 55.154 -20.741 -71.386 1.00 77.38 370 GLU A N 1
ATOM 3012 C CA . GLU A 1 370 ? 55.945 -21.121 -72.573 1.00 77.38 370 GLU A CA 1
ATOM 3013 C C . GLU A 1 370 ? 55.859 -20.121 -73.740 1.00 77.38 370 GLU A C 1
ATOM 3015 O O . GLU A 1 370 ? 56.800 -20.010 -74.521 1.00 77.38 370 GLU A O 1
ATOM 3020 N N . ASN A 1 371 ? 54.783 -19.331 -73.829 1.00 73.88 371 ASN A N 1
ATOM 3021 C CA . ASN A 1 371 ? 54.556 -18.393 -74.938 1.00 73.88 371 ASN A CA 1
ATOM 3022 C C . ASN A 1 371 ? 54.880 -16.922 -74.620 1.00 73.88 371 ASN A C 1
ATOM 3024 O O . ASN A 1 371 ? 54.516 -16.041 -75.399 1.00 73.88 371 ASN A O 1
ATOM 3028 N N . GLY A 1 372 ? 55.553 -16.630 -73.499 1.00 70.62 372 GLY A N 1
ATOM 3029 C CA . GLY A 1 372 ? 55.968 -15.261 -73.161 1.00 70.62 372 GLY A CA 1
ATOM 3030 C C . GLY A 1 372 ? 54.789 -14.285 -73.124 1.00 70.62 372 GLY A C 1
ATOM 3031 O O . GLY A 1 372 ? 54.805 -13.249 -73.793 1.00 70.62 372 GLY A O 1
ATOM 3032 N N . GLN A 1 373 ? 53.728 -14.647 -72.397 1.00 71.75 373 GLN A N 1
ATOM 3033 C CA . GLN A 1 373 ? 52.497 -13.868 -72.363 1.00 71.75 373 GLN A CA 1
ATOM 3034 C C . GLN A 1 373 ? 52.781 -12.428 -71.915 1.00 71.75 373 GLN A C 1
ATOM 3036 O O . GLN A 1 373 ? 53.464 -12.182 -70.919 1.00 71.75 373 GLN A O 1
ATOM 3041 N N . SER A 1 374 ? 52.276 -11.454 -72.674 1.00 80.12 374 SER A N 1
ATOM 3042 C CA . SER A 1 374 ? 52.551 -10.051 -72.389 1.00 80.12 374 SER A CA 1
ATOM 3043 C C . SER A 1 374 ? 51.940 -9.657 -71.043 1.00 80.12 374 SER A C 1
ATOM 3045 O O . SER A 1 374 ? 50.794 -9.991 -70.738 1.00 80.12 374 SER A O 1
ATOM 3047 N N . ILE A 1 375 ? 52.680 -8.864 -70.261 1.00 83.56 375 ILE A N 1
ATOM 3048 C CA . ILE A 1 375 ? 52.218 -8.232 -69.006 1.00 83.56 375 ILE A CA 1
ATOM 3049 C C . ILE A 1 375 ? 50.852 -7.535 -69.196 1.00 83.56 375 ILE A C 1
ATOM 3051 O O . ILE A 1 375 ? 50.068 -7.378 -68.262 1.00 83.56 375 ILE A O 1
ATOM 3055 N N . TRP A 1 376 ? 50.525 -7.164 -70.434 1.00 86.56 376 TRP A N 1
ATOM 3056 C CA . TRP A 1 376 ? 49.253 -6.577 -70.823 1.00 86.56 376 TRP A CA 1
ATOM 3057 C C . TRP A 1 376 ? 48.036 -7.486 -70.573 1.00 86.56 376 TRP A C 1
ATOM 3059 O O . TRP A 1 376 ? 46.992 -6.993 -70.147 1.00 86.56 376 TRP A O 1
ATOM 3069 N N . VAL A 1 377 ? 48.161 -8.805 -70.762 1.00 86.81 377 VAL A N 1
ATOM 3070 C CA . VAL A 1 377 ? 47.070 -9.765 -70.497 1.00 86.81 377 VAL A CA 1
ATOM 3071 C C . VAL A 1 377 ? 46.756 -9.834 -69.001 1.00 86.81 377 VAL A C 1
ATOM 3073 O O . VAL A 1 377 ? 45.585 -9.845 -68.617 1.00 86.81 377 VAL A O 1
ATOM 3076 N N . PHE A 1 378 ? 47.785 -9.790 -68.151 1.00 83.62 378 PHE A N 1
ATOM 3077 C CA . PHE A 1 378 ? 47.633 -9.706 -66.696 1.00 83.62 378 PHE A CA 1
ATOM 3078 C C . PHE A 1 378 ? 46.891 -8.429 -66.273 1.00 83.62 378 PHE A C 1
ATOM 3080 O O . PHE A 1 378 ? 45.960 -8.475 -65.466 1.00 83.62 378 PHE A O 1
ATOM 3087 N N . ILE A 1 379 ? 47.260 -7.281 -66.850 1.00 87.75 379 ILE A N 1
ATOM 3088 C CA . ILE A 1 379 ? 46.601 -6.003 -66.551 1.00 87.75 379 ILE A CA 1
ATOM 3089 C C . ILE A 1 379 ? 45.127 -6.051 -66.973 1.00 87.75 379 ILE A C 1
ATOM 3091 O O . ILE A 1 379 ? 44.253 -5.712 -66.174 1.00 87.75 379 ILE A O 1
ATOM 3095 N N . LEU A 1 380 ? 44.831 -6.510 -68.194 1.00 91.81 380 LEU A N 1
ATOM 3096 C CA . LEU A 1 380 ? 43.465 -6.551 -68.723 1.00 91.81 380 LEU A CA 1
ATOM 3097 C C . LEU A 1 380 ? 42.550 -7.468 -67.899 1.00 91.81 380 LEU A C 1
ATOM 3099 O O . LEU A 1 380 ? 41.441 -7.078 -67.537 1.00 91.81 380 LEU A O 1
ATOM 3103 N N . THR A 1 381 ? 43.017 -8.674 -67.580 1.00 88.00 381 THR A N 1
ATOM 3104 C CA . THR A 1 381 ? 42.257 -9.645 -66.777 1.00 88.00 381 THR A CA 1
ATOM 3105 C C . THR A 1 381 ? 42.033 -9.149 -65.352 1.00 88.00 381 THR A C 1
ATOM 3107 O O . THR A 1 381 ? 40.909 -9.223 -64.860 1.00 88.00 381 THR A O 1
ATOM 3110 N N . THR A 1 382 ? 43.043 -8.547 -64.718 1.00 87.38 382 THR A N 1
ATOM 3111 C CA . THR A 1 382 ? 42.896 -7.935 -63.388 1.00 87.38 382 THR A CA 1
ATOM 3112 C C . THR A 1 382 ? 41.859 -6.811 -63.402 1.00 87.38 382 THR A C 1
ATOM 3114 O O . THR A 1 382 ? 40.976 -6.784 -62.547 1.00 87.38 382 THR A O 1
ATOM 3117 N N . VAL A 1 383 ? 41.907 -5.911 -64.392 1.00 90.69 383 VAL A N 1
ATOM 3118 C CA . VAL A 1 383 ? 40.929 -4.818 -64.535 1.00 90.69 383 VAL A CA 1
ATOM 3119 C C . VAL A 1 383 ? 39.514 -5.362 -64.743 1.00 90.69 383 VAL A C 1
ATOM 3121 O O . VAL A 1 383 ? 38.579 -4.860 -64.119 1.00 90.69 383 VAL A O 1
ATOM 3124 N N . LEU A 1 384 ? 39.343 -6.404 -65.565 1.00 92.81 384 LEU A N 1
ATOM 3125 C CA . LEU A 1 384 ? 38.040 -7.039 -65.792 1.00 92.81 384 LEU A CA 1
ATOM 3126 C C . LEU A 1 384 ? 37.485 -7.698 -64.525 1.00 92.81 384 LEU A C 1
ATOM 3128 O O . LEU A 1 384 ? 36.311 -7.502 -64.211 1.00 92.81 384 LEU A O 1
ATOM 3132 N N . ILE A 1 385 ? 38.316 -8.433 -63.781 1.00 90.44 385 ILE A N 1
ATOM 3133 C CA . ILE A 1 385 ? 37.912 -9.075 -62.523 1.00 90.44 385 ILE A CA 1
ATOM 3134 C C . ILE A 1 385 ? 37.508 -8.005 -61.502 1.00 90.44 385 ILE A C 1
ATOM 3136 O O . ILE A 1 385 ? 36.421 -8.094 -60.933 1.00 90.44 385 ILE A O 1
ATOM 3140 N N . VAL A 1 386 ? 38.316 -6.951 -61.330 1.00 88.56 386 VAL A N 1
ATOM 3141 C CA . VAL A 1 386 ? 38.008 -5.834 -60.419 1.00 88.56 386 VAL A CA 1
ATOM 3142 C C . VAL A 1 386 ? 36.708 -5.128 -60.821 1.00 88.56 386 VAL A C 1
ATOM 3144 O O . VAL A 1 386 ? 35.863 -4.853 -59.964 1.00 88.56 386 VAL A O 1
ATOM 3147 N N . ALA A 1 387 ? 36.501 -4.866 -62.115 1.00 90.00 387 ALA A N 1
ATOM 3148 C CA . ALA A 1 387 ? 35.275 -4.247 -62.615 1.00 90.00 387 ALA A CA 1
ATOM 3149 C C . ALA A 1 387 ? 34.042 -5.128 -62.357 1.00 90.00 387 ALA A C 1
ATOM 3151 O O . ALA A 1 387 ? 33.029 -4.635 -61.857 1.00 90.00 387 ALA A O 1
ATOM 3152 N N . ALA A 1 388 ? 34.133 -6.434 -62.627 1.00 90.75 388 ALA A N 1
ATOM 3153 C CA . ALA A 1 388 ? 33.054 -7.383 -62.373 1.00 90.75 388 ALA A CA 1
ATOM 3154 C C . ALA A 1 388 ? 32.709 -7.465 -60.878 1.00 90.75 388 ALA A C 1
ATOM 3156 O O . ALA A 1 388 ? 31.532 -7.403 -60.514 1.00 90.75 388 ALA A O 1
ATOM 3157 N N . THR A 1 389 ? 33.716 -7.519 -59.999 1.00 89.81 389 THR A N 1
ATOM 3158 C CA . THR A 1 389 ? 33.487 -7.531 -58.548 1.00 89.81 389 THR A CA 1
ATOM 3159 C C . THR A 1 389 ? 32.872 -6.230 -58.044 1.00 89.81 389 THR A C 1
ATOM 3161 O O . THR A 1 389 ? 31.981 -6.273 -57.198 1.00 89.81 389 THR A O 1
ATOM 3164 N N . MET A 1 390 ? 33.260 -5.079 -58.603 1.00 87.81 390 MET A N 1
ATOM 3165 C CA . MET A 1 390 ? 32.658 -3.786 -58.259 1.00 87.81 390 MET A CA 1
ATOM 3166 C C . MET A 1 390 ? 31.193 -3.687 -58.684 1.00 87.81 390 MET A C 1
ATOM 3168 O O . MET A 1 390 ? 30.366 -3.172 -57.930 1.00 87.81 390 MET A O 1
ATOM 3172 N N . ILE A 1 391 ? 30.851 -4.205 -59.867 1.00 87.88 391 ILE A N 1
ATOM 3173 C CA . ILE A 1 391 ? 29.466 -4.2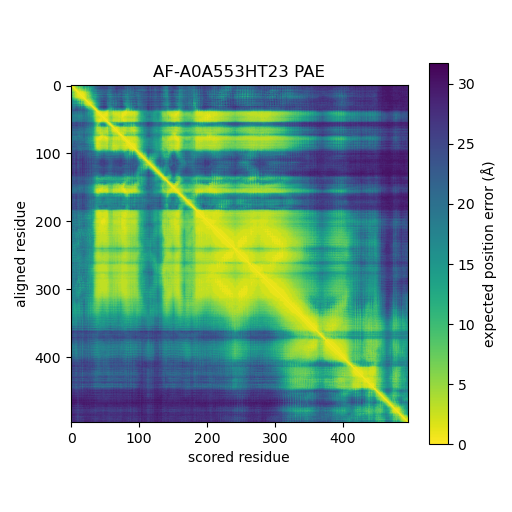43 -60.355 1.00 87.88 391 ILE A CA 1
ATOM 3174 C C . ILE A 1 391 ? 28.616 -5.160 -59.474 1.00 87.88 391 ILE A C 1
ATOM 3176 O O . ILE A 1 391 ? 27.542 -4.750 -59.029 1.00 87.88 391 ILE A O 1
ATOM 3180 N N . LEU A 1 392 ? 29.102 -6.372 -59.183 1.00 89.00 392 LEU A N 1
ATOM 3181 C CA . LEU A 1 392 ? 28.391 -7.329 -58.337 1.00 89.00 392 LEU A CA 1
ATOM 3182 C C . LEU A 1 392 ? 28.186 -6.773 -56.925 1.00 89.00 392 LEU A C 1
ATOM 3184 O O . LEU A 1 392 ? 27.089 -6.863 -56.376 1.00 89.00 392 LEU A O 1
ATOM 3188 N N . TRP A 1 393 ? 29.212 -6.138 -56.359 1.00 87.88 393 TRP A N 1
ATOM 3189 C CA . TRP A 1 393 ? 29.109 -5.501 -55.054 1.00 87.88 393 TRP A CA 1
ATOM 3190 C C . TRP A 1 393 ? 28.115 -4.335 -55.057 1.00 87.88 393 TRP A C 1
ATOM 3192 O O . TRP A 1 393 ? 27.254 -4.266 -54.182 1.00 87.88 393 TRP A O 1
ATOM 3202 N N . GLY A 1 394 ? 28.171 -3.453 -56.060 1.00 86.06 394 GLY A N 1
ATOM 3203 C CA . GLY A 1 394 ? 27.207 -2.364 -56.214 1.00 86.06 394 GLY A CA 1
ATOM 3204 C C . GLY A 1 394 ? 25.769 -2.875 -56.336 1.00 86.06 394 GLY A C 1
ATOM 3205 O O . GLY A 1 394 ? 24.861 -2.309 -55.725 1.00 86.06 394 GLY A O 1
ATOM 3206 N N . PHE A 1 395 ? 25.566 -3.981 -57.058 1.00 84.75 395 PHE A N 1
ATOM 3207 C CA . PHE A 1 395 ? 24.273 -4.658 -57.148 1.00 84.75 395 PHE A CA 1
ATOM 3208 C C . PHE A 1 395 ? 23.811 -5.187 -55.784 1.00 84.75 395 PHE A C 1
ATOM 3210 O O . PHE A 1 395 ? 22.700 -4.880 -55.349 1.00 84.75 395 PHE A O 1
ATOM 3217 N N . MET A 1 396 ? 24.674 -5.924 -55.075 1.00 85.25 396 MET A N 1
ATOM 3218 C CA . MET A 1 396 ? 24.369 -6.459 -53.745 1.00 85.25 396 MET A CA 1
ATOM 3219 C C . MET A 1 396 ? 24.079 -5.356 -52.725 1.00 85.25 396 MET A C 1
ATOM 3221 O O . MET A 1 396 ? 23.138 -5.484 -51.946 1.00 85.25 396 MET A O 1
ATOM 3225 N N . TYR A 1 397 ? 24.835 -4.257 -52.748 1.00 84.56 397 TYR A N 1
ATOM 3226 C CA . TYR A 1 397 ? 24.622 -3.113 -51.866 1.00 84.56 397 TYR A CA 1
ATOM 3227 C C . TYR A 1 397 ? 23.246 -2.475 -52.089 1.00 84.56 397 TYR A C 1
ATOM 3229 O O . TYR A 1 397 ? 22.521 -2.214 -51.128 1.00 84.56 397 TYR A O 1
ATOM 3237 N N . GLN A 1 398 ? 22.850 -2.266 -53.349 1.00 82.88 398 GLN A N 1
ATOM 3238 C CA . GLN A 1 398 ? 21.524 -1.734 -53.671 1.00 82.88 398 GLN A CA 1
ATOM 3239 C C . GLN A 1 398 ? 20.411 -2.701 -53.254 1.00 82.88 398 GLN A C 1
ATOM 3241 O O . GLN A 1 398 ? 19.393 -2.272 -52.712 1.00 82.88 398 GLN A O 1
ATOM 3246 N N . PHE A 1 399 ? 20.621 -4.004 -53.446 1.00 81.12 399 PHE A N 1
ATOM 3247 C CA . PHE A 1 399 ? 19.667 -5.033 -53.041 1.00 81.12 399 PHE A CA 1
ATOM 3248 C C . PHE A 1 399 ? 19.510 -5.117 -51.514 1.00 81.12 399 PHE A C 1
ATOM 3250 O O . PHE A 1 399 ? 18.395 -5.174 -50.999 1.00 81.12 399 PHE A O 1
ATOM 3257 N N . GLN A 1 400 ? 20.613 -5.054 -50.764 1.00 82.25 400 GLN A N 1
ATOM 3258 C CA . GLN A 1 400 ? 20.587 -5.032 -49.301 1.00 82.25 400 GLN A CA 1
ATOM 3259 C C . GLN A 1 400 ? 19.926 -3.755 -48.773 1.00 82.25 400 GLN A C 1
ATOM 3261 O O . GLN A 1 400 ? 19.091 -3.827 -47.871 1.00 82.25 400 GLN A O 1
ATOM 3266 N N . LYS A 1 401 ? 20.254 -2.592 -49.356 1.00 81.62 401 LYS A N 1
ATOM 3267 C CA . LYS A 1 401 ? 19.617 -1.314 -49.016 1.00 81.62 401 LYS A CA 1
ATOM 3268 C C . LYS A 1 401 ? 18.104 -1.386 -49.228 1.00 81.62 401 LYS A C 1
ATOM 3270 O O . LYS A 1 401 ? 17.358 -0.969 -48.347 1.00 81.62 401 LYS A O 1
ATOM 3275 N N . TYR A 1 402 ? 17.670 -1.970 -50.342 1.00 75.00 402 TYR A N 1
ATOM 3276 C CA . TYR A 1 402 ? 16.258 -2.190 -50.643 1.00 75.00 402 TYR A CA 1
ATOM 3277 C C . TYR A 1 402 ? 15.571 -3.083 -49.597 1.00 75.00 402 TYR A C 1
ATOM 3279 O O . TYR A 1 402 ? 14.525 -2.718 -49.069 1.00 75.00 402 TYR A O 1
ATOM 3287 N N . ASN A 1 403 ? 16.182 -4.211 -49.223 1.00 78.44 403 ASN A N 1
ATOM 3288 C CA . ASN A 1 403 ? 15.606 -5.125 -48.227 1.00 78.44 403 ASN A CA 1
ATOM 3289 C C . ASN A 1 403 ? 15.573 -4.555 -46.800 1.00 78.44 403 ASN A C 1
ATOM 3291 O O . ASN A 1 403 ? 14.782 -5.021 -45.986 1.00 78.44 403 ASN A O 1
ATOM 3295 N N . SER A 1 404 ? 16.435 -3.582 -46.484 1.00 79.12 404 SER A N 1
ATOM 3296 C CA . SER A 1 404 ? 16.502 -2.960 -45.153 1.00 79.12 404 SER A CA 1
ATOM 3297 C C . SER A 1 404 ? 15.422 -1.907 -44.894 1.00 79.12 404 SER A C 1
ATOM 3299 O O . SER A 1 404 ? 15.255 -1.474 -43.756 1.00 79.12 404 SER A O 1
ATOM 3301 N N . GLN A 1 405 ? 14.703 -1.469 -45.928 1.00 77.94 405 GLN A N 1
ATOM 3302 C CA . GLN A 1 405 ? 13.646 -0.478 -45.766 1.00 77.94 405 GLN A CA 1
ATOM 3303 C C . GLN A 1 405 ? 12.398 -1.133 -45.149 1.00 77.94 405 GLN A C 1
ATOM 3305 O O . GLN A 1 405 ? 12.031 -2.243 -45.550 1.00 77.94 405 GLN A O 1
ATOM 3310 N N . PRO A 1 406 ? 11.755 -0.483 -44.158 1.00 73.50 406 PRO A N 1
ATOM 3311 C CA . PRO A 1 406 ? 10.584 -1.033 -43.490 1.00 73.50 406 PRO A CA 1
ATOM 3312 C C . PRO A 1 406 ? 9.485 -1.328 -44.513 1.00 73.50 406 PRO A C 1
ATOM 3314 O O . PRO A 1 406 ? 9.166 -0.517 -45.382 1.00 73.50 406 PRO A O 1
ATOM 3317 N N . ARG A 1 407 ? 8.938 -2.544 -44.443 1.00 74.50 407 ARG A N 1
ATOM 3318 C CA . ARG A 1 407 ? 7.802 -2.954 -45.266 1.00 74.50 407 ARG A CA 1
ATOM 3319 C C . ARG A 1 407 ? 6.536 -2.374 -44.654 1.00 74.50 407 ARG A C 1
ATOM 3321 O O . ARG A 1 407 ? 5.905 -3.033 -43.832 1.00 74.50 407 ARG A O 1
ATOM 3328 N N . ASP A 1 408 ? 6.148 -1.181 -45.080 1.00 67.88 408 ASP A N 1
ATOM 3329 C CA . ASP A 1 408 ? 4.822 -0.663 -44.760 1.00 67.88 408 ASP A CA 1
ATOM 3330 C C . ASP A 1 408 ? 3.780 -1.640 -45.324 1.00 67.88 408 ASP A C 1
ATOM 3332 O O . ASP A 1 408 ? 3.842 -2.049 -46.490 1.00 67.88 408 ASP A O 1
ATOM 3336 N N . GLY A 1 409 ? 2.863 -2.099 -44.466 1.00 65.50 409 GLY A N 1
ATOM 3337 C CA . GLY A 1 409 ? 1.975 -3.251 -44.685 1.00 65.50 409 GLY A CA 1
ATOM 3338 C C . GLY A 1 409 ? 0.970 -3.130 -45.840 1.00 65.50 409 GLY A C 1
ATOM 3339 O O . GLY A 1 409 ? 0.083 -3.973 -45.974 1.00 65.50 409 GLY A O 1
ATOM 3340 N N . ILE A 1 410 ? 1.094 -2.119 -46.697 1.00 64.31 410 ILE A N 1
ATOM 3341 C CA . ILE A 1 410 ? 0.208 -1.873 -47.829 1.00 64.31 410 ILE A CA 1
ATOM 3342 C C . ILE A 1 410 ? 0.582 -2.837 -48.966 1.00 64.31 410 ILE A C 1
ATOM 3344 O O . ILE A 1 410 ? 1.605 -2.719 -49.648 1.00 64.31 410 ILE A O 1
ATOM 3348 N N . LYS A 1 411 ? -0.243 -3.867 -49.158 1.00 57.34 411 LYS A N 1
ATOM 3349 C CA . LYS A 1 411 ? -0.125 -4.831 -50.260 1.00 57.34 411 LYS A CA 1
ATOM 3350 C C . LYS A 1 411 ? -0.895 -4.333 -51.486 1.00 57.34 411 LYS A C 1
ATOM 3352 O O . LYS A 1 411 ? -1.944 -4.871 -51.813 1.00 57.34 411 LYS A O 1
ATOM 3357 N N . GLU A 1 412 ? -0.360 -3.349 -52.204 1.00 59.66 412 GLU A N 1
ATOM 3358 C CA . GLU A 1 412 ? -0.870 -3.033 -53.545 1.00 59.66 412 GLU A CA 1
ATOM 3359 C C . GLU A 1 412 ? -0.253 -3.977 -54.589 1.00 59.66 412 GLU A C 1
ATOM 3361 O O . GLU A 1 412 ? 0.919 -3.877 -54.966 1.00 59.66 412 GLU A O 1
ATOM 3366 N N . GLY A 1 413 ? -1.054 -4.942 -55.042 1.00 57.19 413 GLY A N 1
ATOM 3367 C CA . GLY A 1 413 ? -0.691 -5.932 -56.054 1.00 57.19 413 GLY A CA 1
ATOM 3368 C C . GLY A 1 413 ? -0.705 -5.371 -57.477 1.00 57.19 413 GLY A C 1
ATOM 3369 O O . GLY A 1 413 ? -1.539 -5.768 -58.285 1.00 57.19 413 GLY A O 1
ATOM 3370 N N . LYS A 1 414 ? 0.219 -4.465 -57.821 1.00 64.00 414 LYS A N 1
ATOM 3371 C CA . LYS A 1 414 ? 0.425 -4.092 -59.234 1.00 64.00 414 LYS A CA 1
ATOM 3372 C C . LYS A 1 414 ? 1.107 -5.236 -59.999 1.00 64.00 414 LYS A C 1
ATOM 3374 O O . LYS A 1 414 ? 2.118 -5.783 -59.565 1.00 64.00 414 LYS A O 1
ATOM 3379 N N . HIS A 1 415 ? 0.544 -5.571 -61.159 1.00 79.31 415 HIS A N 1
ATOM 3380 C CA . HIS A 1 415 ? 0.924 -6.702 -62.008 1.00 79.31 415 HIS A CA 1
ATOM 3381 C C . HIS A 1 415 ? 2.340 -6.532 -62.606 1.00 79.31 415 HIS A C 1
ATOM 3383 O O . HIS A 1 415 ? 2.621 -5.531 -63.258 1.00 79.31 415 HIS A O 1
ATOM 3389 N N . TRP A 1 416 ? 3.231 -7.521 -62.451 1.00 80.75 416 TRP A N 1
ATOM 3390 C CA . TRP A 1 416 ? 4.657 -7.464 -62.849 1.00 80.75 416 TRP A CA 1
ATOM 3391 C C . TRP A 1 416 ? 4.918 -7.045 -64.312 1.00 80.75 416 TRP A C 1
ATOM 3393 O O . TRP A 1 416 ? 5.938 -6.427 -64.614 1.00 80.75 416 TRP A O 1
ATOM 3403 N N . ARG A 1 417 ? 3.972 -7.335 -65.216 1.00 81.19 417 ARG A N 1
ATOM 3404 C CA . ARG A 1 417 ? 4.056 -7.015 -66.655 1.00 81.19 417 ARG A CA 1
ATOM 3405 C C . ARG A 1 417 ? 4.188 -5.520 -66.952 1.00 81.19 417 ARG A C 1
ATOM 3407 O O . ARG A 1 417 ? 4.888 -5.149 -67.887 1.00 81.19 417 ARG A O 1
ATOM 3414 N N . THR A 1 418 ? 3.535 -4.653 -66.179 1.00 80.06 418 THR A N 1
ATOM 3415 C CA . THR A 1 418 ? 3.645 -3.200 -66.404 1.00 80.06 418 THR A CA 1
ATOM 3416 C C . THR A 1 418 ? 5.010 -2.671 -65.971 1.00 80.06 418 THR A C 1
ATOM 3418 O O . THR A 1 418 ? 5.532 -1.732 -66.568 1.00 80.06 418 THR A O 1
ATOM 3421 N N . ARG A 1 419 ? 5.634 -3.319 -64.982 1.00 78.69 419 ARG A N 1
ATOM 3422 C CA . ARG A 1 419 ? 6.964 -2.957 -64.477 1.00 78.69 419 ARG A CA 1
ATOM 3423 C C . ARG A 1 419 ? 8.069 -3.364 -65.441 1.00 78.69 419 ARG A C 1
ATOM 3425 O O . ARG A 1 419 ? 8.947 -2.554 -65.721 1.00 78.69 419 ARG A O 1
ATOM 3432 N N . SER A 1 420 ? 7.998 -4.575 -65.993 1.00 81.19 420 SER A N 1
ATOM 3433 C CA . SER A 1 420 ? 8.961 -5.028 -67.001 1.00 81.19 420 SER A CA 1
ATOM 3434 C C . SER A 1 420 ? 8.871 -4.202 -68.288 1.00 81.19 420 SER A C 1
ATOM 3436 O O . SER A 1 420 ? 9.905 -3.844 -68.846 1.00 81.19 420 SER A O 1
ATOM 3438 N N . ALA A 1 421 ? 7.667 -3.799 -68.709 1.00 84.38 421 ALA A N 1
ATOM 3439 C CA . ALA A 1 421 ? 7.491 -2.894 -69.847 1.00 84.38 421 ALA A CA 1
ATOM 3440 C C . ALA A 1 421 ? 8.150 -1.519 -69.613 1.00 84.38 421 ALA A C 1
ATOM 3442 O O . ALA A 1 421 ? 8.882 -1.033 -70.477 1.00 84.38 421 ALA A O 1
ATOM 3443 N N . ALA A 1 422 ? 7.955 -0.921 -68.432 1.00 80.25 422 ALA A N 1
ATOM 3444 C CA . ALA A 1 422 ? 8.591 0.347 -68.065 1.00 80.25 422 ALA A CA 1
ATOM 3445 C C . ALA A 1 422 ? 10.126 0.230 -67.978 1.00 80.25 422 ALA A C 1
ATOM 3447 O O . ALA A 1 422 ? 10.851 1.124 -68.417 1.00 80.25 422 ALA A O 1
ATOM 3448 N N . LEU A 1 423 ? 10.629 -0.898 -67.466 1.00 83.56 423 LEU A N 1
ATOM 3449 C CA . LEU A 1 423 ? 12.058 -1.198 -67.427 1.00 83.56 423 LEU A CA 1
ATOM 3450 C C . LEU A 1 423 ? 12.654 -1.283 -68.838 1.00 83.56 423 LEU A C 1
ATOM 3452 O O . LEU A 1 423 ? 13.665 -0.639 -69.116 1.00 83.56 423 LEU A O 1
ATOM 3456 N N . CYS A 1 424 ? 12.012 -2.023 -69.746 1.00 84.75 424 CYS A N 1
ATOM 3457 C CA . CYS A 1 424 ? 12.444 -2.111 -71.139 1.00 84.75 424 CYS A CA 1
ATOM 3458 C C . CYS A 1 424 ? 12.468 -0.732 -71.808 1.00 84.75 424 CYS A C 1
ATOM 3460 O O . CYS A 1 424 ? 13.451 -0.399 -72.465 1.00 84.75 424 CYS A O 1
ATOM 3462 N N . GLN A 1 425 ? 11.445 0.104 -71.602 1.00 86.12 425 GLN A N 1
ATOM 3463 C CA . GLN A 1 425 ? 11.420 1.465 -72.152 1.00 86.12 425 GLN A CA 1
ATOM 3464 C C . GLN A 1 425 ? 12.593 2.328 -71.660 1.00 86.12 425 GLN A C 1
ATOM 3466 O O . GLN A 1 425 ? 13.189 3.057 -72.455 1.00 86.12 425 GLN A O 1
ATOM 3471 N N . LEU A 1 426 ? 12.962 2.228 -70.377 1.00 81.12 426 LEU A N 1
ATOM 3472 C CA . LEU A 1 426 ? 14.124 2.933 -69.820 1.00 81.12 426 LEU A CA 1
ATOM 3473 C C . LEU A 1 426 ? 15.445 2.470 -70.448 1.00 81.12 426 LEU A C 1
ATOM 3475 O O . LEU A 1 426 ? 16.318 3.299 -70.712 1.00 81.12 426 LEU A O 1
ATOM 3479 N N . ILE A 1 427 ? 15.577 1.166 -70.710 1.00 84.88 427 ILE A N 1
ATOM 3480 C CA . ILE A 1 427 ? 16.754 0.586 -71.369 1.00 84.88 427 ILE A CA 1
ATOM 3481 C C . ILE A 1 427 ? 16.845 1.075 -72.819 1.00 84.88 427 ILE A C 1
ATOM 3483 O O . ILE A 1 427 ? 17.883 1.600 -73.215 1.00 84.88 427 ILE A O 1
ATOM 3487 N N . PHE A 1 428 ? 15.754 0.985 -73.588 1.00 86.25 428 PHE A N 1
ATOM 3488 C CA . PHE A 1 428 ? 15.737 1.390 -75.000 1.00 86.25 428 PHE A CA 1
ATOM 3489 C C . PHE A 1 428 ? 15.996 2.885 -75.212 1.00 86.25 428 PHE A C 1
ATOM 3491 O O . PHE A 1 428 ? 16.505 3.272 -76.259 1.00 86.25 428 PHE A O 1
ATOM 3498 N N . ARG A 1 429 ? 15.689 3.729 -74.221 1.00 85.44 429 ARG A N 1
ATOM 3499 C CA . ARG A 1 429 ? 15.970 5.172 -74.269 1.00 85.44 429 ARG A CA 1
ATOM 3500 C C . ARG A 1 429 ? 17.357 5.563 -73.741 1.00 85.44 429 ARG A C 1
ATOM 3502 O O . ARG A 1 429 ? 17.659 6.748 -73.670 1.00 85.44 429 ARG A O 1
ATOM 3509 N N . GLY A 1 430 ? 18.206 4.604 -73.360 1.00 86.62 430 GLY A N 1
ATOM 3510 C CA . GLY A 1 430 ? 19.574 4.879 -72.902 1.00 86.62 430 GLY A CA 1
ATOM 3511 C C . GLY A 1 430 ? 19.678 5.461 -71.485 1.00 86.62 430 GLY A C 1
ATOM 3512 O O . GLY A 1 430 ? 20.748 5.905 -71.075 1.00 86.62 430 GLY A O 1
ATOM 3513 N N . HIS A 1 431 ? 18.605 5.425 -70.688 1.00 83.88 431 HIS A N 1
ATOM 3514 C CA . HIS A 1 431 ? 18.586 5.979 -69.326 1.00 83.88 431 HIS A CA 1
ATOM 3515 C C . HIS A 1 431 ? 19.048 4.987 -68.247 1.00 83.88 431 HIS A C 1
ATOM 3517 O O . HIS A 1 431 ? 18.808 5.201 -67.058 1.00 83.88 431 HIS A O 1
ATOM 3523 N N . ILE A 1 432 ? 19.733 3.906 -68.628 1.00 81.69 432 ILE A N 1
ATOM 3524 C CA . ILE A 1 432 ? 20.088 2.813 -67.713 1.00 81.69 432 ILE A CA 1
ATOM 3525 C C . ILE A 1 432 ? 21.025 3.262 -66.582 1.00 81.69 432 ILE A C 1
ATOM 3527 O O . ILE A 1 432 ? 20.822 2.885 -65.431 1.00 81.69 432 ILE A O 1
ATOM 3531 N N . ILE A 1 433 ? 21.995 4.137 -66.876 1.00 77.31 433 ILE A N 1
ATOM 3532 C CA . ILE A 1 433 ? 22.951 4.660 -65.883 1.00 77.31 433 ILE A CA 1
ATOM 3533 C C . ILE A 1 433 ? 22.226 5.517 -64.839 1.00 77.31 433 ILE A C 1
ATOM 3535 O O . ILE A 1 433 ? 22.507 5.426 -63.643 1.00 77.31 433 ILE A O 1
ATOM 3539 N N . TRP A 1 434 ? 21.272 6.335 -65.286 1.00 81.69 434 TRP A N 1
ATOM 3540 C CA . TRP A 1 434 ? 20.455 7.158 -64.402 1.00 81.69 434 TRP A CA 1
ATOM 3541 C C . TRP A 1 434 ? 19.521 6.295 -63.548 1.00 81.69 434 TRP A C 1
ATOM 3543 O O . TRP A 1 434 ? 19.503 6.458 -62.331 1.00 81.69 434 TRP A O 1
ATOM 3553 N N . ALA A 1 435 ? 18.821 5.331 -64.161 1.00 79.75 435 ALA A N 1
ATOM 3554 C CA . ALA A 1 435 ? 17.916 4.405 -63.475 1.00 79.75 435 ALA A CA 1
ATOM 3555 C C . ALA A 1 435 ? 18.641 3.524 -62.443 1.00 79.75 435 ALA A C 1
ATOM 3557 O O . ALA A 1 435 ? 18.079 3.189 -61.399 1.00 79.75 435 ALA A O 1
ATOM 3558 N N . TRP A 1 436 ? 19.895 3.161 -62.721 1.00 79.19 436 TRP A N 1
ATOM 3559 C CA . TRP A 1 436 ? 20.772 2.474 -61.779 1.00 79.19 436 TRP A CA 1
ATOM 3560 C C . TRP A 1 436 ? 21.151 3.376 -60.599 1.00 79.19 436 TRP A C 1
ATOM 3562 O O . TRP A 1 436 ? 20.958 2.993 -59.446 1.00 79.19 436 TRP A O 1
ATOM 3572 N N . LYS A 1 437 ? 21.651 4.593 -60.868 1.00 76.25 437 LYS A N 1
ATOM 3573 C CA . LYS A 1 437 ? 22.054 5.546 -59.817 1.00 76.25 437 LYS A CA 1
ATOM 3574 C C . LYS A 1 437 ? 20.894 5.939 -58.900 1.00 76.25 437 LYS A C 1
ATOM 3576 O O . LYS A 1 437 ? 21.110 6.103 -57.703 1.00 76.25 437 LYS A O 1
ATOM 3581 N N . SER A 1 438 ? 19.683 6.063 -59.439 1.00 74.75 438 SER A N 1
ATOM 3582 C CA . SER A 1 438 ? 18.476 6.403 -58.677 1.00 74.75 438 SER A CA 1
ATOM 3583 C C . SER A 1 438 ? 17.852 5.215 -57.934 1.00 74.75 438 SER A C 1
ATOM 3585 O O . SER A 1 438 ? 16.906 5.406 -57.178 1.00 74.75 438 SER A O 1
ATOM 3587 N N . GLY A 1 439 ? 18.341 3.985 -58.140 1.00 73.62 439 GLY A N 1
ATOM 3588 C CA . GLY A 1 439 ? 17.755 2.768 -57.563 1.00 73.62 439 GLY A CA 1
ATOM 3589 C C . GLY A 1 439 ? 16.426 2.341 -58.203 1.00 73.62 439 GLY A C 1
ATOM 3590 O O . GLY A 1 439 ? 15.888 1.287 -57.858 1.00 73.62 439 GLY A O 1
ATOM 3591 N N . ILE A 1 440 ? 15.907 3.111 -59.170 1.00 78.94 440 ILE A N 1
ATOM 3592 C CA . ILE A 1 440 ? 14.658 2.827 -59.895 1.00 78.94 440 ILE A CA 1
ATOM 3593 C C . ILE A 1 440 ? 14.739 1.473 -60.599 1.00 78.94 440 ILE A C 1
ATOM 3595 O O . ILE A 1 440 ? 13.760 0.730 -60.597 1.00 78.94 440 ILE A O 1
ATOM 3599 N N . LEU A 1 441 ? 15.909 1.122 -61.140 1.00 81.44 441 LEU A N 1
ATOM 3600 C CA . LEU A 1 441 ? 16.130 -0.163 -61.803 1.00 81.44 441 LEU A CA 1
ATOM 3601 C C . LEU A 1 441 ? 15.826 -1.348 -60.870 1.00 81.44 441 LEU A C 1
ATOM 3603 O O . LEU A 1 441 ? 15.092 -2.259 -61.244 1.00 81.44 441 LEU A O 1
ATOM 3607 N N . VAL A 1 442 ? 16.339 -1.307 -59.636 1.00 76.62 442 VAL A N 1
ATOM 3608 C CA . VAL A 1 442 ? 16.132 -2.359 -58.625 1.00 76.62 442 VAL A CA 1
ATOM 3609 C C . VAL A 1 442 ? 14.684 -2.371 -58.147 1.00 76.62 442 VAL A C 1
ATOM 3611 O O . VAL A 1 442 ? 14.093 -3.439 -58.008 1.00 76.62 442 VAL A O 1
ATOM 3614 N N . SER A 1 443 ? 14.075 -1.196 -57.969 1.00 75.00 443 SER A N 1
ATOM 3615 C CA . SER A 1 443 ? 12.655 -1.087 -57.621 1.00 75.00 443 SER A CA 1
ATOM 3616 C C . SER A 1 443 ? 11.763 -1.711 -58.700 1.00 75.00 443 SER A C 1
ATOM 3618 O O . SER A 1 443 ? 10.865 -2.479 -58.374 1.00 75.00 443 SER A O 1
ATOM 3620 N N . LEU A 1 444 ? 12.023 -1.455 -59.986 1.00 79.56 444 LEU A N 1
ATOM 3621 C CA . LEU A 1 444 ? 11.254 -2.029 -61.099 1.00 79.56 444 LEU A CA 1
ATOM 3622 C C . LEU A 1 444 ? 11.452 -3.544 -61.260 1.00 79.56 444 LEU A C 1
ATOM 3624 O O . LEU A 1 444 ? 10.511 -4.225 -61.663 1.00 79.56 444 LEU A O 1
ATOM 3628 N N . LEU A 1 445 ? 12.645 -4.059 -60.947 1.00 78.62 445 LEU A N 1
ATOM 3629 C CA . LEU A 1 445 ? 12.970 -5.491 -60.997 1.00 78.62 445 LEU A CA 1
ATOM 3630 C C . LEU A 1 445 ? 12.394 -6.298 -59.823 1.00 78.62 445 LEU A C 1
ATOM 3632 O O . LEU A 1 445 ? 12.245 -7.510 -59.938 1.00 78.62 445 LEU A O 1
ATOM 3636 N N . THR A 1 446 ? 12.091 -5.643 -58.703 1.00 77.19 446 THR A N 1
ATOM 3637 C CA . THR A 1 446 ? 11.568 -6.275 -57.485 1.00 77.19 446 THR A CA 1
ATOM 3638 C C . THR A 1 446 ? 10.073 -5.959 -57.314 1.00 77.19 446 THR A C 1
ATOM 3640 O O . THR A 1 446 ? 9.264 -6.226 -58.206 1.00 77.19 446 THR A O 1
ATOM 3643 N N . ASP A 1 447 ? 9.674 -5.354 -56.190 1.00 68.38 447 ASP A N 1
ATOM 3644 C CA . ASP A 1 447 ? 8.268 -5.128 -55.843 1.00 68.38 447 ASP A CA 1
ATOM 3645 C C . ASP A 1 447 ? 7.763 -3.716 -56.178 1.00 68.38 447 ASP A C 1
ATOM 3647 O O . ASP A 1 447 ? 6.603 -3.405 -55.898 1.00 68.38 447 ASP A O 1
ATOM 3651 N N . GLY A 1 448 ? 8.579 -2.863 -56.805 1.00 64.00 448 GLY A N 1
ATOM 3652 C CA . GLY A 1 448 ? 8.184 -1.522 -57.247 1.00 64.00 448 GLY A CA 1
ATOM 3653 C C . GLY A 1 448 ? 8.067 -0.478 -56.136 1.00 64.00 448 GLY A C 1
ATOM 3654 O O . GLY A 1 448 ? 7.560 0.605 -56.415 1.00 64.00 448 GLY A O 1
ATOM 3655 N N . ARG A 1 449 ? 8.480 -0.785 -54.897 1.00 60.00 449 ARG A N 1
ATOM 3656 C CA . ARG A 1 449 ? 8.012 -0.046 -53.712 1.00 60.00 449 ARG A CA 1
ATOM 3657 C C . ARG A 1 449 ? 8.882 1.124 -53.240 1.00 60.00 449 ARG A C 1
ATOM 3659 O O . ARG A 1 449 ? 8.317 2.005 -52.608 1.00 60.00 449 ARG A O 1
ATOM 3666 N N . VAL A 1 450 ? 10.204 1.177 -53.485 1.00 55.28 450 VAL A N 1
ATOM 3667 C CA . VAL A 1 450 ? 11.062 2.027 -52.608 1.00 55.28 450 VAL A CA 1
ATOM 3668 C C . VAL A 1 450 ? 12.186 2.869 -53.246 1.00 55.28 450 VAL A C 1
ATOM 3670 O O . VAL A 1 450 ? 12.989 3.461 -52.532 1.00 55.28 450 VAL A O 1
ATOM 3673 N N . ALA A 1 451 ? 12.246 3.060 -54.566 1.00 52.59 451 ALA A N 1
ATOM 3674 C CA . ALA A 1 451 ? 13.259 3.980 -55.129 1.00 52.59 451 ALA A CA 1
ATOM 3675 C C . ALA A 1 451 ? 12.844 5.464 -55.195 1.00 52.59 451 ALA A C 1
ATOM 3677 O O . ALA A 1 451 ? 13.705 6.331 -55.329 1.00 52.59 451 ALA A O 1
ATOM 3678 N N . PHE A 1 452 ? 11.552 5.790 -55.097 1.00 55.25 452 PHE A N 1
ATOM 3679 C CA . PHE A 1 452 ? 11.088 7.165 -55.347 1.00 55.25 452 PHE A CA 1
ATOM 3680 C C . PHE A 1 452 ? 11.175 8.103 -54.137 1.00 55.25 452 PHE A C 1
ATOM 3682 O O . PHE A 1 452 ? 11.250 9.317 -54.313 1.00 55.25 452 PHE A O 1
ATOM 3689 N N . LEU A 1 453 ? 11.227 7.555 -52.921 1.00 51.53 453 LEU A N 1
ATOM 3690 C CA . LEU A 1 453 ? 11.060 8.331 -51.691 1.00 51.53 453 LEU A CA 1
ATOM 3691 C C . LEU A 1 453 ? 12.203 9.320 -51.423 1.00 51.53 453 LEU A C 1
ATOM 3693 O O . LEU A 1 453 ? 11.951 10.479 -51.106 1.00 51.53 453 LEU A O 1
ATOM 3697 N N . MET A 1 454 ? 13.465 8.924 -51.614 1.00 49.94 454 MET A N 1
ATOM 3698 C CA . MET A 1 454 ? 14.582 9.805 -51.238 1.00 49.94 454 MET A CA 1
ATOM 3699 C C . MET A 1 454 ? 14.817 10.976 -52.188 1.00 49.94 454 MET A C 1
ATOM 3701 O O . MET A 1 454 ? 15.381 11.981 -51.765 1.00 49.94 454 MET A O 1
ATOM 3705 N N . SER A 1 455 ? 14.394 10.878 -53.449 1.00 51.16 455 SER A N 1
ATOM 3706 C CA . SER A 1 455 ? 14.648 11.959 -54.400 1.00 51.16 455 SER A CA 1
ATOM 3707 C C . SER A 1 455 ? 13.544 13.015 -54.444 1.00 51.16 455 SER A C 1
ATOM 3709 O O . SER A 1 455 ? 13.764 14.065 -55.040 1.00 51.16 455 SER A O 1
ATOM 3711 N N . CYS A 1 456 ? 12.394 12.763 -53.808 1.00 50.34 456 CYS A N 1
ATOM 3712 C CA . CYS A 1 456 ? 11.289 13.722 -53.723 1.00 50.34 456 CYS A CA 1
ATOM 3713 C C . CYS A 1 456 ? 11.104 14.291 -52.299 1.00 50.34 456 CYS A C 1
ATOM 3715 O O . CYS A 1 456 ? 10.638 15.417 -52.174 1.00 50.34 456 CYS A O 1
ATOM 3717 N N . ALA A 1 457 ? 11.610 13.628 -51.245 1.00 50.47 457 ALA A N 1
ATOM 3718 C CA . ALA A 1 457 ? 11.572 14.131 -49.860 1.00 50.47 457 ALA A CA 1
ATOM 3719 C C . ALA A 1 457 ? 12.356 15.445 -49.611 1.00 50.47 457 ALA A C 1
ATOM 3721 O O . ALA A 1 457 ? 12.155 16.104 -48.596 1.00 50.47 457 ALA A O 1
ATOM 3722 N N . GLY A 1 458 ? 13.245 15.855 -50.526 1.00 50.91 458 GLY A N 1
ATOM 3723 C CA . GLY A 1 458 ? 13.946 17.147 -50.457 1.00 50.91 458 GLY A CA 1
ATOM 3724 C C . GLY A 1 458 ? 13.182 18.328 -51.074 1.00 50.91 458 GLY A C 1
ATOM 3725 O O . GLY A 1 458 ? 13.603 19.473 -50.919 1.00 50.91 458 GLY A O 1
ATOM 3726 N N . HIS A 1 459 ? 12.075 18.078 -51.777 1.00 50.97 459 HIS A N 1
ATOM 3727 C CA . HIS A 1 459 ? 11.303 19.116 -52.454 1.00 50.97 459 HIS A CA 1
ATOM 3728 C C . HIS A 1 459 ? 10.129 19.553 -51.575 1.00 50.97 459 HIS A C 1
ATOM 3730 O O . HIS A 1 459 ? 9.018 19.051 -51.710 1.00 50.97 459 HIS A O 1
ATOM 3736 N N . ARG A 1 460 ? 10.361 20.537 -50.694 1.00 46.66 460 ARG A N 1
ATOM 3737 C CA . ARG A 1 460 ? 9.259 21.341 -50.142 1.00 46.66 460 ARG A CA 1
ATOM 3738 C C . ARG A 1 460 ? 8.513 21.963 -51.319 1.00 46.66 460 ARG A C 1
ATOM 3740 O O . ARG A 1 460 ? 9.103 22.727 -52.084 1.00 46.66 460 ARG A O 1
ATOM 3747 N N . VAL A 1 461 ? 7.240 21.620 -51.470 1.00 48.34 461 VAL A N 1
ATOM 3748 C CA . VAL A 1 461 ? 6.370 22.130 -52.529 1.00 48.34 461 VAL A CA 1
ATOM 3749 C C . VAL A 1 461 ? 6.231 23.648 -52.380 1.00 48.34 461 VAL A C 1
ATOM 3751 O O . VAL A 1 461 ? 5.391 24.153 -51.642 1.00 48.34 461 VAL A O 1
ATOM 3754 N N . VAL A 1 462 ? 7.048 24.410 -53.108 1.00 47.62 462 VAL A N 1
ATOM 3755 C CA . VAL A 1 462 ? 6.724 25.799 -53.432 1.00 47.62 462 VAL A CA 1
ATOM 3756 C C . VAL A 1 462 ? 5.795 25.732 -54.640 1.00 47.62 462 VAL A C 1
ATOM 3758 O O . VAL A 1 462 ? 6.243 25.544 -55.770 1.00 47.62 462 VAL A O 1
ATOM 3761 N N . ARG A 1 463 ? 4.478 25.826 -54.406 1.00 46.56 463 ARG A N 1
ATOM 3762 C CA . ARG A 1 463 ? 3.485 26.008 -55.477 1.00 46.56 463 ARG A CA 1
ATOM 3763 C C . ARG A 1 463 ? 3.758 27.343 -56.172 1.00 46.56 463 ARG A C 1
ATOM 3765 O O . ARG A 1 463 ? 3.254 28.376 -55.748 1.00 46.56 463 ARG A O 1
ATOM 3772 N N . LEU A 1 464 ? 4.538 27.326 -57.248 1.00 46.81 464 LEU A N 1
ATOM 3773 C CA . LEU A 1 464 ? 4.629 28.441 -58.185 1.00 46.81 464 LEU A CA 1
ATOM 3774 C C . LEU A 1 464 ? 4.085 28.004 -59.544 1.00 46.81 464 LEU A C 1
ATOM 3776 O O . LEU A 1 464 ? 4.572 27.061 -60.169 1.00 46.81 464 LEU A O 1
ATOM 3780 N N . LEU A 1 465 ? 3.029 28.701 -59.970 1.00 50.28 465 LEU A N 1
ATOM 3781 C CA . LEU A 1 465 ? 2.426 28.600 -61.291 1.00 50.28 465 LEU A CA 1
ATOM 3782 C C . LEU A 1 465 ? 3.449 29.024 -62.351 1.00 50.28 465 LEU A C 1
ATOM 3784 O O . LEU A 1 465 ? 3.642 30.215 -62.574 1.00 50.28 465 LEU A O 1
ATOM 3788 N N . SER A 1 466 ? 4.084 28.073 -63.033 1.00 45.47 466 SER A N 1
ATOM 3789 C CA . SER A 1 466 ? 4.618 28.283 -64.387 1.00 45.47 466 SER A CA 1
ATOM 3790 C C . SER A 1 466 ? 4.860 26.940 -65.087 1.00 45.47 466 SER A C 1
ATOM 3792 O O . SER A 1 466 ? 5.594 26.092 -64.567 1.00 45.47 466 SER A O 1
ATOM 3794 N N . PRO A 1 467 ? 4.252 26.700 -66.261 1.00 50.97 467 PRO A N 1
ATOM 3795 C CA . PRO A 1 467 ? 4.623 25.591 -67.121 1.00 50.97 467 PRO A CA 1
ATOM 3796 C C . PRO A 1 467 ? 5.813 26.003 -68.001 1.00 50.97 467 PRO A C 1
ATOM 3798 O O . PRO A 1 467 ? 5.936 27.164 -68.369 1.00 50.97 467 PRO A O 1
ATOM 3801 N N . LEU A 1 468 ? 6.631 25.022 -68.388 1.00 49.69 468 LEU A N 1
ATOM 3802 C CA . LEU A 1 468 ? 7.705 25.110 -69.392 1.00 49.69 468 LEU A CA 1
ATOM 3803 C C . LEU A 1 468 ? 9.066 25.645 -68.919 1.00 49.69 468 LEU A C 1
ATOM 3805 O O . LEU A 1 468 ? 9.542 26.665 -69.393 1.00 49.69 468 LEU A O 1
ATOM 3809 N N . LEU A 1 469 ? 9.766 24.861 -68.098 1.00 47.66 469 LEU A N 1
ATOM 3810 C CA . LEU A 1 469 ? 11.167 24.521 -68.385 1.00 47.66 469 LEU A CA 1
ATOM 3811 C C . LEU A 1 469 ? 11.536 23.244 -67.616 1.00 47.66 469 LEU A C 1
ATOM 3813 O O . LEU A 1 469 ? 11.358 23.162 -66.402 1.00 47.66 469 LEU A O 1
ATOM 3817 N N . HIS A 1 470 ? 11.977 22.207 -68.328 1.00 46.03 470 HIS A N 1
ATOM 3818 C CA . HIS A 1 470 ? 12.290 20.909 -67.733 1.00 46.03 470 HIS A CA 1
ATOM 3819 C C . HIS A 1 470 ? 13.682 20.935 -67.100 1.00 46.03 470 HIS A C 1
ATOM 3821 O O . HIS A 1 470 ? 14.681 21.011 -67.810 1.00 46.03 470 HIS A O 1
ATOM 3827 N N . SER A 1 471 ? 13.754 20.829 -65.773 1.00 47.19 471 SER A N 1
ATOM 3828 C CA . SER A 1 471 ? 15.017 20.545 -65.096 1.00 47.19 471 SER A CA 1
ATOM 3829 C C . SER A 1 471 ? 15.226 19.025 -65.032 1.00 47.19 471 SER A C 1
ATOM 3831 O O . SER A 1 471 ? 14.382 18.326 -64.464 1.00 47.19 471 SER A O 1
ATOM 3833 N N . PRO A 1 472 ? 16.339 18.476 -65.558 1.00 49.75 472 PRO A N 1
ATOM 3834 C CA . PRO A 1 472 ? 16.677 17.051 -65.452 1.00 49.75 472 PRO A CA 1
ATOM 3835 C C . PRO A 1 472 ? 16.954 16.584 -64.008 1.00 49.75 472 PRO A C 1
ATOM 3837 O O . PRO A 1 472 ? 17.274 15.417 -63.781 1.00 49.75 472 PRO A O 1
ATOM 3840 N N . HIS A 1 473 ? 16.813 17.475 -63.025 1.00 51.88 473 HIS A N 1
ATOM 3841 C CA . HIS A 1 473 ? 17.028 17.207 -61.607 1.00 51.88 473 HIS A CA 1
ATOM 3842 C C . HIS A 1 473 ? 15.737 16.920 -60.814 1.00 51.88 473 HIS A C 1
ATOM 3844 O O . HIS A 1 473 ? 15.830 16.694 -59.614 1.00 51.88 473 HIS A O 1
ATOM 3850 N N . GLU A 1 474 ? 14.557 16.867 -61.454 1.00 57.69 474 GLU A N 1
ATOM 3851 C CA . GLU A 1 474 ? 13.273 16.519 -60.807 1.00 57.69 474 GLU A CA 1
ATOM 3852 C C . GLU A 1 474 ? 12.776 15.105 -61.200 1.00 57.69 474 GLU A C 1
ATOM 3854 O O . GLU A 1 474 ? 11.963 14.956 -62.118 1.00 57.69 474 GLU A O 1
ATOM 3859 N N . PRO A 1 475 ? 13.217 14.031 -60.520 1.00 56.88 475 PRO A N 1
ATOM 3860 C CA . PRO A 1 475 ? 12.895 12.648 -60.890 1.00 56.88 475 PRO A CA 1
ATOM 3861 C C . PRO A 1 475 ? 11.399 12.322 -60.871 1.00 56.88 475 PRO A C 1
ATOM 3863 O O . PRO A 1 475 ? 10.937 11.597 -61.751 1.00 56.88 475 PRO A O 1
ATOM 3866 N N . CYS A 1 476 ? 10.627 12.876 -59.925 1.00 58.25 476 CYS A N 1
ATOM 3867 C CA . CYS A 1 476 ? 9.174 12.671 -59.875 1.00 58.25 476 CYS A CA 1
ATOM 3868 C C . CYS A 1 476 ? 8.473 13.249 -61.124 1.00 58.25 476 CYS A C 1
ATOM 3870 O O . CYS A 1 476 ? 7.607 12.599 -61.712 1.00 58.25 476 CYS A O 1
ATOM 3872 N N . ARG A 1 477 ? 8.886 14.436 -61.590 1.00 60.62 477 ARG A N 1
ATOM 3873 C CA . ARG A 1 477 ? 8.312 15.086 -62.780 1.00 60.62 477 ARG A CA 1
ATOM 3874 C C . ARG A 1 477 ? 8.803 14.442 -64.076 1.00 60.62 477 ARG A C 1
ATOM 3876 O O . ARG A 1 477 ? 8.006 14.240 -64.988 1.00 60.62 477 ARG A O 1
ATOM 3883 N N . TYR A 1 478 ? 10.077 14.050 -64.129 1.00 61.12 478 TYR A N 1
ATOM 3884 C CA . TYR A 1 478 ? 10.661 13.315 -65.251 1.00 61.12 478 TYR A CA 1
ATOM 3885 C C . TYR A 1 478 ? 9.941 11.979 -65.487 1.00 61.12 478 TYR A C 1
ATOM 3887 O O . TYR A 1 478 ? 9.576 11.661 -66.616 1.00 61.12 478 TYR A O 1
ATOM 3895 N N . VAL A 1 479 ? 9.658 11.226 -64.419 1.00 60.72 479 VAL A N 1
ATOM 3896 C CA . VAL A 1 479 ? 8.942 9.945 -64.508 1.00 60.72 479 VAL A CA 1
ATOM 3897 C C . VAL A 1 479 ? 7.476 10.134 -64.888 1.00 60.72 479 VAL A C 1
ATOM 3899 O O . VAL A 1 479 ? 6.997 9.438 -65.782 1.00 60.72 479 VAL A O 1
ATOM 3902 N N . ARG A 1 480 ? 6.779 11.113 -64.297 1.00 62.00 480 ARG A N 1
ATOM 3903 C CA . ARG A 1 480 ? 5.383 11.421 -64.652 1.00 62.00 480 ARG A CA 1
ATOM 3904 C C . ARG A 1 480 ? 5.240 11.791 -66.136 1.00 62.00 480 ARG A C 1
ATOM 3906 O O . ARG A 1 480 ? 4.319 11.320 -66.793 1.00 62.00 480 ARG A O 1
ATOM 3913 N N . VAL A 1 481 ? 6.171 12.585 -66.670 1.00 60.03 481 VAL A N 1
ATOM 3914 C CA . VAL A 1 481 ? 6.133 13.081 -68.057 1.00 60.03 481 VAL A CA 1
ATOM 3915 C C . VAL A 1 481 ? 6.621 12.041 -69.070 1.00 60.03 481 VAL A C 1
ATOM 3917 O O . VAL A 1 481 ? 6.006 11.883 -70.119 1.00 60.03 481 VAL A O 1
ATOM 3920 N N . HIS A 1 482 ? 7.705 11.313 -68.786 1.00 53.59 482 HIS A N 1
ATOM 3921 C CA . HIS A 1 482 ? 8.316 10.423 -69.781 1.00 53.59 482 HIS A CA 1
ATOM 3922 C C . HIS A 1 482 ? 7.872 8.962 -69.706 1.00 53.59 482 HIS A C 1
ATOM 3924 O O . HIS A 1 482 ? 8.040 8.256 -70.704 1.00 53.59 482 HIS A O 1
ATOM 3930 N N . ILE A 1 483 ? 7.321 8.517 -68.570 1.00 58.91 483 ILE A N 1
ATOM 3931 C CA . ILE A 1 483 ? 6.839 7.139 -68.361 1.00 58.91 483 ILE A CA 1
ATOM 3932 C C . ILE A 1 483 ? 5.294 7.073 -68.392 1.00 58.91 483 ILE A C 1
ATOM 3934 O O . ILE A 1 483 ? 4.723 5.988 -68.394 1.00 58.91 483 ILE A O 1
ATOM 3938 N N . GLY A 1 484 ? 4.594 8.215 -68.486 1.00 55.44 484 GLY A N 1
ATOM 3939 C CA . GLY A 1 484 ? 3.140 8.265 -68.719 1.00 55.44 484 GLY A CA 1
ATOM 3940 C C . GLY A 1 484 ? 2.281 7.757 -67.554 1.00 55.44 484 GLY A C 1
ATOM 3941 O O . GLY A 1 484 ? 1.117 7.423 -67.741 1.00 55.44 484 GLY A O 1
ATOM 3942 N N . MET A 1 485 ? 2.848 7.673 -66.349 1.00 55.22 485 MET A N 1
ATOM 3943 C CA . MET A 1 485 ? 2.147 7.249 -65.136 1.00 55.22 485 MET A CA 1
ATOM 3944 C C . MET A 1 485 ? 1.553 8.468 -64.414 1.00 55.22 485 MET A C 1
ATOM 3946 O O . MET A 1 485 ? 2.114 8.925 -63.419 1.00 55.22 485 MET A O 1
ATOM 3950 N N . SER A 1 486 ? 0.448 9.028 -64.918 1.00 51.28 486 SER A N 1
ATOM 3951 C CA . SER A 1 486 ? -0.241 10.150 -64.254 1.00 51.28 486 SER A CA 1
ATOM 3952 C C . SER A 1 486 ? -0.974 9.723 -62.979 1.00 51.28 486 SER A C 1
ATOM 3954 O O . SER A 1 486 ? -0.934 10.455 -61.996 1.00 51.28 486 SER A O 1
ATOM 3956 N N . ASP A 1 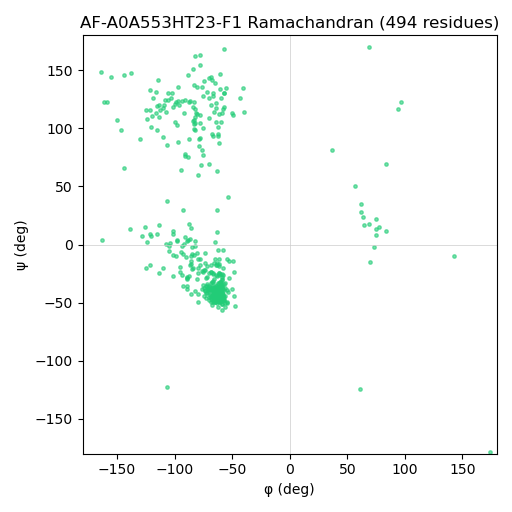487 ? -1.546 8.515 -62.961 1.00 49.44 487 ASP A N 1
ATOM 3957 C CA . ASP A 1 487 ? -2.524 8.115 -61.930 1.00 49.44 487 ASP A CA 1
ATOM 3958 C C . ASP A 1 487 ? -1.945 7.146 -60.881 1.00 49.44 487 ASP A C 1
ATOM 3960 O O . ASP A 1 487 ? -2.626 6.706 -59.961 1.00 49.44 487 ASP A O 1
ATOM 3964 N N . ALA A 1 488 ? -0.674 6.758 -61.027 1.00 45.97 488 ALA A N 1
ATOM 3965 C CA . ALA A 1 488 ? -0.059 5.699 -60.224 1.00 45.97 488 ALA A CA 1
ATOM 3966 C C . ALA A 1 488 ? 0.784 6.199 -59.038 1.00 45.97 488 ALA A C 1
ATOM 3968 O O . ALA A 1 488 ? 1.204 5.361 -58.237 1.00 45.97 488 ALA A O 1
ATOM 3969 N N . PHE A 1 489 ? 1.048 7.506 -58.953 1.00 48.25 489 PHE A N 1
ATOM 3970 C CA . PHE A 1 489 ? 1.901 8.139 -57.945 1.00 48.25 489 PHE A CA 1
ATOM 3971 C C . PHE A 1 489 ? 1.165 9.318 -57.311 1.00 48.25 489 PHE A C 1
ATOM 3973 O O . PHE A 1 489 ? 1.233 10.447 -57.801 1.00 48.25 489 PHE A O 1
ATOM 3980 N N . ASP A 1 490 ? 0.463 9.022 -56.224 1.00 50.69 490 ASP A N 1
ATOM 3981 C CA . ASP A 1 490 ? -0.170 10.016 -55.370 1.00 50.69 490 ASP A CA 1
ATOM 3982 C C . ASP A 1 490 ? 0.887 10.559 -54.396 1.00 50.69 490 ASP A C 1
ATOM 3984 O O . ASP A 1 490 ? 1.285 9.881 -53.447 1.00 50.69 490 ASP A O 1
ATOM 3988 N N . CYS A 1 491 ? 1.448 11.728 -54.711 1.00 45.44 491 CYS A N 1
ATOM 3989 C CA . CYS A 1 491 ? 2.497 12.350 -53.896 1.00 45.44 491 CYS A CA 1
ATOM 3990 C C . CYS A 1 491 ? 1.954 12.895 -52.568 1.00 45.44 491 CYS A C 1
ATOM 3992 O O . CYS A 1 491 ? 2.738 13.067 -51.639 1.00 45.44 491 CYS A O 1
ATOM 3994 N N . ASP A 1 492 ? 0.639 13.103 -52.467 1.00 47.59 492 ASP A N 1
ATOM 3995 C CA . ASP A 1 492 ? -0.010 13.734 -51.315 1.00 47.59 492 ASP A CA 1
ATOM 3996 C C . ASP A 1 492 ? -0.050 12.799 -50.087 1.00 47.59 492 ASP A C 1
ATOM 3998 O O . ASP A 1 492 ? -0.209 13.254 -48.962 1.00 47.59 492 ASP A O 1
ATOM 4002 N N . LYS A 1 493 ? 0.180 11.488 -50.265 1.00 45.72 493 LYS A N 1
ATOM 4003 C CA . LYS A 1 493 ? 0.243 10.496 -49.169 1.00 45.72 493 LYS A CA 1
ATOM 4004 C C . LYS A 1 493 ? 1.594 10.419 -48.443 1.00 45.72 493 LYS A C 1
ATOM 4006 O O . LYS A 1 493 ? 1.766 9.553 -47.592 1.00 45.72 493 LYS A O 1
ATOM 4011 N N . PHE A 1 494 ? 2.558 11.265 -48.803 1.00 42.34 494 PHE A N 1
ATOM 4012 C CA . PHE A 1 494 ? 3.917 11.262 -48.243 1.00 42.34 494 PHE A CA 1
ATOM 4013 C C . PHE A 1 494 ? 4.254 12.539 -47.447 1.00 42.34 494 PHE A C 1
ATOM 4015 O O . PHE A 1 494 ? 5.420 12.734 -47.106 1.00 42.34 494 PHE A O 1
ATOM 4022 N N . GLU A 1 495 ? 3.269 13.412 -47.190 1.00 36.81 495 GLU A N 1
ATOM 4023 C CA . GLU A 1 495 ? 3.436 14.659 -46.420 1.00 36.81 495 GLU A CA 1
ATOM 4024 C C . GLU A 1 495 ? 3.128 14.531 -44.908 1.00 36.81 495 GLU A C 1
ATOM 4026 O O . GLU A 1 495 ? 3.335 15.512 -44.193 1.00 36.81 495 GLU A O 1
ATOM 4031 N N . ASP A 1 496 ? 2.721 13.349 -44.417 1.00 34.66 496 ASP A N 1
ATOM 4032 C CA . ASP A 1 496 ? 2.523 13.052 -42.980 1.00 34.66 496 ASP A CA 1
ATOM 4033 C C . ASP A 1 496 ? 3.749 12.399 -42.313 1.00 34.66 496 ASP A C 1
ATOM 4035 O O . ASP A 1 496 ? 4.286 11.406 -42.868 1.00 34.66 496 ASP A O 1
#

Sequence (496 aa):
MSGSIYDDSDPYLSHLKSKGKYEGWMECLRNAHENPLGHIHIVDITALGGTYQWEANADTIALSAELTERELPDGGTRLIIFAPSNRIYVQKHVGAMYDIDPGFFRAVLMSCESDGFYEGVKHRVPEFLVGGRPRHLDLGYGWAGVIHRRGNCNIVLLSASYSSGRLTEHRWYYENNTYLDLVKFHEEYLRALLKLDKQFFIEVHKNPLFLMLPILDIHVAYLYEGLIYADQLFRRGRISRREKPELVEWAWSALRIMKHDGMGPLDCVRQYDSDYNGNKIQEFGQYKKLAERFRCIIEEISRTEALARDYLQHHVGMFGLEESRVSIKQTRAAFEESKRTKLITVLAIFFVPISLSTSVFGMNIHELNENGQSIWVFILTTVLIVAATMILWGFMYQFQKYNSQPRDGIKEGKHWRTRSAALCQLIFRGHIIWAWKSGILVSLLTDGRVAFLMSCAGHRVVRLLSPLLHSPHEPCRYVRVHIGMSDAFDCDKFED

Secondary structure (DSSP, 8-state):
-----S-TT-HHHHHHHHTT-HHHHHTGGG---------EEEEEEETTS-EEEPPS---TTSHHHHHHH---TT-EEEEEEE-GGGHHHHHHHHT------HHHHHHHHH-B-TT--B--------GGGTTS---EEE-SSSEEEEEEEETTEEEEEEEE--------S-HHHHTT-TTT----HHHHHHHHHHTS-HHHHHHHHH-GGGGGHHHHHHHHHHHHHHHHHHHHHHHHHHHSTTT-THHHHHHHHHHHHHHHHTTHHHHHHHHHHHHHHTTHHHHSHHHHHHHHHHHHHHHHHHHHHHHHHHHHHHHHHHHHHHHHHHHHHHHHHHHHHHHHHHHHHHHHHHHHHHHHHHHHHHS--HHHHTTT--HHHHHHHHHHHHHHHHHHHHHHHHHHHHHTS---S------HHHHHHHHHHHHHTT-HHHHHHTSHHHHHHTTS-SSSHHHHTT-------------TT-HHHHHHHHS--SSS--GGGG--

InterPro domains:
  IPR002523 Mg2+ transporter protein, CorA-like/Zinc transport protein ZntB [PF01544] (291-393)
  IPR045863 CorA, transmembrane region [SSF144083] (339-396)